Protein AF-A0A3C1BSU8-F1 (afdb_monomer)

Sequence (705 aa):
MEKQNITVSHDEKFDIGTEEPAPFKVGDWYWLPTEGNAKELSKYNAHVTKVIDGKIYSLFTVTNINSNAVDFEAPRTTSSRSSLRLMTAEVDMRCFIELDSAKIIQKFVGRKQEMIQTALGKLQLKSAGLGLMKLDSQQEQSDSASTELAIHSTDTVLEEYKEGLLEFRDKTYPATKELIHKEISILSAWMSANMIGLEASLEPVGESIKKIQGKLETISLYAGLTEELLHVRKGKPANIDEKINIFQQLLYMDEESLLSYSDGGMEFKDIHAFNKWLCKPENFERILPFPKTIVAFQVRRKTKERKYKLDLWVRIELEEQDKLTFLYVRNGENLWLLSTDFEFGEFLYEKRTIPWDVNSQLFVKAELWMRSVKKAEFKDETTLRNLWETWEGKKTVYRQKELFGSYEPEGPAMNRSWNEEAVIEFFYDYGGNLRTVSLYEEGHYSPDTYERFDADYLYFDEVSDYVFNELSKENTFFVILQGLLDRSAVLQPIPRISLKRLKAFEHINLITSHGAIYNGAEPPSIKEYLRGLNSTVKAGDVFYGQYEMWVEKEYEKYLNRTGSAWDFNNRKTDRWVVSMLKNRGNPGPSVLSACEKVRNGKNGRTIVFSWLRKLNCRGWWDTSEPDKRATIEIPLNESEPYRIYNLSNYKKGDFLKFFRDPRTREKYLEWAPILLSGEDLVSGRSEYWCPETNSFRTLDCRVKA

Mean predicted aligned error: 18.47 Å

Nearest PDB structures (foldseek):
  6aye-assembly1_A  TM=1.450E-01  e=5.403E+00  Homo sapiens

Secondary structure (DSSP, 8-state):
----------------------S--TT-EEEEE--S-HHHHHHH--S-EEEETTEEEEEEEEEEE-SSEEEEEPPPPSS---EEEEEHHHHHHH-EE-TTHHHHHHHHHHHHHHHHHHHHHHHHHHHHHTTS-----S---S-SSHHHHHTTS-HHHHHHHHHHHHHIIIIIHHHHHHHHHHHHHHHHHHHHHHHHHHHHHHHHHHHHHHHHHHHHHHHHHHHTTTEEEEEEE--PPPPTTPPEEEE-BPEEHHHHH-TTGGGTS--GGGHHHHHHHHTSHHHHHHHS-SSEEEEEEES-SS----SS---HHHHHHHHHHTT-EEEEEEETTEEEEEEESSPP-SBSS---SS---TTSPEEEEEEEETTEEEEEEEEEHHHHHHHHHHHHHHHHHHHHHHHHS-----S--------TT----EEE-TT--EEE-----S----GGG-EE-STTSTTHHHHHHHHHHHHHHHHHHHHHHHHHHHH-GGG-S-----TTSGGGGGSEEEE--GGGTS-SPPPP-HHHHHHHHTSS--TT-EEESHHHHHHHHHHHHHHHHH--GGGTT-TTSHHHHHHHHHHTT---S-SEEE-SEEEEETTEEEEEEEEEE----SSTT---PPPEEEEEEEEE-SSS----EEGGG--TTTTHHHHT-HHHHTTHHHHHHHHHHHHHHHTT-SEEEETTTTEEEE--TTS--

Solvent-accessible surface area (backbone atoms only — not comparable to full-atom values): 41553 Å² total; per-residue (Å²): 136,82,88,81,85,83,81,86,74,85,83,79,76,76,76,75,69,82,71,75,73,72,96,71,54,73,42,43,38,32,34,37,73,49,95,70,56,74,76,59,58,60,72,62,67,70,66,63,71,48,77,57,96,92,42,45,24,34,59,27,30,27,40,46,81,56,97,48,24,37,33,32,40,34,60,55,36,96,88,47,79,52,69,51,74,44,42,54,83,50,41,76,76,60,40,48,79,46,94,60,48,70,61,54,50,51,53,50,48,50,53,52,51,52,51,47,52,51,53,50,48,52,50,49,52,56,36,36,76,67,70,75,46,85,78,94,61,100,68,96,73,90,69,91,57,56,68,71,58,58,54,74,76,46,76,70,59,47,51,55,51,51,51,50,53,47,46,37,64,73,47,53,46,55,52,50,51,53,52,46,53,53,51,50,40,39,44,53,17,59,68,48,40,72,49,50,25,53,54,33,65,45,46,63,55,54,51,50,51,51,55,51,49,55,50,48,50,52,50,36,46,31,73,38,79,64,49,48,80,44,83,77,36,87,58,57,61,35,65,52,86,61,50,38,34,34,44,26,52,52,40,36,51,28,63,76,62,56,44,59,49,96,74,67,34,57,55,63,89,41,51,70,58,49,54,59,54,43,68,37,67,73,47,32,48,67,76,45,70,49,48,31,23,38,42,39,34,25,38,40,89,67,88,76,84,69,95,64,94,65,58,70,66,63,46,52,53,53,56,53,49,27,57,46,34,34,41,38,40,35,17,38,54,22,33,36,41,36,41,46,89,64,76,70,54,70,34,57,59,68,82,66,81,58,81,80,48,95,84,58,61,43,28,36,33,72,44,70,54,98,87,41,63,78,44,75,48,60,39,45,58,66,60,48,50,54,50,43,55,53,48,54,55,49,50,52,53,51,54,51,51,60,66,63,68,76,67,85,76,92,73,85,87,75,89,79,80,84,73,92,87,72,84,82,64,81,51,71,48,102,81,71,48,82,47,86,54,75,85,72,87,65,77,92,82,56,72,85,63,49,43,66,62,46,83,85,30,85,58,41,64,52,52,48,50,50,51,51,51,52,52,48,59,54,45,46,51,56,40,39,51,49,22,44,69,75,75,40,72,72,61,48,53,62,74,96,71,49,84,91,38,78,73,34,54,79,48,42,47,79,41,82,54,78,62,80,77,46,84,83,64,78,76,86,58,60,70,58,53,52,50,57,29,53,71,72,81,59,64,63,39,34,31,37,37,61,27,61,56,50,51,53,56,51,46,53,54,47,40,73,71,68,71,59,76,87,59,78,87,52,87,75,54,62,65,54,55,49,52,54,35,39,76,52,36,38,69,62,52,50,64,33,28,24,29,61,41,70,44,85,54,98,85,41,43,31,41,29,38,54,33,70,23,48,72,77,68,93,55,102,84,69,95,75,79,71,67,41,81,44,76,50,79,45,74,60,52,91,77,74,76,78,65,61,37,36,41,70,66,57,56,86,66,58,54,51,70,45,69,70,38,70,85,49,32,85,48,34,85,78,47,46,67,60,42,51,51,29,42,31,30,66,69,44,75,36,64,28,35,33,60,92,72,77,41,76,42,59,50,70,71,81,79,78,120

Foldseek 3Di:
DDDDDDDDDPDPPPPPPPDPPLPDDQFFKKWAFDPDDPVVVVVQLLFDWDDDPNTITTIWTFQDDDLFKTKTWAQDFPVDTDIDMDTSVCCVVGMDTDPPVVVSLVVSLVVLVVVLVVLVVVLVVLCVVLVNDDDPDDDDDDDNPVVVVVCPPDPVVVVVSVVSVCCSVPPSVVVSVVVNVSSVRSSVSSVCSSVSSVVSVCVVVVVVVVVVVLVVVLVCLLLVVQKDKDWLWDDDFADALAFAEEEFFEAELQLQQVPPVVQQTDFLVCVNVSSVSCLPPVNVCLVAVGQWYKHKYANDDDQTPHPDDDDPVVSVVRSVRSQFMWMWTHGRSIIMIMGGPDGADSTLADPDQEPPPVPFFKWWQFDDDPRAGPDIHIDTPVVLVVVVVVVVVVVVVVVVVVVVVPDDDDDDDDDDDDDPPDDFDWDADPVRDTDRDDPPPDDPDDSVSIDTQDSNDSSNPNVVVVVVVVVSSSCSSVSNVLSCQPPNPRHPPYPNADPVDPVSCVRYHYHHDPVVVVPPDDADDPQVVQVVQVPDDDAQFKKAQQQVVVLVVQVVVVCVVVVDPPCPPPPPVSVVSQVVCVVQFNNGFDRIAGFHDWDQDPQAIKTKTKAWGDDRDPDPPDPDDGTDIDMDIGGPHPPDGRSMGGLSSQDACPVVSQSSDPVSSVVCVVPVVRNVQSNCQQVQNDWYQYPVVNDTDHDDNPPPD

pLDDT: mean 70.39, std 17.35, range [23.31, 91.0]

Structure (mmCIF, N/CA/C/O backbone):
data_AF-A0A3C1BSU8-F1
#
_entry.id   AF-A0A3C1BSU8-F1
#
loop_
_atom_site.group_PDB
_atom_site.id
_atom_site.type_symbol
_atom_site.label_atom_id
_atom_site.label_alt_id
_atom_site.label_comp_id
_atom_site.label_asym_id
_atom_site.label_entity_id
_atom_site.label_seq_id
_atom_site.pdbx_PDB_ins_code
_atom_site.Cartn_x
_atom_site.Cartn_y
_atom_site.Cartn_z
_atom_site.occupancy
_atom_site.B_iso_or_equiv
_atom_site.auth_seq_id
_atom_site.auth_comp_id
_atom_site.auth_asym_id
_atom_site.auth_atom_id
_atom_site.pdbx_PDB_model_num
ATOM 1 N N . MET A 1 1 ? -8.167 -69.730 9.637 1.00 37.56 1 MET A N 1
ATOM 2 C CA . MET A 1 1 ? -7.743 -68.875 10.762 1.00 37.56 1 MET A CA 1
ATOM 3 C C . MET A 1 1 ? -8.216 -67.471 10.455 1.00 37.56 1 MET A C 1
ATOM 5 O O . MET A 1 1 ? -8.001 -66.998 9.347 1.00 37.56 1 MET A O 1
ATOM 9 N N . GLU A 1 2 ? -9.037 -66.950 11.354 1.00 28.41 2 GLU A N 1
ATOM 10 C CA . GLU A 1 2 ? -10.098 -65.976 11.105 1.00 28.41 2 GLU A CA 1
ATOM 11 C C . GLU A 1 2 ? -9.626 -64.539 10.874 1.00 28.41 2 GLU A C 1
ATOM 13 O O . GLU A 1 2 ? -8.637 -64.075 11.434 1.00 28.41 2 GLU A O 1
ATOM 18 N N . LYS A 1 3 ? -10.425 -63.838 10.063 1.00 32.91 3 LYS A N 1
ATOM 19 C CA . LYS A 1 3 ? -10.510 -62.381 9.993 1.00 32.91 3 LYS A CA 1
ATOM 20 C C . LYS A 1 3 ? -11.062 -61.853 11.319 1.00 32.91 3 LYS A C 1
ATOM 22 O O . LYS A 1 3 ? -12.099 -62.339 11.761 1.00 32.91 3 LYS A O 1
ATOM 27 N N . GLN A 1 4 ? -10.474 -60.792 11.863 1.00 27.91 4 GLN A N 1
ATOM 28 C CA . GLN A 1 4 ? -11.192 -59.903 12.774 1.00 27.91 4 GLN A CA 1
ATOM 29 C C . GLN A 1 4 ? -11.205 -58.483 12.213 1.00 27.91 4 GLN A C 1
ATOM 31 O O . GLN A 1 4 ? -10.176 -57.834 12.042 1.00 27.91 4 GLN A O 1
ATOM 36 N N . ASN A 1 5 ? -12.426 -58.064 11.885 1.00 25.92 5 ASN A N 1
ATOM 37 C CA . ASN A 1 5 ? -12.841 -56.688 11.684 1.00 25.92 5 ASN A CA 1
ATOM 38 C C . ASN A 1 5 ? -12.654 -55.921 12.996 1.00 25.92 5 ASN A C 1
ATOM 40 O O . ASN A 1 5 ? -13.145 -56.375 14.028 1.00 25.92 5 ASN A O 1
ATOM 44 N N . ILE A 1 6 ? -12.038 -54.741 12.944 1.00 26.19 6 ILE A N 1
ATOM 45 C CA . ILE A 1 6 ? -12.208 -53.735 13.994 1.00 26.19 6 ILE A CA 1
ATOM 46 C C . ILE A 1 6 ? -13.061 -52.621 13.399 1.00 26.19 6 ILE A C 1
ATOM 48 O O . ILE A 1 6 ? -12.627 -51.818 12.576 1.00 26.19 6 ILE A O 1
ATOM 52 N N . THR A 1 7 ? -14.328 -52.684 13.775 1.00 24.39 7 THR A N 1
ATOM 53 C CA . THR A 1 7 ? -15.382 -51.695 13.592 1.00 24.39 7 THR A CA 1
ATOM 54 C C . THR A 1 7 ? -14.978 -50.401 14.299 1.00 24.39 7 THR A C 1
ATOM 56 O O . THR A 1 7 ? -14.712 -50.415 15.497 1.00 24.39 7 THR A O 1
ATOM 59 N N . VAL A 1 8 ? -14.951 -49.281 13.574 1.00 25.78 8 VAL A N 1
ATOM 60 C CA . VAL A 1 8 ? -14.843 -47.941 14.166 1.00 25.78 8 VAL A CA 1
ATOM 61 C C . VAL A 1 8 ? -16.234 -47.557 14.661 1.00 25.78 8 VAL A C 1
ATOM 63 O O . VAL A 1 8 ? -17.105 -47.208 13.863 1.00 25.78 8 VAL A O 1
ATOM 66 N N . SER A 1 9 ? -16.470 -47.678 15.966 1.00 25.03 9 SER A N 1
ATOM 67 C CA . SER A 1 9 ? -17.640 -47.097 16.619 1.00 25.03 9 SER A CA 1
ATOM 68 C C . SER A 1 9 ? -17.458 -45.583 16.719 1.00 25.03 9 SER A C 1
ATOM 70 O O . SER A 1 9 ? -16.507 -45.105 17.333 1.00 25.03 9 SER A O 1
ATOM 72 N N . HIS A 1 10 ? -18.377 -44.846 16.090 1.00 32.12 10 HIS A N 1
ATOM 73 C CA . HIS A 1 10 ? -18.749 -43.493 16.501 1.00 32.12 10 HIS A CA 1
ATOM 74 C C . HIS A 1 10 ? -19.189 -43.503 17.9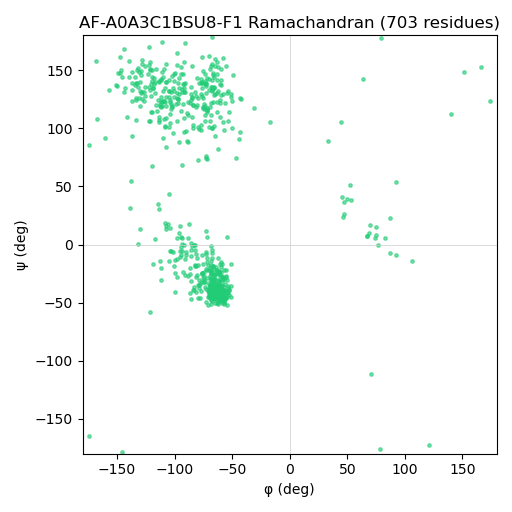76 1.00 32.12 10 HIS A C 1
ATOM 76 O O . HIS A 1 10 ? -19.691 -44.521 18.446 1.00 32.12 10 HIS A O 1
ATOM 82 N N . ASP A 1 11 ? -19.036 -42.357 18.640 1.00 27.72 11 ASP A N 1
ATOM 83 C CA . ASP A 1 11 ? -19.343 -42.068 20.051 1.00 27.72 11 ASP A CA 1
ATOM 84 C C . ASP A 1 11 ? -18.193 -42.259 21.055 1.00 27.72 11 ASP A C 1
ATOM 86 O O . ASP A 1 11 ? -18.358 -42.860 22.113 1.00 27.72 11 ASP A O 1
ATOM 90 N N . GLU A 1 12 ? -17.052 -41.615 20.800 1.00 25.05 12 GLU A N 1
ATOM 91 C CA . GLU A 1 12 ? -16.320 -40.982 21.904 1.00 25.05 12 GLU A CA 1
ATOM 92 C C . GLU A 1 12 ? -16.800 -39.536 22.007 1.00 25.05 12 GLU A C 1
ATOM 94 O O . GLU A 1 12 ? -16.386 -38.644 21.264 1.00 25.05 12 GLU A O 1
ATOM 99 N N . LYS A 1 13 ? -17.753 -39.329 22.921 1.00 24.75 13 LYS A N 1
ATOM 100 C CA . LYS A 1 13 ? -18.062 -38.014 23.469 1.00 24.75 13 LYS A CA 1
ATOM 101 C C . LYS A 1 13 ? -16.750 -37.439 23.992 1.00 24.75 13 LYS A C 1
ATOM 103 O O . LYS A 1 13 ? -16.261 -37.882 25.028 1.00 24.75 13 LYS A O 1
ATOM 108 N N . PHE A 1 14 ? -16.193 -36.466 23.275 1.00 23.31 14 PHE A N 1
ATOM 109 C CA . PHE A 1 14 ? -15.309 -35.497 23.901 1.00 23.31 14 PHE A CA 1
ATOM 110 C C . PHE A 1 14 ? -16.139 -34.842 24.995 1.00 23.31 14 PHE A C 1
ATOM 112 O O . PHE A 1 14 ? -17.085 -34.105 24.717 1.00 23.31 14 PHE A O 1
ATOM 119 N N . ASP A 1 15 ? -15.837 -35.234 26.227 1.00 23.92 15 ASP A N 1
ATOM 120 C CA . ASP A 1 15 ? -16.283 -34.569 27.432 1.00 23.92 15 ASP A CA 1
ATOM 121 C C . ASP A 1 15 ? -15.782 -33.129 27.295 1.00 23.92 15 ASP A C 1
ATOM 123 O O . ASP A 1 15 ? -14.591 -32.844 27.442 1.00 23.92 15 ASP A O 1
ATOM 127 N N . ILE A 1 16 ? -16.678 -32.244 26.851 1.00 28.28 16 ILE A N 1
ATOM 128 C CA . ILE A 1 16 ? -16.473 -30.805 26.896 1.00 28.28 16 ILE A CA 1
ATOM 129 C C . ILE A 1 16 ? -16.422 -30.535 28.388 1.00 28.28 16 ILE A C 1
ATOM 131 O O . ILE A 1 16 ? -17.463 -30.456 29.044 1.00 28.28 16 ILE A O 1
ATOM 135 N N . GLY A 1 17 ? -15.197 -30.526 28.922 1.00 26.67 17 GLY A N 1
ATOM 136 C CA . GLY A 1 17 ? -14.923 -30.091 30.274 1.00 26.67 17 GLY A CA 1
ATOM 137 C C . GLY A 1 17 ? -15.749 -28.842 30.501 1.00 26.67 17 GLY A C 1
ATOM 138 O O . GLY A 1 17 ? -15.738 -27.941 29.667 1.00 26.67 17 GLY A O 1
ATOM 139 N N . THR A 1 18 ? -16.547 -28.876 31.559 1.00 29.20 18 THR A N 1
ATOM 140 C CA . THR A 1 18 ? -17.362 -27.770 32.037 1.00 29.20 18 THR A CA 1
ATOM 141 C C . THR A 1 18 ? -16.537 -26.490 31.982 1.00 29.20 18 THR A C 1
ATOM 143 O O . THR A 1 18 ? -15.726 -26.247 32.874 1.00 29.20 18 THR A O 1
ATOM 146 N N . GLU A 1 19 ? -16.702 -25.718 30.907 1.00 32.34 19 GLU A N 1
ATOM 147 C CA . GLU A 1 19 ? -16.173 -24.370 30.800 1.00 32.34 19 GLU A CA 1
ATOM 148 C C . GLU A 1 19 ? -16.837 -23.601 31.936 1.00 32.34 19 GLU A C 1
ATOM 150 O O . GLU A 1 19 ? -18.057 -23.402 31.944 1.00 32.34 19 GLU A O 1
ATOM 155 N N . GLU A 1 20 ? -16.055 -23.248 32.955 1.00 28.80 20 GLU A N 1
ATOM 156 C CA . GLU A 1 20 ? -16.470 -22.217 33.892 1.00 28.80 20 GLU A CA 1
ATOM 157 C C . GLU A 1 20 ? -16.905 -21.014 33.040 1.00 28.80 20 GLU A C 1
ATOM 159 O O . GLU A 1 20 ? -16.147 -20.590 32.162 1.00 28.80 20 GLU A O 1
ATOM 164 N N . PRO A 1 21 ? -18.145 -20.515 33.192 1.00 36.31 21 PRO A N 1
ATOM 165 C CA . PRO A 1 21 ? -18.638 -19.446 32.341 1.00 36.31 21 PRO A CA 1
ATOM 166 C C . PRO A 1 21 ? -17.691 -18.257 32.479 1.00 36.31 21 PRO A C 1
ATOM 168 O O . PRO A 1 21 ? -17.390 -17.852 33.602 1.00 36.31 21 PRO A O 1
ATOM 171 N N . ALA A 1 22 ? -17.232 -17.713 31.347 1.00 45.69 22 ALA A N 1
ATOM 172 C CA . ALA A 1 22 ? -16.418 -16.505 31.328 1.00 45.69 22 ALA A CA 1
ATOM 173 C C . ALA A 1 22 ? -17.016 -15.473 32.311 1.00 45.69 22 ALA A C 1
ATOM 175 O O . ALA A 1 22 ? -18.216 -15.186 32.218 1.00 45.69 22 ALA A O 1
ATOM 176 N N . PRO A 1 23 ? -16.239 -14.934 33.270 1.00 62.78 23 PRO A N 1
ATOM 177 C CA . PRO A 1 23 ? -16.786 -14.113 34.355 1.00 62.78 23 PRO A CA 1
ATOM 178 C C . PRO A 1 23 ? -17.334 -12.749 33.899 1.00 62.78 23 PRO A C 1
ATOM 180 O O . PRO A 1 23 ? -17.865 -11.997 34.715 1.00 62.78 23 PRO A O 1
ATOM 183 N N . PHE A 1 24 ? -17.246 -12.436 32.603 1.00 69.12 24 PHE A N 1
ATOM 184 C CA . PHE A 1 24 ? -17.613 -11.157 32.004 1.00 69.12 24 PHE A CA 1
ATOM 185 C C . PHE A 1 24 ? -18.676 -11.359 30.918 1.00 69.12 24 PHE A C 1
ATOM 187 O O . PHE A 1 24 ? -18.539 -12.241 30.068 1.00 69.12 24 PHE A O 1
ATOM 194 N N . LYS A 1 25 ? -19.717 -10.518 30.901 1.00 77.69 25 LYS A N 1
ATOM 195 C CA . LYS A 1 25 ? -20.668 -10.438 29.781 1.00 77.69 25 LYS A CA 1
ATOM 196 C C . LYS A 1 25 ? -20.670 -9.041 29.180 1.00 77.69 25 LYS A C 1
ATOM 198 O O . LYS A 1 25 ? -20.616 -8.039 29.890 1.00 77.69 25 LYS A O 1
ATOM 203 N N . VAL A 1 26 ? -20.759 -8.982 27.853 1.00 78.56 26 VAL A N 1
ATOM 204 C CA . VAL A 1 26 ? -20.910 -7.719 27.121 1.00 78.56 26 VAL A CA 1
ATOM 205 C C . VAL A 1 26 ? -22.189 -7.021 27.589 1.00 78.56 26 VAL A C 1
ATOM 207 O O . VAL A 1 26 ? -23.256 -7.633 27.634 1.00 78.56 26 VAL A O 1
ATOM 210 N N . GLY A 1 27 ? -22.066 -5.746 27.957 1.00 75.19 27 GLY A N 1
ATOM 211 C CA . GLY A 1 27 ? -23.146 -4.944 28.530 1.00 75.19 27 GLY A CA 1
ATOM 212 C C . GLY A 1 27 ? -23.228 -4.948 30.061 1.00 75.19 27 GLY A C 1
ATOM 213 O O . GLY A 1 27 ? -23.955 -4.116 30.612 1.00 75.19 27 GLY A O 1
ATOM 214 N N . ASP A 1 28 ? -22.467 -5.796 30.763 1.00 84.25 28 ASP A N 1
ATOM 215 C CA . ASP A 1 28 ? -22.365 -5.717 32.224 1.00 84.25 28 ASP A CA 1
ATOM 216 C C . ASP A 1 28 ? -21.621 -4.444 32.650 1.00 84.25 28 ASP A C 1
ATOM 218 O O . ASP A 1 28 ? -20.809 -3.877 31.912 1.00 84.25 28 ASP A O 1
ATOM 222 N N . TRP A 1 29 ? -21.923 -3.966 33.856 1.00 83.50 29 TRP A N 1
ATOM 223 C CA . TRP A 1 29 ? -21.372 -2.727 34.394 1.00 83.50 29 TRP A CA 1
ATOM 224 C C . TRP A 1 29 ? -20.405 -3.012 35.539 1.00 83.50 29 TRP A C 1
ATOM 226 O O . TRP A 1 29 ? -20.726 -3.744 36.475 1.00 83.50 29 TRP A O 1
ATOM 236 N N . TYR A 1 30 ? -19.237 -2.380 35.479 1.00 84.38 30 TYR A N 1
ATOM 237 C CA . TYR A 1 30 ? -18.167 -2.518 36.458 1.00 84.38 30 TYR A CA 1
ATOM 238 C C . TYR A 1 30 ? -17.752 -1.156 36.995 1.00 84.38 30 TYR A C 1
ATOM 240 O O . TYR A 1 30 ? -17.859 -0.119 36.334 1.00 84.38 30 TYR A O 1
ATOM 248 N N . TRP A 1 31 ? -17.237 -1.174 38.214 1.00 81.88 31 TRP A N 1
ATOM 249 C CA . TRP A 1 31 ? -16.612 -0.025 38.838 1.00 81.88 31 TRP A CA 1
ATOM 250 C C . TRP A 1 31 ? -15.101 -0.096 38.682 1.00 81.88 31 TRP A C 1
ATOM 252 O O . TRP A 1 31 ? -14.476 -1.045 39.155 1.00 81.88 31 TRP A O 1
ATOM 262 N N . LEU A 1 32 ? -14.519 0.927 38.056 1.00 80.38 32 LEU A N 1
ATOM 263 C CA . LEU A 1 32 ? -13.089 0.981 37.770 1.00 80.38 32 LEU A CA 1
ATOM 264 C C . LEU A 1 32 ? -12.419 2.153 38.487 1.00 80.38 32 LEU A C 1
ATOM 266 O O . LEU A 1 32 ? -12.999 3.247 38.543 1.00 80.38 32 LEU A O 1
ATOM 270 N N . PRO A 1 33 ? -11.204 1.954 39.031 1.00 76.44 33 PRO A N 1
ATOM 271 C CA . PRO A 1 33 ? -10.476 3.000 39.725 1.00 76.44 33 PRO A CA 1
ATOM 272 C C . PRO A 1 33 ? -10.158 4.121 38.738 1.00 76.44 33 PRO A C 1
ATOM 274 O O . PRO A 1 33 ? -9.676 3.886 37.634 1.00 76.44 33 PRO A O 1
ATOM 277 N N . THR A 1 34 ? -10.467 5.353 39.124 1.00 67.31 34 THR A N 1
ATOM 278 C CA . THR A 1 34 ? -10.233 6.535 38.291 1.00 67.31 34 THR A CA 1
ATOM 279 C C . THR A 1 34 ? -9.126 7.362 38.927 1.00 67.31 34 THR A C 1
ATOM 281 O O . THR A 1 34 ? -9.261 7.801 40.070 1.00 67.31 34 THR A O 1
ATOM 284 N N . GLU A 1 35 ? -8.023 7.565 38.208 1.00 57.50 35 GLU A N 1
ATOM 285 C CA . GLU A 1 35 ? -6.934 8.420 38.678 1.00 57.50 35 GLU A CA 1
ATOM 286 C C . GLU A 1 35 ? -7.371 9.889 38.626 1.00 57.50 35 GLU A C 1
ATOM 288 O O . GLU A 1 35 ? -7.695 10.430 37.570 1.00 57.50 35 GLU A O 1
ATOM 293 N N . GLY A 1 36 ? -7.444 10.532 39.790 1.00 54.22 36 GLY A N 1
ATOM 294 C CA . GLY A 1 36 ? -7.819 11.936 39.904 1.00 54.22 36 GLY A CA 1
ATOM 295 C C . GLY A 1 36 ? -8.157 12.332 41.335 1.00 54.22 36 GLY A C 1
ATOM 296 O O . GLY A 1 36 ? -8.588 11.518 42.153 1.00 54.22 36 GLY A O 1
ATOM 297 N N . ASN A 1 37 ? -7.964 13.608 41.661 1.00 48.34 37 ASN A N 1
ATOM 298 C CA . ASN A 1 37 ? -8.303 14.124 42.981 1.00 48.34 37 ASN A CA 1
ATOM 299 C C . ASN A 1 37 ? -9.838 14.238 43.109 1.00 48.34 37 ASN A C 1
ATOM 301 O O . ASN A 1 37 ? -10.502 14.716 42.186 1.00 48.34 37 ASN A O 1
ATOM 305 N N . ALA A 1 38 ? -10.431 13.867 44.252 1.00 46.53 38 ALA A N 1
ATOM 306 C CA . ALA A 1 38 ? -11.896 13.884 44.450 1.00 46.53 38 ALA A CA 1
ATOM 307 C C . ALA A 1 38 ? -12.541 15.257 44.179 1.00 46.53 38 ALA A C 1
ATOM 309 O O . ALA A 1 38 ? -13.700 15.360 43.769 1.00 46.53 38 ALA A O 1
ATOM 310 N N . LYS A 1 39 ? -11.762 16.330 44.351 1.00 44.25 39 LYS A N 1
ATOM 311 C CA . LYS A 1 39 ? -12.163 17.709 44.050 1.00 44.25 39 LYS A CA 1
ATOM 312 C C . LYS A 1 39 ? -12.167 18.047 42.551 1.00 44.25 39 LYS A C 1
ATOM 314 O O . LYS A 1 39 ? -12.918 18.927 42.150 1.00 44.25 39 LYS A O 1
ATOM 319 N N . GLU A 1 40 ? -11.377 17.367 41.722 1.00 44.00 40 GLU A N 1
ATOM 320 C CA . GLU A 1 40 ? -11.334 17.595 40.269 1.00 44.00 40 GLU A CA 1
ATOM 321 C C . GLU A 1 40 ? -12.394 16.771 39.532 1.00 44.00 40 GLU A C 1
ATOM 323 O O . GLU A 1 40 ? -13.112 17.315 38.695 1.00 44.00 40 GLU A O 1
ATOM 328 N N . LEU A 1 41 ? -12.591 15.504 39.913 1.00 47.97 41 LEU A N 1
ATOM 329 C CA . LEU A 1 41 ? -13.652 14.647 39.359 1.00 47.97 41 LEU A CA 1
ATOM 330 C C . LEU A 1 41 ? -15.063 15.161 39.714 1.00 47.97 41 LEU A C 1
ATOM 332 O O . LEU A 1 41 ? -15.969 15.131 38.877 1.00 47.97 41 LEU A O 1
ATOM 336 N N . SER A 1 42 ? -15.245 15.729 40.914 1.00 44.62 42 SER A N 1
ATOM 337 C CA . SER A 1 42 ? -16.508 16.379 41.310 1.00 44.62 42 SER A CA 1
ATOM 338 C C . SER A 1 42 ? -16.784 17.696 40.569 1.00 44.62 42 SER A C 1
ATOM 340 O O . SER A 1 42 ? -17.943 18.079 40.420 1.00 44.62 42 SER A O 1
ATOM 342 N N . LYS A 1 43 ? -15.752 18.356 40.020 1.00 42.41 43 LYS A N 1
ATOM 343 C CA . LYS A 1 43 ? -15.883 19.578 39.203 1.00 42.41 43 LYS A CA 1
ATOM 344 C C . LYS A 1 43 ? -16.552 19.308 37.847 1.00 42.41 43 LYS A C 1
ATOM 346 O O . LYS A 1 43 ? -17.174 20.202 37.261 1.00 42.41 43 LYS A O 1
ATOM 351 N N . TYR A 1 44 ? -16.455 18.072 37.353 1.00 49.22 44 TYR A N 1
ATOM 352 C CA . TYR A 1 44 ? -17.063 17.663 36.088 1.00 49.22 44 TYR A CA 1
ATOM 353 C C . TYR A 1 44 ? -18.399 16.945 36.257 1.00 49.22 44 TYR A C 1
ATOM 355 O O . TYR A 1 44 ? -19.232 17.091 35.368 1.00 49.22 44 TYR A O 1
ATOM 363 N N . ASN A 1 45 ? -18.646 16.262 37.385 1.00 57.72 45 ASN A N 1
ATOM 364 C CA . ASN A 1 45 ? -19.944 15.665 37.756 1.00 57.72 45 ASN A CA 1
ATOM 365 C C . ASN A 1 45 ? -20.616 14.859 36.613 1.00 57.72 45 ASN A C 1
ATOM 367 O O . ASN A 1 45 ? -21.844 14.760 36.542 1.00 57.72 45 ASN A O 1
ATOM 371 N N . ALA A 1 46 ? -19.786 14.351 35.694 1.00 62.19 46 ALA A N 1
ATOM 372 C CA . ALA A 1 46 ? -20.157 13.768 34.407 1.00 62.19 46 ALA A CA 1
ATOM 373 C C . ALA A 1 46 ? -20.184 12.238 34.451 1.00 62.19 46 ALA A C 1
ATOM 375 O O . ALA A 1 46 ? -20.731 11.609 33.550 1.00 62.19 46 ALA A O 1
ATOM 376 N N . HIS A 1 47 ? -19.629 11.648 35.511 1.00 69.56 47 HIS A N 1
ATOM 377 C CA . HIS A 1 47 ? -19.589 10.210 35.732 1.00 69.56 47 HIS A CA 1
ATOM 378 C C . HIS A 1 47 ? -20.270 9.840 37.050 1.00 69.56 47 HIS A C 1
ATOM 380 O O . HIS A 1 47 ? -20.257 10.613 38.012 1.00 69.56 47 HIS A O 1
ATOM 386 N N . VAL A 1 48 ? -20.849 8.642 37.097 1.00 70.12 48 VAL A N 1
ATOM 387 C CA . VAL A 1 48 ? -21.317 8.025 38.338 1.00 70.12 48 VAL A CA 1
ATOM 388 C C . VAL A 1 48 ? -20.089 7.538 39.104 1.00 70.12 48 VAL A C 1
ATOM 390 O O . VAL A 1 48 ? -19.373 6.672 38.606 1.00 70.12 48 VAL A O 1
ATOM 393 N N . THR A 1 49 ? -19.846 8.095 40.294 1.00 76.00 49 THR A N 1
ATOM 394 C CA . THR A 1 49 ? -18.671 7.779 41.118 1.00 76.00 49 THR A CA 1
ATOM 395 C C . THR A 1 49 ? -19.035 7.194 42.483 1.00 76.00 49 THR A C 1
ATOM 397 O O . THR A 1 49 ? -20.082 7.502 43.060 1.00 76.00 49 THR A O 1
ATOM 400 N N . LYS A 1 50 ? -18.147 6.351 43.016 1.00 75.94 50 LYS A N 1
ATOM 401 C CA . LYS A 1 50 ? -18.226 5.743 44.351 1.00 75.94 50 LYS A CA 1
ATOM 402 C C . LYS A 1 50 ? -16.849 5.796 45.011 1.00 75.94 50 LYS A C 1
ATOM 404 O O . LYS A 1 50 ? -15.845 5.568 44.346 1.00 75.94 50 LYS A O 1
ATOM 409 N N . VAL A 1 51 ? -16.789 6.109 46.305 1.00 74.50 51 VAL A N 1
ATOM 410 C CA . VAL A 1 51 ? -15.529 6.131 47.067 1.00 74.50 51 VAL A CA 1
ATOM 411 C C . VAL A 1 51 ? -15.454 4.884 47.938 1.00 74.50 51 VAL A C 1
ATOM 413 O O . VAL A 1 51 ? -16.371 4.635 48.720 1.00 74.50 51 VAL A O 1
ATOM 416 N N . ILE A 1 52 ? -14.377 4.114 47.795 1.00 73.88 52 ILE A N 1
ATOM 417 C CA . ILE A 1 52 ? -14.080 2.923 48.602 1.00 73.88 52 ILE A CA 1
ATOM 418 C C . ILE A 1 52 ? -12.614 3.023 49.029 1.00 73.88 52 ILE A C 1
ATOM 420 O O . ILE A 1 52 ? -11.748 3.251 48.186 1.00 73.88 52 ILE A O 1
ATOM 424 N N . ASP A 1 53 ? -12.345 2.928 50.332 1.00 68.31 53 ASP A N 1
ATOM 425 C CA . ASP A 1 53 ? -10.997 2.996 50.923 1.00 68.31 53 ASP A CA 1
ATOM 426 C C . ASP A 1 53 ? -10.151 4.198 50.458 1.00 68.31 53 ASP A C 1
ATOM 428 O O . ASP A 1 53 ? -8.955 4.098 50.193 1.00 68.31 53 ASP A O 1
ATOM 432 N N . GLY A 1 54 ? -10.791 5.364 50.313 1.00 68.00 54 GLY A N 1
ATOM 433 C CA . GLY A 1 54 ? -10.136 6.603 49.877 1.00 68.00 54 GLY A CA 1
ATOM 434 C C . GLY A 1 54 ? -9.830 6.686 48.375 1.00 68.00 54 GLY A C 1
ATOM 435 O O . GLY A 1 54 ? -9.341 7.721 47.925 1.00 68.00 54 GLY A O 1
ATOM 436 N N . LYS A 1 55 ? -10.157 5.652 47.589 1.00 72.00 55 LYS A N 1
ATOM 437 C CA . LYS A 1 55 ? -10.041 5.635 46.122 1.00 72.00 55 LYS A CA 1
ATOM 438 C C . LYS A 1 55 ? -11.397 5.879 45.461 1.00 72.00 55 LYS A C 1
ATOM 440 O O . LYS A 1 55 ? -12.438 5.477 45.981 1.00 72.00 55 LYS A O 1
ATOM 445 N N . ILE A 1 56 ? -11.381 6.549 44.311 1.00 75.06 56 ILE A N 1
ATOM 446 C CA . ILE A 1 56 ? -12.582 6.872 43.535 1.00 75.06 56 ILE A CA 1
ATOM 447 C C . ILE A 1 56 ? -12.734 5.843 42.427 1.00 75.06 56 ILE A C 1
ATOM 449 O O . ILE A 1 56 ? -11.800 5.604 41.665 1.00 75.06 56 ILE A O 1
ATOM 453 N N . TYR A 1 57 ? -13.931 5.287 42.319 1.00 79.06 57 TYR A N 1
ATOM 454 C CA . TYR A 1 57 ? -14.325 4.393 41.247 1.00 79.06 57 TYR A CA 1
ATOM 455 C C . TYR A 1 57 ? -15.401 5.053 40.400 1.00 79.06 57 TYR A C 1
ATOM 457 O O . TYR A 1 57 ? -16.297 5.696 40.949 1.00 79.06 57 TYR A O 1
ATOM 465 N N . SER A 1 58 ? -15.331 4.872 39.085 1.00 80.69 58 SER A N 1
ATOM 466 C CA . SER A 1 58 ? -16.354 5.318 38.137 1.00 80.69 58 SER A CA 1
ATOM 467 C C . SER A 1 58 ? -16.989 4.118 37.446 1.00 80.69 58 SER A C 1
ATOM 469 O O . SER A 1 58 ? -16.357 3.073 37.303 1.00 80.69 58 SER A O 1
ATOM 471 N N . LEU A 1 59 ? -18.247 4.270 37.044 1.00 81.75 59 LEU A N 1
ATOM 472 C CA . LEU A 1 59 ? -19.028 3.204 36.424 1.00 81.75 59 LEU A CA 1
ATOM 473 C C . LEU A 1 59 ? -18.780 3.147 34.901 1.00 81.75 59 LEU A C 1
ATOM 475 O O . LEU A 1 59 ? -18.994 4.147 34.211 1.00 81.75 59 LEU A O 1
ATOM 479 N N . PHE A 1 60 ? -18.365 1.986 34.387 1.00 82.31 60 PHE A N 1
ATOM 480 C CA . PHE A 1 60 ? -18.177 1.707 32.955 1.00 82.31 60 PHE A CA 1
ATOM 481 C C . PHE A 1 60 ? -18.912 0.430 32.551 1.00 82.31 60 PHE A C 1
ATOM 483 O O . PHE A 1 60 ? -19.130 -0.451 33.382 1.00 82.31 60 PHE A O 1
ATOM 490 N N . THR A 1 61 ? -19.265 0.319 31.274 1.00 83.75 61 THR A N 1
ATOM 491 C CA . THR A 1 61 ? -19.845 -0.898 30.701 1.00 83.75 61 THR A CA 1
ATOM 492 C C . THR A 1 61 ? -18.798 -1.677 29.915 1.00 83.75 61 THR A C 1
ATOM 494 O O . THR A 1 61 ? -17.911 -1.074 29.305 1.00 83.75 61 THR A O 1
ATOM 497 N N . VAL A 1 62 ? -18.888 -3.007 29.949 1.00 83.75 62 VAL A N 1
ATOM 498 C CA . VAL A 1 62 ? -18.069 -3.907 29.132 1.00 83.75 62 VAL A CA 1
ATOM 499 C C . VAL A 1 62 ? -18.539 -3.821 27.685 1.00 83.75 62 VAL A C 1
ATOM 501 O O . VAL A 1 62 ? -19.680 -4.177 27.383 1.00 83.75 62 VAL A O 1
ATOM 504 N N . THR A 1 63 ? -17.661 -3.368 26.793 1.00 81.31 63 THR A N 1
ATOM 505 C CA . THR A 1 63 ? -17.958 -3.257 25.358 1.00 81.31 63 THR A CA 1
ATOM 506 C C . THR A 1 63 ? -17.395 -4.418 24.558 1.00 81.31 63 THR A C 1
ATOM 508 O O . THR A 1 63 ? -18.075 -4.929 23.682 1.00 81.31 63 THR A O 1
ATOM 511 N N . ASN A 1 64 ? -16.178 -4.865 24.857 1.00 79.69 64 ASN A N 1
ATOM 512 C CA . ASN A 1 64 ? -15.566 -5.968 24.123 1.00 79.69 64 ASN A CA 1
ATOM 513 C C . ASN A 1 64 ? -14.822 -6.904 25.076 1.00 79.69 64 ASN A C 1
ATOM 515 O O . ASN A 1 64 ? -14.253 -6.457 26.075 1.00 79.69 64 ASN A O 1
ATOM 519 N N . ILE A 1 65 ? -14.863 -8.198 24.773 1.00 81.19 65 ILE A N 1
ATOM 520 C CA . ILE A 1 65 ? -14.178 -9.252 25.517 1.00 81.19 65 ILE A CA 1
ATOM 521 C C . ILE A 1 65 ? -13.244 -9.941 24.527 1.00 81.19 65 ILE A C 1
ATOM 523 O O . ILE A 1 65 ? -13.685 -10.682 23.651 1.00 81.19 65 ILE A O 1
ATOM 527 N N . ASN A 1 66 ? -11.958 -9.665 24.693 1.00 77.69 66 ASN A N 1
ATOM 528 C CA . ASN A 1 66 ? -10.865 -10.241 23.930 1.00 77.69 66 ASN A CA 1
ATOM 529 C C . ASN A 1 66 ? -10.350 -11.514 24.635 1.00 77.69 66 ASN A C 1
ATOM 531 O O . ASN A 1 66 ? -10.752 -11.830 25.758 1.00 77.69 66 ASN A O 1
ATOM 535 N N . SER A 1 67 ? -9.437 -12.248 23.999 1.00 78.25 67 SER A N 1
ATOM 536 C CA . SER A 1 67 ? -8.833 -13.472 24.541 1.00 78.25 67 SER A CA 1
ATOM 537 C C . SER A 1 67 ? -8.089 -13.216 25.857 1.00 78.25 67 SER A C 1
ATOM 539 O O . SER A 1 67 ? -8.107 -14.058 26.753 1.00 78.25 67 SER A O 1
ATOM 541 N N . ASN A 1 68 ? -7.445 -12.052 25.993 1.00 79.62 68 ASN A N 1
ATOM 542 C CA . ASN A 1 68 ? -6.619 -11.697 27.153 1.00 79.62 68 ASN A CA 1
ATOM 543 C C . ASN A 1 68 ? -6.909 -10.307 27.749 1.00 79.62 68 ASN A C 1
ATOM 545 O O . ASN A 1 68 ? -6.275 -9.911 28.733 1.00 79.62 68 ASN A O 1
ATOM 549 N N . ALA A 1 69 ? -7.865 -9.568 27.184 1.00 80.94 69 ALA A N 1
ATOM 550 C CA . ALA A 1 69 ? -8.211 -8.221 27.615 1.00 80.94 69 ALA A CA 1
ATOM 551 C C . ALA A 1 69 ? -9.726 -7.982 27.614 1.00 80.94 69 ALA A C 1
ATOM 553 O O . ALA A 1 69 ? -10.490 -8.644 26.918 1.00 80.94 69 ALA A O 1
ATOM 554 N N . VAL A 1 70 ? -10.165 -6.993 28.385 1.00 81.25 70 VAL A N 1
ATOM 555 C CA . VAL A 1 70 ? -11.555 -6.537 28.426 1.00 81.25 70 VAL A CA 1
ATOM 556 C C . VAL A 1 70 ? -11.584 -5.029 28.217 1.00 81.25 70 VAL A C 1
ATOM 558 O O . VAL A 1 70 ? -10.844 -4.275 28.861 1.00 81.25 70 VAL A O 1
ATOM 561 N N . ASP A 1 71 ? -12.447 -4.591 27.304 1.00 82.56 71 ASP A N 1
ATOM 562 C CA . ASP A 1 71 ? -12.694 -3.185 27.025 1.00 82.56 71 ASP A CA 1
ATOM 563 C C . ASP A 1 71 ? -13.872 -2.647 27.823 1.00 82.56 71 ASP A C 1
ATOM 565 O O . ASP A 1 71 ? -14.966 -3.211 27.838 1.00 82.56 71 ASP A O 1
ATOM 569 N N . PHE A 1 72 ? -13.647 -1.476 28.406 1.00 82.25 72 PHE A N 1
ATOM 570 C CA . PHE A 1 72 ? -14.623 -0.716 29.160 1.00 82.25 72 PHE A CA 1
ATOM 571 C C . PHE A 1 72 ? -14.853 0.645 28.502 1.00 82.25 72 PHE A C 1
ATOM 573 O O . PHE A 1 72 ? -13.902 1.363 28.165 1.00 82.25 72 PHE A O 1
ATOM 580 N N . GLU A 1 73 ? -16.114 1.048 28.369 1.00 81.50 73 GLU A N 1
ATOM 581 C CA . GLU A 1 73 ? -16.497 2.380 27.898 1.00 81.50 73 GLU A CA 1
ATOM 582 C C . GLU A 1 73 ? -17.440 3.050 28.905 1.00 81.50 73 GLU A C 1
ATOM 584 O O . GLU A 1 73 ? -18.358 2.435 29.450 1.00 81.50 73 GLU A O 1
ATOM 589 N N . ALA A 1 74 ? -17.187 4.325 29.199 1.00 80.12 74 ALA A N 1
ATOM 590 C CA . ALA A 1 74 ? -18.119 5.160 29.942 1.00 80.12 74 ALA A CA 1
ATOM 591 C C . ALA A 1 74 ? -19.044 5.898 28.961 1.00 80.12 74 ALA A C 1
ATOM 593 O O . ALA A 1 74 ? -18.653 6.154 27.818 1.00 80.12 74 ALA A O 1
ATOM 594 N N . PRO A 1 75 ? -20.237 6.329 29.404 1.00 78.19 75 PRO A N 1
ATOM 595 C CA . PRO A 1 75 ? -21.139 7.112 28.569 1.00 78.19 75 PRO A CA 1
ATOM 596 C C . PRO A 1 75 ? -20.465 8.330 27.926 1.00 78.19 75 PRO A C 1
ATOM 598 O O . PRO A 1 75 ? -19.799 9.122 28.600 1.00 78.19 75 PRO A O 1
ATOM 601 N N . ARG A 1 76 ? -20.635 8.471 26.606 1.00 74.06 76 ARG A N 1
ATOM 602 C CA . ARG A 1 76 ? -19.968 9.499 25.792 1.00 74.06 76 ARG A CA 1
ATOM 603 C C . ARG A 1 76 ? -20.610 10.864 26.023 1.00 74.06 76 ARG A C 1
ATOM 605 O O . ARG A 1 76 ? -21.776 11.051 25.688 1.00 74.06 76 ARG A O 1
ATOM 612 N N . THR A 1 77 ? -19.850 11.831 26.534 1.00 64.06 77 THR A N 1
ATOM 613 C CA . THR A 1 77 ? -20.301 13.232 26.633 1.00 64.06 77 THR A CA 1
ATOM 614 C C . THR A 1 77 ? -19.755 14.054 25.462 1.00 64.06 77 THR A C 1
ATOM 616 O O . THR A 1 77 ? -18.806 13.637 24.800 1.00 64.06 77 THR A O 1
ATOM 619 N N . THR A 1 78 ? -20.300 15.251 25.205 1.00 56.09 78 THR A N 1
ATOM 620 C CA . THR A 1 78 ? -19.781 16.140 24.139 1.00 56.09 78 THR A CA 1
ATOM 621 C C . THR A 1 78 ? -18.320 16.559 24.328 1.00 56.09 78 THR A C 1
ATOM 623 O O . THR A 1 78 ? -17.694 16.994 23.367 1.00 56.09 78 THR A O 1
ATOM 626 N N . SER A 1 79 ? -17.776 16.456 25.544 1.00 54.31 79 SER A N 1
ATOM 627 C CA . SER A 1 79 ? -16.426 16.920 25.890 1.00 54.31 79 SER A CA 1
ATOM 628 C C . SER A 1 79 ? -15.435 15.806 26.232 1.00 54.31 79 SER A C 1
ATOM 630 O O . SER A 1 79 ? -14.240 16.079 26.303 1.00 54.31 79 SER A O 1
ATOM 632 N N . SER A 1 80 ? -15.889 14.573 26.476 1.00 60.03 80 SER A N 1
ATOM 633 C CA . SER A 1 80 ? -14.997 13.470 26.845 1.00 60.03 80 SER A CA 1
ATOM 634 C C . SER A 1 80 ? -15.527 12.105 26.414 1.00 60.03 80 SER A C 1
ATOM 636 O O . SER A 1 80 ? -16.704 11.773 26.588 1.00 60.03 80 SER A O 1
ATOM 638 N N . ARG A 1 81 ? -14.604 11.291 25.892 1.00 66.75 81 ARG A N 1
ATOM 639 C CA . ARG A 1 81 ? -14.768 9.854 25.681 1.00 66.75 81 ARG A CA 1
ATOM 640 C C . ARG A 1 81 ? -13.800 9.150 26.625 1.00 66.75 81 ARG A C 1
ATOM 642 O O . ARG A 1 81 ? -12.592 9.220 26.421 1.00 66.75 81 ARG A O 1
ATOM 649 N N . SER A 1 82 ? -14.331 8.538 27.678 1.00 70.44 82 SER A N 1
ATOM 650 C CA . SER A 1 82 ? -13.531 7.813 28.666 1.00 70.44 82 SER A CA 1
ATOM 651 C C . SER A 1 82 ? -13.681 6.326 28.399 1.00 70.44 82 SER A C 1
ATOM 653 O O . SER A 1 82 ? -14.779 5.780 28.487 1.00 70.44 82 SER A O 1
ATOM 655 N N . SER A 1 83 ? -12.582 5.678 28.047 1.00 76.38 83 SER A N 1
ATOM 656 C CA . SER A 1 83 ? -12.576 4.270 27.685 1.00 76.38 83 SER A CA 1
ATOM 657 C C . SER A 1 83 ? -11.281 3.644 28.188 1.00 76.38 83 SER A C 1
ATOM 659 O O . SER A 1 83 ? -10.212 4.205 27.942 1.00 76.38 83 SER A O 1
ATOM 661 N N . LEU A 1 84 ? -11.363 2.508 28.872 1.00 78.00 84 LEU A N 1
ATOM 662 C CA . LEU A 1 84 ? -10.222 1.819 29.474 1.00 78.00 84 LEU A CA 1
ATOM 663 C C . LEU A 1 84 ? -10.141 0.392 28.930 1.00 78.00 84 LEU A C 1
ATOM 665 O O . LEU A 1 84 ? -11.173 -0.198 28.637 1.00 78.00 84 LEU A O 1
ATOM 669 N N . ARG A 1 85 ? -8.931 -0.143 28.786 1.00 78.56 85 ARG A N 1
ATOM 670 C CA . ARG A 1 85 ? -8.695 -1.556 28.486 1.00 78.56 85 ARG A CA 1
ATOM 671 C C . ARG A 1 85 ? -7.836 -2.137 29.595 1.00 78.56 85 ARG A C 1
ATOM 673 O O . ARG A 1 85 ? -6.850 -1.510 29.976 1.00 78.56 85 ARG A O 1
ATOM 680 N N . LEU A 1 86 ? -8.219 -3.297 30.108 1.00 78.94 86 LEU A N 1
ATOM 681 C CA . LEU A 1 86 ? -7.480 -4.009 31.148 1.00 78.94 86 LEU A CA 1
ATOM 682 C C . LEU A 1 86 ? -7.261 -5.455 30.720 1.00 78.94 86 LEU A C 1
ATOM 684 O O . LEU A 1 86 ? -8.101 -6.019 30.025 1.00 78.94 86 LEU A O 1
ATOM 688 N N . MET A 1 87 ? -6.157 -6.060 31.153 1.00 76.69 87 MET A N 1
ATOM 689 C CA . MET A 1 87 ? -5.972 -7.504 30.997 1.00 76.69 87 MET A CA 1
ATOM 690 C C . MET A 1 87 ? -6.995 -8.250 31.846 1.00 76.69 87 MET A C 1
ATOM 692 O O . MET A 1 87 ? -7.276 -7.825 32.966 1.00 76.69 87 MET A O 1
ATOM 696 N N . THR A 1 88 ? -7.495 -9.387 31.363 1.00 75.75 88 THR A N 1
ATOM 697 C CA . THR A 1 88 ? -8.507 -10.200 32.061 1.00 75.75 88 THR A CA 1
ATOM 698 C C . THR A 1 88 ? -8.081 -10.533 33.497 1.00 75.75 88 THR A C 1
ATOM 700 O O . THR A 1 88 ? -8.879 -10.412 34.422 1.00 75.75 88 THR A O 1
ATOM 703 N N . ALA A 1 89 ? -6.793 -10.832 33.710 1.00 73.94 89 ALA A N 1
ATOM 704 C CA . ALA A 1 89 ? -6.224 -11.099 35.034 1.00 73.94 89 ALA A CA 1
ATOM 705 C C . ALA A 1 89 ? -6.255 -9.883 35.986 1.00 73.94 89 ALA A C 1
ATOM 707 O O . ALA A 1 89 ? -6.344 -10.049 37.201 1.00 73.94 89 ALA A O 1
ATOM 708 N N . GLU A 1 90 ? -6.189 -8.654 35.465 1.00 73.38 90 GLU A N 1
ATOM 709 C CA . GLU A 1 90 ? -6.245 -7.433 36.279 1.00 73.38 90 GLU A CA 1
ATOM 710 C C . GLU A 1 90 ? -7.675 -7.015 36.642 1.00 73.38 90 GLU A C 1
ATOM 712 O O . GLU A 1 90 ? -7.852 -6.232 37.582 1.00 73.38 90 GLU A O 1
ATOM 717 N N . VAL A 1 91 ? -8.691 -7.515 35.927 1.00 69.75 91 VAL A N 1
ATOM 718 C CA . VAL A 1 91 ? -10.083 -7.092 36.130 1.00 69.75 91 VAL A CA 1
ATOM 719 C C . VAL A 1 91 ? -10.573 -7.495 37.517 1.00 69.75 91 VAL A C 1
ATOM 721 O O . VAL A 1 91 ? -11.016 -6.623 38.260 1.00 69.75 91 VAL A O 1
ATOM 724 N N . ASP A 1 92 ? -10.399 -8.754 37.922 1.00 66.62 92 ASP A N 1
ATOM 725 C CA . ASP A 1 92 ? -10.837 -9.231 39.245 1.00 66.62 92 ASP A CA 1
ATOM 726 C C . ASP A 1 92 ? -10.034 -8.609 40.399 1.00 66.62 92 ASP A C 1
ATOM 728 O O . ASP A 1 92 ? -10.516 -8.505 41.527 1.00 66.62 92 ASP A O 1
ATOM 732 N N . MET A 1 93 ? -8.809 -8.146 40.123 1.00 67.62 93 MET A N 1
ATOM 733 C CA . MET A 1 93 ? -7.959 -7.484 41.117 1.00 67.62 93 MET A CA 1
ATOM 734 C C . MET A 1 93 ? -8.304 -6.004 41.322 1.00 67.62 93 MET A C 1
ATOM 736 O O . MET A 1 93 ? -8.028 -5.452 42.390 1.00 67.62 93 MET A O 1
ATOM 740 N N . ARG A 1 94 ? -8.844 -5.329 40.299 1.00 70.06 94 ARG A N 1
ATOM 741 C CA . ARG A 1 94 ? -9.031 -3.865 40.296 1.00 70.06 94 ARG A CA 1
ATOM 742 C C . ARG A 1 94 ? -10.483 -3.415 40.173 1.00 70.06 94 ARG A C 1
ATOM 744 O O . ARG A 1 94 ? -10.757 -2.254 40.475 1.00 70.06 94 ARG A O 1
ATOM 751 N N . CYS A 1 95 ? -11.392 -4.284 39.742 1.00 78.50 95 CYS A N 1
ATOM 752 C CA . CYS A 1 95 ? -12.764 -3.932 39.393 1.00 78.50 95 CYS A CA 1
ATOM 753 C C . CYS A 1 95 ? -13.772 -4.735 40.219 1.00 78.50 95 CYS A C 1
ATOM 755 O O . CYS A 1 95 ? -13.495 -5.841 40.671 1.00 78.50 95 CYS A O 1
ATOM 757 N N . PHE A 1 96 ? -14.973 -4.186 40.397 1.00 79.88 96 PHE A N 1
ATOM 758 C CA . PHE A 1 96 ? -16.091 -4.906 41.010 1.00 79.88 96 PHE A CA 1
ATOM 759 C C . PHE A 1 96 ? -17.357 -4.751 40.172 1.00 79.88 96 PHE A C 1
ATOM 761 O O . PHE A 1 96 ? -17.670 -3.654 39.701 1.00 79.88 96 PHE A O 1
ATOM 768 N N . ILE A 1 97 ? -18.069 -5.863 39.982 1.00 79.94 97 ILE A N 1
ATOM 769 C CA . ILE A 1 97 ? -19.313 -5.920 39.212 1.00 79.94 97 ILE A CA 1
ATOM 770 C C . ILE A 1 97 ? -20.448 -5.202 39.950 1.00 79.94 97 ILE A C 1
ATOM 772 O O . ILE A 1 97 ? -20.564 -5.282 41.176 1.00 79.94 97 ILE A O 1
ATOM 776 N N . GLU A 1 98 ? -21.302 -4.504 39.205 1.00 80.12 98 GLU A N 1
ATOM 777 C CA . GLU A 1 98 ? -22.509 -3.867 39.725 1.00 80.12 98 GLU A CA 1
ATOM 778 C C . GLU A 1 98 ? -23.764 -4.595 39.232 1.00 80.12 98 GLU A C 1
ATOM 780 O O . GLU A 1 98 ? -24.156 -4.479 38.071 1.00 80.12 98 GLU A O 1
ATOM 785 N N . LEU A 1 99 ? -24.420 -5.322 40.141 1.00 75.81 99 LEU A N 1
ATOM 786 C CA . LEU A 1 99 ? -25.599 -6.139 39.833 1.00 75.81 99 LEU A CA 1
ATOM 787 C C . LEU A 1 99 ? -26.873 -5.301 39.618 1.00 75.81 99 LEU A C 1
ATOM 789 O O . LEU A 1 99 ? -27.794 -5.750 38.943 1.00 75.81 99 LEU A O 1
ATOM 793 N N . ASP A 1 100 ? -26.935 -4.085 40.173 1.00 80.06 100 ASP A N 1
ATOM 794 C CA . ASP A 1 100 ? -28.116 -3.204 40.149 1.00 80.06 100 ASP A CA 1
ATOM 795 C C . ASP A 1 100 ? -27.864 -1.907 39.338 1.00 80.06 100 ASP A C 1
ATOM 797 O O . ASP A 1 100 ? -28.377 -0.822 39.647 1.00 80.06 100 ASP A O 1
ATOM 801 N N . SER A 1 101 ? -27.079 -2.008 38.262 1.00 76.19 101 SER A N 1
ATOM 802 C CA . SER A 1 101 ? -26.630 -0.874 37.436 1.00 76.19 101 SER A CA 1
ATOM 803 C C . SER A 1 101 ? -27.778 0.005 36.916 1.00 76.19 101 SER A C 1
ATOM 805 O O . SER A 1 101 ? -27.715 1.233 37.018 1.00 76.19 101 SER A O 1
ATOM 807 N N . ALA A 1 102 ? -28.884 -0.596 36.467 1.00 78.69 102 ALA A N 1
ATOM 808 C CA . ALA A 1 102 ? -30.055 0.122 35.958 1.00 78.69 102 ALA A CA 1
ATOM 809 C C . ALA A 1 102 ? -30.676 1.080 36.992 1.00 78.69 102 ALA A C 1
ATOM 811 O O . ALA A 1 102 ? -31.042 2.209 36.655 1.00 78.69 102 ALA A O 1
ATOM 812 N N . LYS A 1 103 ? -30.757 0.672 38.268 1.00 82.44 103 LYS A N 1
ATOM 813 C CA . LYS A 1 103 ? -31.298 1.522 39.345 1.00 82.44 103 LYS A CA 1
ATOM 814 C C . LYS A 1 103 ? -30.374 2.701 39.635 1.00 82.44 103 LYS A C 1
ATOM 816 O O . LYS A 1 103 ? -30.844 3.811 39.886 1.00 82.44 103 LYS A O 1
ATOM 821 N N . ILE A 1 104 ? -29.062 2.475 39.600 1.00 81.44 104 ILE A N 1
ATOM 822 C CA . ILE A 1 104 ? -28.054 3.514 39.843 1.00 81.44 104 ILE A CA 1
ATOM 823 C C . ILE A 1 104 ? -28.083 4.552 38.721 1.00 81.44 104 ILE A C 1
ATOM 825 O O . ILE A 1 104 ? -28.116 5.752 39.005 1.00 81.44 104 ILE A O 1
ATOM 829 N N . ILE A 1 105 ? -28.152 4.097 37.468 1.00 81.31 105 ILE A N 1
ATOM 830 C CA . ILE A 1 105 ? -28.268 4.965 36.293 1.00 81.31 105 ILE A CA 1
ATOM 831 C C . ILE A 1 105 ? -29.561 5.785 36.370 1.00 81.31 105 ILE A C 1
ATOM 833 O O . ILE A 1 105 ? -29.507 7.007 36.259 1.00 81.31 105 ILE A O 1
ATOM 837 N N . GLN A 1 106 ? -30.710 5.164 36.662 1.00 83.38 106 GLN A N 1
ATOM 838 C CA . GLN A 1 106 ? -31.981 5.887 36.822 1.00 83.38 106 GLN A CA 1
ATOM 839 C C . GLN A 1 106 ? -31.935 6.922 37.951 1.00 83.38 106 GLN A C 1
ATOM 841 O O . GLN A 1 106 ? -32.400 8.048 37.778 1.00 83.38 106 GLN A O 1
ATOM 846 N N . LYS A 1 107 ? -31.334 6.583 39.097 1.00 85.06 107 LYS A N 1
ATOM 847 C CA . LYS A 1 107 ? -31.160 7.521 40.214 1.00 85.06 107 LYS A CA 1
ATOM 848 C C . LYS A 1 107 ? -30.276 8.705 39.825 1.00 85.06 107 LYS A C 1
ATOM 850 O O . LYS A 1 107 ? -30.539 9.832 40.245 1.00 85.06 107 LYS A O 1
ATOM 855 N N . PHE A 1 108 ? -29.230 8.467 39.036 1.00 82.00 108 PHE A N 1
ATOM 856 C CA . PHE A 1 108 ? -28.360 9.524 38.533 1.00 82.00 108 PHE A CA 1
ATOM 857 C C . PHE A 1 108 ? -29.088 10.427 37.530 1.00 82.00 108 PHE A C 1
ATOM 859 O O . PHE A 1 108 ? -29.084 11.645 37.700 1.00 82.00 108 PHE A O 1
ATOM 866 N N . VAL A 1 109 ? -29.787 9.837 36.557 1.00 82.31 109 VAL A N 1
ATOM 867 C CA . VAL A 1 109 ? -30.641 10.547 35.590 1.00 82.31 109 VAL A CA 1
ATOM 868 C C . VAL A 1 109 ? -31.683 11.407 36.314 1.00 82.31 109 VAL A C 1
ATOM 870 O O . VAL A 1 109 ? -31.806 12.592 36.008 1.00 82.31 109 VAL A O 1
ATOM 873 N N . GLY A 1 110 ? -32.357 10.864 37.333 1.00 83.56 110 GLY A N 1
ATOM 874 C CA . GLY A 1 110 ? -33.338 11.597 38.140 1.00 83.56 110 GLY A CA 1
ATOM 875 C C . GLY A 1 110 ? -32.738 12.801 38.874 1.00 83.56 110 GLY A C 1
ATOM 876 O O . GLY A 1 110 ? -33.283 13.900 38.798 1.00 83.56 110 GLY A O 1
ATOM 877 N N . ARG A 1 111 ? -31.563 12.644 39.503 1.00 83.69 111 ARG A N 1
ATOM 878 C CA . ARG A 1 111 ? -30.842 13.766 40.141 1.00 83.69 111 ARG A CA 1
ATOM 879 C C . ARG A 1 111 ? -30.496 14.871 39.144 1.00 83.69 111 ARG A C 1
ATOM 881 O O . ARG A 1 111 ? -30.615 16.050 39.461 1.00 83.69 111 ARG A O 1
ATOM 888 N N . LYS A 1 112 ? -30.060 14.503 37.937 1.00 82.00 112 LYS A N 1
ATOM 889 C CA . LYS A 1 112 ? -29.712 15.467 36.885 1.00 82.00 112 LYS A CA 1
ATOM 890 C C . LYS A 1 112 ? -30.939 16.208 36.358 1.00 82.00 112 LYS A C 1
ATOM 892 O O . LYS A 1 112 ? -30.879 17.424 36.186 1.00 82.00 112 LYS A O 1
ATOM 897 N N . GLN A 1 113 ? -32.065 15.516 36.189 1.00 83.56 113 GLN A N 1
ATOM 898 C CA . GLN A 1 113 ? -33.347 16.146 35.860 1.00 83.56 113 GLN A CA 1
ATOM 899 C C . GLN A 1 113 ? -33.778 17.145 36.943 1.00 83.56 113 GLN A C 1
ATOM 901 O O . GLN A 1 113 ? -34.126 18.275 36.613 1.00 83.56 113 GLN A O 1
ATOM 906 N N . GLU A 1 114 ? -33.686 16.779 38.223 1.00 86.06 114 GLU A N 1
ATOM 907 C CA . GLU A 1 114 ? -34.021 17.664 39.348 1.00 86.06 114 GLU A CA 1
ATOM 908 C C . GLU A 1 114 ? -33.127 18.916 39.393 1.00 86.06 114 GLU A C 1
ATOM 910 O O . GLU A 1 114 ? -33.616 20.029 39.605 1.00 86.06 114 GLU A O 1
ATOM 915 N N . MET A 1 115 ? -31.826 18.771 39.116 1.00 82.00 115 MET A N 1
ATOM 916 C CA . MET A 1 115 ? -30.901 19.905 39.012 1.00 82.00 115 MET A CA 1
ATOM 917 C C . MET A 1 115 ? -31.277 20.855 37.868 1.00 82.00 115 MET A C 1
ATOM 919 O O . MET A 1 115 ? -31.280 22.071 38.069 1.00 82.00 115 MET A O 1
ATOM 923 N N . ILE A 1 116 ? -31.627 20.320 36.693 1.00 82.75 116 ILE A N 1
ATOM 924 C CA . ILE A 1 116 ? -32.072 21.122 35.543 1.00 82.75 116 ILE A CA 1
ATOM 925 C C . ILE A 1 116 ? -33.380 21.847 35.875 1.00 82.75 116 ILE A C 1
ATOM 927 O O . ILE A 1 116 ? -33.480 23.048 35.631 1.00 82.75 116 ILE A O 1
ATOM 931 N N . GLN A 1 117 ? -34.350 21.162 36.491 1.00 82.94 117 GLN A N 1
ATOM 932 C CA . GLN A 1 117 ? -35.615 21.771 36.917 1.00 82.94 117 GLN A CA 1
ATOM 933 C C . GLN A 1 117 ? -35.396 22.870 37.960 1.00 82.94 117 GLN A C 1
ATOM 935 O O . GLN A 1 117 ? -35.985 23.942 37.867 1.00 82.94 117 GLN A O 1
ATOM 940 N N . THR A 1 118 ? -34.483 22.661 38.910 1.00 86.25 118 THR A N 1
ATOM 941 C CA . THR A 1 118 ? -34.127 23.675 39.911 1.00 86.25 118 THR A CA 1
ATOM 942 C C . THR A 1 118 ? -33.451 24.890 39.270 1.00 86.25 118 THR A C 1
ATOM 944 O O . THR A 1 118 ? -33.745 26.028 39.636 1.00 86.25 118 THR A O 1
ATOM 947 N N . ALA A 1 119 ? -32.544 24.677 38.311 1.00 81.00 119 ALA A N 1
ATOM 948 C CA . ALA A 1 119 ? -31.873 25.758 37.589 1.00 81.00 119 ALA A CA 1
ATOM 949 C C . ALA A 1 119 ? -32.855 26.559 36.717 1.00 81.00 119 ALA A C 1
ATOM 951 O O . ALA A 1 119 ? -32.827 27.790 36.744 1.00 81.00 119 ALA A O 1
ATOM 952 N N . LEU A 1 120 ? -33.760 25.872 36.011 1.00 81.69 120 LEU A N 1
ATOM 953 C CA . LEU A 1 120 ? -34.845 26.492 35.249 1.00 81.69 120 LEU A CA 1
ATOM 954 C C . LEU A 1 120 ? -35.805 27.259 36.159 1.00 81.69 120 LEU A C 1
ATOM 956 O O . LEU A 1 120 ? -36.112 28.406 35.861 1.00 81.69 120 LEU A O 1
ATOM 960 N N . GLY A 1 121 ? -36.208 26.684 37.294 1.00 79.56 121 GLY A N 1
ATOM 961 C CA . GLY A 1 121 ? -37.073 27.344 38.273 1.00 79.56 121 GLY A CA 1
ATOM 962 C C . GLY A 1 121 ? -36.439 28.608 38.859 1.00 79.56 121 GLY A C 1
ATOM 963 O O . GLY A 1 121 ? -37.094 29.643 38.950 1.00 79.56 121 GLY A O 1
ATOM 964 N N . LYS A 1 122 ? -35.136 28.583 39.177 1.00 81.81 122 LYS A N 1
ATOM 965 C CA . LYS A 1 122 ? -34.389 29.784 39.598 1.00 81.81 122 LYS A CA 1
ATOM 966 C C . LYS A 1 122 ? -34.350 30.851 38.504 1.00 81.81 122 LYS A C 1
ATOM 968 O O . LYS A 1 122 ? -34.503 32.033 38.806 1.00 81.81 122 LYS A O 1
ATOM 973 N N . LEU A 1 123 ? -34.153 30.445 37.250 1.00 80.62 123 LEU A N 1
ATOM 974 C CA . LEU A 1 123 ? -34.152 31.354 36.105 1.00 80.62 123 LEU A CA 1
ATOM 975 C C . LEU A 1 123 ? -35.542 31.958 35.873 1.00 80.62 123 LEU A C 1
ATOM 977 O O . LEU A 1 123 ? -35.643 33.165 35.678 1.00 80.62 123 LEU A O 1
ATOM 981 N N . GLN A 1 124 ? -36.600 31.151 35.978 1.00 76.88 124 GLN A N 1
ATOM 982 C CA . GLN A 1 124 ? -37.993 31.583 35.874 1.00 76.88 124 GLN A CA 1
ATOM 983 C C . GLN A 1 124 ? -38.359 32.569 36.984 1.00 76.88 124 GLN A C 1
ATOM 985 O O . GLN A 1 124 ? -38.831 33.659 36.678 1.00 76.88 124 GLN A O 1
ATOM 990 N N . LEU A 1 125 ? -38.060 32.257 38.250 1.00 77.56 125 LEU A N 1
ATOM 991 C CA . LEU A 1 125 ? -38.288 33.164 39.381 1.00 77.56 125 LEU A CA 1
ATOM 992 C C . LEU A 1 125 ? -37.543 34.491 39.211 1.00 77.56 125 LEU A C 1
ATOM 994 O O . LEU A 1 125 ? -38.124 35.553 39.423 1.00 77.56 125 LEU A O 1
ATOM 998 N N . LYS A 1 126 ? -36.275 34.448 38.782 1.00 74.69 126 LYS A N 1
ATOM 999 C CA . LYS A 1 126 ? -35.484 35.664 38.551 1.00 74.69 126 LYS A CA 1
ATOM 1000 C C . LYS A 1 126 ? -36.007 36.470 37.357 1.00 74.69 126 LYS A C 1
ATOM 1002 O O . LYS A 1 126 ? -36.037 37.691 37.424 1.00 74.69 126 LYS A O 1
ATOM 1007 N N . SER A 1 127 ? -36.476 35.805 36.300 1.00 69.19 127 SER A N 1
ATOM 1008 C CA . SER A 1 127 ? -37.106 36.466 35.149 1.00 69.19 127 SER A CA 1
ATOM 1009 C C . SER A 1 127 ? -38.476 37.071 35.482 1.00 69.19 127 SER A C 1
ATOM 1011 O O . SER A 1 127 ? -38.785 38.162 35.012 1.00 69.19 127 SER A O 1
ATOM 1013 N N . ALA A 1 128 ? -39.267 36.417 36.338 1.00 69.06 128 ALA A N 1
ATOM 1014 C CA . ALA A 1 128 ? -40.565 36.905 36.792 1.00 69.06 128 ALA A CA 1
ATOM 1015 C C . ALA A 1 128 ? -40.424 38.075 37.775 1.00 69.06 128 ALA A C 1
ATOM 1017 O O . ALA A 1 128 ? -41.159 39.051 37.667 1.00 69.06 128 ALA A O 1
ATOM 1018 N N . GLY A 1 129 ? -39.430 38.032 38.671 1.00 68.00 129 GLY A N 1
ATOM 1019 C CA . GLY A 1 129 ? -39.082 39.162 39.542 1.00 68.00 129 GLY A CA 1
ATOM 1020 C C . GLY A 1 129 ? -38.597 40.401 38.777 1.00 68.00 129 GLY A C 1
ATOM 1021 O O . GLY A 1 129 ? -38.699 41.510 39.287 1.00 68.00 129 GLY A O 1
ATOM 1022 N N . LEU A 1 130 ? -38.121 40.218 37.540 1.00 68.50 130 LEU A N 1
ATOM 1023 C CA . LEU A 1 130 ? -37.757 41.283 36.601 1.00 68.50 130 LEU A CA 1
ATOM 1024 C C . LEU A 1 130 ? -38.885 41.613 35.602 1.00 68.50 130 LEU A C 1
ATOM 1026 O O . LEU A 1 130 ? -38.635 42.293 34.615 1.00 68.50 130 LEU A O 1
ATOM 1030 N N . GLY A 1 131 ? -40.104 41.094 35.795 1.00 61.25 131 GLY A N 1
ATOM 1031 C CA . GLY A 1 131 ? -41.265 41.389 34.941 1.00 61.25 131 GLY A CA 1
ATOM 1032 C C . GLY A 1 131 ? -41.202 40.831 33.510 1.00 61.25 131 GLY A C 1
ATOM 1033 O O . GLY A 1 131 ? -42.048 41.166 32.687 1.00 61.25 131 GLY A O 1
ATOM 1034 N N . LEU A 1 132 ? -40.227 39.972 33.189 1.00 61.91 132 LEU A N 1
ATOM 1035 C CA . LEU A 1 132 ? -40.003 39.449 31.832 1.00 61.91 132 LEU A CA 1
ATOM 1036 C C . LEU A 1 132 ? -40.917 38.261 31.475 1.00 61.91 132 LEU A C 1
ATOM 1038 O O . LEU A 1 132 ? -41.056 37.930 30.299 1.00 61.91 132 LEU A O 1
ATOM 1042 N N . MET A 1 133 ? -41.527 37.603 32.469 1.00 53.12 133 MET A N 1
ATOM 1043 C CA . MET A 1 133 ? -42.422 36.452 32.287 1.00 53.12 133 MET A CA 1
ATOM 1044 C C . MET A 1 133 ? -43.555 36.444 33.321 1.00 53.12 133 MET A C 1
ATOM 1046 O O . MET A 1 133 ? -43.335 36.757 34.489 1.00 53.12 133 MET A O 1
ATOM 1050 N N . LYS A 1 134 ? -44.755 36.012 32.908 1.00 52.75 134 LYS A N 1
ATOM 1051 C CA . LYS A 1 134 ? -45.836 35.621 33.826 1.00 52.75 134 LYS A CA 1
ATOM 1052 C C . LYS A 1 134 ? -45.631 34.157 34.220 1.00 52.75 134 LYS A C 1
ATOM 1054 O O . LYS A 1 134 ? -45.468 33.309 33.347 1.00 52.75 134 LYS A O 1
ATOM 1059 N N . LEU A 1 135 ? -45.609 33.866 35.519 1.00 46.25 135 LEU A N 1
ATOM 1060 C CA . LEU A 1 135 ? -45.635 32.491 36.017 1.00 46.25 135 LEU A CA 1
ATOM 1061 C C . LEU A 1 135 ? -47.062 31.955 35.869 1.00 46.25 135 LEU A C 1
ATOM 1063 O O . LEU A 1 135 ? -47.982 32.484 36.491 1.00 46.25 135 LEU A O 1
ATOM 1067 N N . ASP A 1 136 ? -47.237 30.906 35.064 1.00 42.09 136 ASP A N 1
ATOM 1068 C CA . ASP A 1 136 ? -48.480 30.131 34.995 1.00 42.09 136 ASP A CA 1
ATOM 1069 C C . ASP A 1 136 ? -48.630 29.294 36.274 1.00 42.09 136 ASP A C 1
ATOM 1071 O O . ASP A 1 136 ? -48.432 28.081 36.303 1.00 42.09 136 ASP A O 1
ATOM 1075 N N . SER A 1 137 ? -48.962 29.959 37.372 1.00 40.78 137 SER A N 1
ATOM 1076 C CA . SER A 1 137 ? -49.526 29.316 38.551 1.00 40.78 137 SER A CA 1
ATOM 1077 C C . SER A 1 137 ? -50.934 29.855 38.730 1.00 40.78 137 SER A C 1
ATOM 1079 O O . SER A 1 137 ? -51.123 31.048 38.959 1.00 40.78 137 SER A O 1
ATOM 1081 N N . GLN A 1 138 ? -51.912 28.962 38.576 1.00 41.34 138 GLN A N 1
ATOM 1082 C CA . GLN A 1 138 ? -53.335 29.218 38.756 1.00 41.34 138 GLN A CA 1
ATOM 1083 C C . GLN A 1 138 ? -53.609 29.917 40.095 1.00 41.34 138 GLN A C 1
ATOM 1085 O O . GLN A 1 138 ? -53.677 29.266 41.132 1.00 41.34 138 GLN A O 1
ATOM 1090 N N . GLN A 1 139 ? -53.798 31.232 40.050 1.00 34.59 139 GLN A N 1
ATOM 1091 C CA . GLN A 1 139 ? -54.764 31.979 40.849 1.00 34.59 139 GLN A CA 1
ATOM 1092 C C . GLN A 1 139 ? -54.865 33.392 40.269 1.00 34.59 139 GLN A C 1
ATOM 1094 O O . GLN A 1 139 ? -53.954 34.209 40.368 1.00 34.59 139 GLN A O 1
ATOM 1099 N N . GLU A 1 140 ? -55.993 33.655 39.615 1.00 42.75 140 GLU A N 1
ATOM 1100 C CA . GLU A 1 140 ? -56.439 35.004 39.300 1.00 42.75 140 GLU A CA 1
ATOM 1101 C C . GLU A 1 140 ? -56.697 35.759 40.611 1.00 42.75 140 GLU A C 1
ATOM 1103 O O . GLU A 1 140 ? -57.603 35.387 41.352 1.00 42.75 140 GLU A O 1
ATOM 1108 N N . GLN A 1 141 ? -55.908 36.800 40.890 1.00 35.28 141 GLN A N 1
ATOM 1109 C CA . GLN A 1 141 ? -56.354 38.134 41.330 1.00 35.28 141 GLN A CA 1
ATOM 1110 C C . GLN A 1 141 ? -55.139 39.011 41.686 1.00 35.28 141 GLN A C 1
ATOM 1112 O O . GLN A 1 141 ? -54.333 38.620 42.519 1.00 35.28 141 GLN A O 1
ATOM 1117 N N . SER A 1 142 ? -55.054 40.179 41.021 1.00 38.66 142 SER A N 1
ATOM 1118 C CA . SER A 1 142 ? -54.209 41.369 41.293 1.00 38.66 142 SER A CA 1
ATOM 1119 C C . SER A 1 142 ? -52.734 41.094 41.646 1.00 38.66 142 SER A C 1
ATOM 1121 O O . SER A 1 142 ? -52.416 40.655 42.738 1.00 38.66 142 SER A O 1
ATOM 1123 N N . ASP A 1 143 ? -51.744 41.322 40.786 1.00 37.91 143 ASP A N 1
ATOM 1124 C CA . ASP A 1 143 ? -51.279 42.664 40.436 1.00 37.91 143 ASP A CA 1
ATOM 1125 C C . ASP A 1 143 ? -50.215 42.574 39.320 1.00 37.91 143 ASP A C 1
ATOM 1127 O O . ASP A 1 143 ? -49.015 42.575 39.582 1.00 37.91 143 ASP A O 1
ATOM 1131 N N . SER A 1 144 ? -50.613 42.527 38.045 1.00 40.22 144 SER A N 1
ATOM 1132 C CA . SER A 1 144 ? -49.651 42.755 36.948 1.00 40.22 144 SER A CA 1
ATOM 1133 C C . SER A 1 144 ? -49.431 44.242 36.653 1.00 40.22 144 SER A C 1
ATOM 1135 O O . SER A 1 144 ? -48.680 44.575 35.748 1.00 40.22 144 SER A O 1
ATOM 1137 N N . ALA A 1 145 ? -50.110 45.130 37.384 1.00 39.31 145 ALA A N 1
ATOM 1138 C CA . ALA A 1 145 ? -49.989 46.576 37.234 1.00 39.31 145 ALA A CA 1
ATOM 1139 C C . ALA A 1 145 ? -49.091 47.215 38.309 1.00 39.31 145 ALA A C 1
ATOM 1141 O O . ALA A 1 145 ? -48.614 48.326 38.110 1.00 39.31 145 ALA A O 1
ATOM 1142 N N . SER A 1 146 ? -48.828 46.547 39.441 1.00 43.50 146 SER A N 1
ATOM 1143 C CA . SER A 1 146 ? -48.135 47.182 40.574 1.00 43.50 146 SER A CA 1
ATOM 1144 C C . SER A 1 146 ? -46.632 47.359 40.350 1.00 43.50 146 SER A C 1
ATOM 1146 O O . SER A 1 146 ? -46.062 48.324 40.849 1.00 43.50 146 SER A O 1
ATOM 1148 N N . THR A 1 147 ? -45.986 46.504 39.554 1.00 47.47 147 THR A N 1
ATOM 1149 C CA . THR A 1 147 ? -44.555 46.649 39.240 1.00 47.47 147 THR A CA 1
ATOM 1150 C C . THR A 1 147 ? -44.302 47.696 38.158 1.00 47.47 147 THR A C 1
ATOM 1152 O O . THR A 1 147 ? -43.347 48.450 38.282 1.00 47.47 147 THR A O 1
ATOM 1155 N N . GLU A 1 148 ? -45.185 47.837 37.163 1.00 45.22 148 GLU A N 1
ATOM 1156 C CA . GLU A 1 148 ? -45.101 48.941 36.190 1.00 45.22 148 GLU A CA 1
ATOM 1157 C C . GLU A 1 148 ? -45.429 50.303 36.833 1.00 45.22 148 GLU A C 1
ATOM 1159 O O . GLU A 1 148 ? -44.792 51.304 36.513 1.00 45.22 148 GLU A O 1
ATOM 1164 N N . LEU A 1 149 ? -46.358 50.354 37.799 1.00 42.28 149 LEU A N 1
ATOM 1165 C CA . LEU A 1 149 ? -46.710 51.592 38.514 1.00 42.28 149 LEU A CA 1
ATOM 1166 C C . LEU A 1 149 ? -45.736 51.973 39.645 1.00 42.28 149 LEU A C 1
ATOM 1168 O O . LEU A 1 149 ? -45.608 53.161 39.938 1.00 42.28 149 LEU A O 1
ATOM 1172 N N . ALA A 1 150 ? -45.015 51.025 40.256 1.00 46.25 150 ALA A N 1
ATOM 1173 C CA . ALA A 1 150 ? -43.994 51.325 41.272 1.00 46.25 150 ALA A CA 1
ATOM 1174 C C . ALA A 1 150 ? -42.713 51.951 40.686 1.00 46.25 150 ALA A C 1
ATOM 1176 O O . ALA A 1 150 ? -41.981 52.636 41.395 1.00 46.25 150 ALA A O 1
ATOM 1177 N N . ILE A 1 151 ? -42.465 51.774 39.385 1.00 48.59 151 ILE A N 1
ATOM 1178 C CA . ILE A 1 151 ? -41.302 52.339 38.679 1.00 48.59 151 ILE A CA 1
ATOM 1179 C C . ILE A 1 151 ? -41.437 53.864 38.487 1.00 48.59 151 ILE A C 1
ATOM 1181 O O . ILE A 1 151 ? -40.450 54.552 38.244 1.00 48.59 151 ILE A O 1
ATOM 1185 N N . HIS A 1 152 ? -42.630 54.435 38.668 1.00 46.81 152 HIS A N 1
ATOM 1186 C CA . HIS A 1 152 ? -42.871 55.865 38.460 1.00 46.81 152 HIS A CA 1
ATOM 1187 C C . HIS A 1 152 ? -42.712 56.760 39.704 1.00 46.81 152 HIS A C 1
ATOM 1189 O O . HIS A 1 152 ? -42.909 57.968 39.577 1.00 46.81 152 HIS A O 1
ATOM 1195 N N . SER A 1 153 ? -42.373 56.234 40.891 1.00 48.72 153 SER A N 1
ATOM 1196 C CA . SER A 1 153 ? -42.403 57.038 42.130 1.00 48.72 153 SER A CA 1
ATOM 1197 C C . SER A 1 153 ? -41.045 57.486 42.693 1.00 48.72 153 SER A C 1
ATOM 1199 O O . SER A 1 153 ? -41.040 58.421 43.492 1.00 48.72 153 SER A O 1
ATOM 1201 N N . THR A 1 154 ? -39.903 56.934 42.255 1.00 51.94 154 THR A N 1
ATOM 1202 C CA . THR A 1 154 ? -38.553 57.398 42.664 1.00 51.94 154 THR A CA 1
ATOM 1203 C C . THR A 1 154 ? -37.464 57.007 41.649 1.00 51.94 154 THR A C 1
ATOM 1205 O O . THR A 1 154 ? -37.382 55.836 41.283 1.00 51.94 154 THR A O 1
ATOM 1208 N N . ASP A 1 155 ? -36.578 57.940 41.264 1.00 55.28 155 ASP A N 1
ATOM 1209 C CA . ASP A 1 155 ? -35.455 57.710 40.324 1.00 55.28 155 ASP A CA 1
ATOM 1210 C C . ASP A 1 155 ? -34.480 56.596 40.768 1.00 55.28 155 ASP A C 1
ATOM 1212 O O . ASP A 1 155 ? -33.913 55.893 39.934 1.00 55.28 155 ASP A O 1
ATOM 1216 N N . THR A 1 156 ? -34.328 56.371 42.077 1.00 54.84 156 THR A N 1
ATOM 1217 C CA . THR A 1 156 ? -33.437 55.340 42.644 1.00 54.84 156 THR A CA 1
ATOM 1218 C C . THR A 1 156 ? -33.885 53.906 42.332 1.00 54.84 156 THR A C 1
ATOM 1220 O O . THR A 1 156 ? -33.048 53.039 42.111 1.00 54.84 156 THR A O 1
ATOM 1223 N N . VAL A 1 157 ? -35.193 53.651 42.231 1.00 60.38 157 VAL A N 1
ATOM 1224 C CA . VAL A 1 157 ? -35.754 52.316 41.922 1.00 60.38 157 VAL A CA 1
ATOM 1225 C C . VAL A 1 157 ? -35.571 51.954 40.440 1.00 60.38 157 VAL A C 1
ATOM 1227 O O . VAL A 1 157 ? -35.473 50.780 40.080 1.00 60.38 157 VAL A O 1
ATOM 1230 N N . LEU A 1 158 ? -35.486 52.962 39.568 1.00 59.66 158 LEU A N 1
ATOM 1231 C CA . LEU A 1 158 ? -35.364 52.789 38.121 1.00 59.66 158 LEU A CA 1
ATOM 1232 C C . LEU A 1 158 ? -33.926 52.430 37.708 1.00 59.66 158 LEU A C 1
ATOM 1234 O O . LEU A 1 158 ? -33.731 51.620 36.797 1.00 59.66 158 LEU A O 1
ATOM 1238 N N . GLU A 1 159 ? -32.921 52.973 38.407 1.00 64.62 159 GLU A N 1
ATOM 1239 C CA . GLU A 1 159 ? -31.517 52.580 38.225 1.00 64.62 159 GLU A CA 1
ATOM 1240 C C . GLU A 1 159 ? -31.238 51.165 38.751 1.00 64.62 159 GLU A C 1
ATOM 1242 O O . GLU A 1 159 ? -30.675 50.362 38.008 1.00 64.62 159 GLU A O 1
ATOM 1247 N N . GLU A 1 160 ? -31.718 50.805 39.948 1.00 68.19 160 GLU A N 1
ATOM 1248 C CA . GLU A 1 160 ? -31.565 49.449 40.511 1.00 68.19 160 GLU A CA 1
ATOM 1249 C C . GLU A 1 160 ? -32.211 48.369 39.623 1.00 68.19 160 GLU A C 1
ATOM 1251 O O . GLU A 1 160 ? -31.636 47.303 39.387 1.00 68.19 160 GLU A O 1
ATOM 1256 N N . TYR A 1 161 ? -33.389 48.652 39.059 1.00 67.56 161 TYR A N 1
ATOM 1257 C CA . TYR A 1 161 ? -34.064 47.748 38.125 1.00 67.56 161 TYR A CA 1
ATOM 1258 C C . TYR A 1 161 ? -33.288 47.581 36.808 1.00 67.56 161 TYR A C 1
ATOM 1260 O O . TYR A 1 161 ? -33.138 46.467 36.294 1.00 67.56 161 TYR A O 1
ATOM 1268 N N . LYS A 1 162 ? -32.739 48.676 36.267 1.00 69.44 162 LYS A N 1
ATOM 1269 C CA . LYS A 1 162 ? -31.902 48.654 35.059 1.00 69.44 162 LYS A CA 1
ATOM 1270 C C . LYS A 1 162 ? -30.593 47.896 35.290 1.00 69.44 162 LYS A C 1
ATOM 1272 O O . LYS A 1 162 ? -30.189 47.119 34.422 1.00 69.44 162 LYS A O 1
ATOM 1277 N N . GLU A 1 163 ? -29.951 48.081 36.442 1.00 74.06 163 GLU A N 1
ATOM 1278 C CA . GLU A 1 163 ? -28.772 47.309 36.843 1.00 74.06 163 GLU A CA 1
ATOM 1279 C C . GLU A 1 163 ? -29.101 45.818 36.992 1.00 74.06 163 GLU A C 1
ATOM 1281 O O . GLU A 1 163 ? -28.371 44.981 36.457 1.00 74.06 163 GLU A O 1
ATOM 1286 N N . GLY A 1 164 ? -30.241 45.473 37.600 1.00 71.19 164 GLY A N 1
ATOM 1287 C CA . GLY A 1 164 ? -30.720 44.092 37.710 1.00 71.19 164 GLY A CA 1
ATOM 1288 C C . GLY A 1 164 ? -30.986 43.421 36.355 1.00 71.19 164 GLY A C 1
ATOM 1289 O O . GLY A 1 164 ? -30.637 42.252 36.161 1.00 71.19 164 GLY A O 1
ATOM 1290 N N . LEU A 1 165 ? -31.534 44.157 35.379 1.00 71.25 165 LEU A N 1
ATOM 1291 C CA . LEU A 1 165 ? -31.722 43.676 34.003 1.00 71.25 165 LEU A CA 1
ATOM 1292 C C . LEU A 1 165 ? -30.390 43.480 33.262 1.00 71.25 165 LEU A C 1
ATOM 1294 O O . LEU A 1 165 ? -30.226 42.486 32.546 1.00 71.25 165 LEU A O 1
ATOM 1298 N N . LEU A 1 166 ? -29.431 44.394 33.438 1.00 75.50 166 LEU A N 1
ATOM 1299 C CA . LEU A 1 166 ? -28.092 44.283 32.849 1.00 75.50 166 LEU A CA 1
ATOM 1300 C C . LEU A 1 166 ? -27.314 43.106 33.448 1.00 75.50 166 LEU A C 1
ATOM 1302 O O . LEU A 1 166 ? -26.761 42.296 32.706 1.00 75.50 166 LEU A O 1
ATOM 1306 N N . GLU A 1 167 ? -27.336 42.936 34.771 1.00 77.94 167 GLU A N 1
ATOM 1307 C CA . GLU A 1 167 ? -26.720 41.789 35.443 1.00 77.94 167 GLU A CA 1
ATOM 1308 C C . GLU A 1 167 ? -27.376 40.465 35.017 1.00 77.94 167 GLU A C 1
ATOM 1310 O O . GLU A 1 167 ? -26.694 39.449 34.811 1.00 77.94 167 GLU A O 1
ATOM 1315 N N . PHE A 1 168 ? -28.701 40.468 34.833 1.00 77.38 168 PHE A N 1
ATOM 1316 C CA . PHE A 1 168 ? -29.415 39.297 34.349 1.00 77.38 168 PHE A CA 1
ATOM 1317 C C . PHE A 1 168 ? -28.966 38.898 32.945 1.00 77.38 168 PHE A C 1
ATOM 1319 O O . PHE A 1 168 ? -28.586 37.741 32.743 1.00 77.38 168 PHE A O 1
ATOM 1326 N N . ARG A 1 169 ? -28.947 39.856 32.010 1.00 75.00 169 ARG A N 1
ATOM 1327 C CA . ARG A 1 169 ? -28.545 39.655 30.611 1.00 75.00 169 ARG A CA 1
ATOM 1328 C C . ARG A 1 169 ? -27.077 39.252 30.469 1.00 75.00 169 ARG A C 1
ATOM 1330 O O . ARG A 1 169 ? -26.783 38.329 29.713 1.00 75.00 169 ARG A O 1
ATOM 1337 N N . ASP A 1 170 ? -26.177 39.930 31.178 1.00 76.00 170 ASP A N 1
ATOM 1338 C CA . ASP A 1 170 ? -24.736 39.835 30.920 1.00 76.00 170 ASP A CA 1
ATOM 1339 C C . ASP A 1 170 ? -24.048 38.741 31.745 1.00 76.00 170 ASP A C 1
ATOM 1341 O O . ASP A 1 170 ? -23.032 38.201 31.312 1.00 76.00 170 ASP A O 1
ATOM 1345 N N . LYS A 1 171 ? -24.588 38.379 32.919 1.00 80.25 171 LYS A N 1
ATOM 1346 C CA . LYS A 1 171 ? -23.950 37.404 33.822 1.00 80.25 171 LYS A CA 1
ATOM 1347 C C . LYS A 1 171 ? -24.832 36.201 34.112 1.00 80.25 171 LYS A C 1
ATOM 1349 O O . LYS A 1 171 ? -24.432 35.069 33.844 1.00 80.25 171 LYS A O 1
ATOM 1354 N N . THR A 1 172 ? -26.030 36.407 34.663 1.00 76.12 172 THR A N 1
ATOM 1355 C CA . THR A 1 172 ? -26.776 35.265 35.223 1.00 76.12 172 THR A CA 1
ATOM 1356 C C . THR A 1 172 ? -27.476 34.402 34.178 1.00 76.12 172 THR A C 1
ATOM 1358 O O . THR A 1 172 ? -27.499 33.183 34.341 1.00 76.12 172 THR A O 1
ATOM 1361 N N . TYR A 1 173 ? -27.975 34.979 33.081 1.00 77.25 173 TYR A N 1
ATOM 1362 C CA . TYR A 1 173 ? -28.569 34.207 31.989 1.00 77.25 173 TYR A CA 1
ATOM 1363 C C . TYR A 1 173 ? -27.522 33.373 31.226 1.00 77.25 173 TYR A C 1
ATOM 1365 O O . TYR A 1 173 ? -27.722 32.159 31.135 1.00 77.25 173 TYR A O 1
ATOM 1373 N N . PRO A 1 174 ? -26.381 33.930 30.758 1.00 81.56 174 PRO A N 1
ATOM 1374 C CA . PRO A 1 174 ? -25.341 33.141 30.096 1.00 81.56 174 PRO A CA 1
ATOM 1375 C C . PRO A 1 174 ? -24.785 32.026 30.986 1.00 81.56 174 PRO A C 1
ATOM 1377 O O . PRO A 1 174 ? -24.728 30.881 30.546 1.00 81.56 174 PRO A O 1
ATOM 1380 N N . ALA A 1 175 ? -24.471 32.324 32.254 1.00 80.94 175 ALA A N 1
ATOM 1381 C CA . ALA A 1 175 ? -23.941 31.330 33.188 1.00 80.94 175 ALA A CA 1
ATOM 1382 C C . ALA A 1 175 ? -24.944 30.195 33.465 1.00 80.94 175 ALA A C 1
ATOM 1384 O O . ALA A 1 175 ? -24.575 29.022 33.471 1.00 80.94 175 ALA A O 1
ATOM 1385 N N . THR A 1 176 ? -26.230 30.515 33.651 1.00 77.44 176 THR A N 1
ATOM 1386 C CA . THR A 1 176 ? -27.263 29.489 33.885 1.00 77.44 176 THR A CA 1
ATOM 1387 C C . THR A 1 176 ? -27.535 28.672 32.622 1.00 77.44 176 THR A C 1
ATOM 1389 O O . THR A 1 176 ? -27.698 27.456 32.703 1.00 77.44 176 THR A O 1
ATOM 1392 N N . LYS A 1 177 ? -27.531 29.308 31.444 1.00 79.19 177 LYS A N 1
ATOM 1393 C CA . LYS A 1 177 ? -27.657 28.631 30.149 1.00 79.19 177 LYS A CA 1
ATOM 1394 C C . LYS A 1 177 ? -26.504 27.651 29.915 1.00 79.19 177 LYS A C 1
ATOM 1396 O O . LYS A 1 177 ? -26.746 26.526 29.487 1.00 79.19 177 LYS A O 1
ATOM 1401 N N . GLU A 1 178 ? -25.271 28.052 30.215 1.00 83.38 178 GLU A N 1
ATOM 1402 C CA . GLU A 1 178 ? -24.091 27.190 30.102 1.00 83.38 178 GLU A CA 1
ATOM 1403 C C . GLU A 1 178 ? -24.175 25.985 31.049 1.00 83.38 178 GLU A C 1
ATOM 1405 O O . GLU A 1 178 ? -23.960 24.847 30.623 1.00 83.38 178 GLU A O 1
ATOM 1410 N N . LEU A 1 179 ? -24.588 26.208 32.303 1.00 80.94 179 LEU A N 1
ATOM 1411 C CA . LEU A 1 179 ? -24.837 25.128 33.262 1.00 80.94 179 LEU A CA 1
ATOM 1412 C C . LEU A 1 179 ? -25.907 24.151 32.757 1.00 80.94 179 LEU A C 1
ATOM 1414 O O . LEU A 1 179 ? -25.683 22.943 32.779 1.00 80.94 179 LEU A O 1
ATOM 1418 N N . ILE A 1 180 ? -27.040 24.651 32.252 1.00 81.06 180 ILE A N 1
ATOM 1419 C CA . ILE A 1 180 ? -28.116 23.810 31.706 1.00 81.06 180 ILE A CA 1
ATOM 1420 C C . ILE A 1 180 ? -27.617 22.994 30.508 1.00 81.06 180 ILE A C 1
ATOM 1422 O O . ILE A 1 180 ? -27.855 21.790 30.459 1.00 81.06 180 ILE A O 1
ATOM 1426 N N . HIS A 1 181 ? -26.893 23.601 29.563 1.00 80.19 181 HIS A N 1
ATOM 1427 C CA . HIS A 1 181 ? -26.346 22.871 28.415 1.00 80.19 181 HIS A CA 1
ATOM 1428 C C . HIS A 1 181 ? -25.371 21.765 28.833 1.00 80.19 181 HIS A C 1
ATOM 1430 O O . HIS A 1 181 ? -25.437 20.659 28.291 1.00 80.19 181 HIS A O 1
ATOM 1436 N N . LYS A 1 182 ? -24.501 22.034 29.816 1.00 78.62 182 LYS A N 1
ATOM 1437 C CA . LYS A 1 182 ? -23.581 21.030 30.364 1.00 78.62 182 LYS A CA 1
ATOM 1438 C C . LYS A 1 182 ? -24.343 19.858 30.986 1.00 78.62 182 LYS A C 1
ATOM 1440 O O . LYS A 1 182 ? -24.034 18.707 30.689 1.00 78.62 182 LYS A O 1
ATOM 1445 N N . GLU A 1 183 ? -25.358 20.136 31.803 1.00 79.50 183 GLU A N 1
ATOM 1446 C CA . GLU A 1 183 ? -26.150 19.089 32.459 1.00 79.50 183 GLU A CA 1
ATOM 1447 C C . GLU A 1 183 ? -27.025 18.301 31.470 1.00 79.50 183 GLU A C 1
ATOM 1449 O O . GLU A 1 183 ? -27.148 17.088 31.615 1.00 79.50 183 GLU A O 1
ATOM 1454 N N . ILE A 1 184 ? -27.567 18.936 30.422 1.00 79.69 184 ILE A N 1
ATOM 1455 C CA . ILE A 1 184 ? -28.297 18.247 29.341 1.00 79.69 184 ILE A CA 1
ATOM 1456 C C . ILE A 1 184 ? -27.377 17.293 28.568 1.00 79.69 184 ILE A C 1
ATOM 1458 O O . ILE A 1 184 ? -27.797 16.184 28.252 1.00 79.69 184 ILE A O 1
ATOM 1462 N N . SER A 1 185 ? -26.132 17.691 28.285 1.00 77.56 185 SER A N 1
ATOM 1463 C CA . SER A 1 185 ? -25.154 16.819 27.613 1.00 77.56 185 SER A CA 1
ATOM 1464 C C . SER A 1 185 ? -24.814 15.581 28.451 1.00 77.56 185 SER A C 1
ATOM 1466 O O . SER A 1 185 ? -24.750 14.465 27.938 1.00 77.56 185 SER A O 1
ATOM 1468 N N . ILE A 1 186 ? -24.657 15.751 29.767 1.00 78.25 186 ILE A N 1
ATOM 1469 C CA . ILE A 1 186 ? -24.446 14.624 30.686 1.00 78.25 186 ILE A CA 1
ATOM 1470 C C . ILE A 1 186 ? -25.708 13.751 30.744 1.00 78.25 186 ILE A C 1
ATOM 1472 O O . ILE A 1 186 ? -25.616 12.527 30.700 1.00 78.25 186 ILE A O 1
ATOM 1476 N N . LEU A 1 187 ? -26.894 14.361 30.815 1.00 82.62 187 LEU A N 1
ATOM 1477 C CA . LEU A 1 187 ? -28.164 13.642 30.851 1.00 82.62 187 LEU A CA 1
ATOM 1478 C C . LEU A 1 187 ? -28.364 12.773 29.603 1.00 82.62 187 LEU A C 1
ATOM 1480 O O . LEU A 1 187 ? -28.703 11.600 29.741 1.00 82.62 187 LEU A O 1
ATOM 1484 N N . SER A 1 188 ? -28.139 13.322 28.406 1.00 78.44 188 SER A N 1
ATOM 1485 C CA . SER A 1 188 ? -28.308 12.582 27.152 1.00 78.44 188 SER A CA 1
ATOM 1486 C C . SER A 1 188 ? -27.328 11.414 27.042 1.00 78.44 188 SER A C 1
ATOM 1488 O O . SER A 1 188 ? -27.746 10.322 26.664 1.00 78.44 188 SER A O 1
ATOM 1490 N N . ALA A 1 189 ? -26.072 11.608 27.457 1.00 78.81 189 ALA A N 1
ATOM 1491 C CA . ALA A 1 189 ? -25.064 10.551 27.519 1.00 78.81 189 ALA A CA 1
ATOM 1492 C C . ALA A 1 189 ? -25.495 9.392 28.433 1.00 78.81 189 ALA A C 1
ATOM 1494 O O . ALA A 1 189 ? -25.410 8.224 28.064 1.00 78.81 189 ALA A O 1
ATOM 1495 N N . TRP A 1 190 ? -25.995 9.699 29.632 1.00 80.00 190 TRP A N 1
ATOM 1496 C CA . TRP A 1 190 ? -26.426 8.670 30.584 1.00 80.00 190 TRP A CA 1
ATOM 1497 C C . TRP A 1 190 ? -27.777 8.037 30.230 1.00 80.00 190 TRP A C 1
ATOM 1499 O O . TRP A 1 190 ? -28.019 6.890 30.595 1.00 80.00 190 TRP A O 1
ATOM 1509 N N . MET A 1 191 ? -28.639 8.729 29.481 1.00 79.06 191 MET A N 1
ATOM 1510 C CA . MET A 1 191 ? -29.841 8.126 28.892 1.00 79.06 191 MET A CA 1
ATOM 1511 C C . MET A 1 191 ? -29.495 7.124 27.782 1.00 79.06 191 MET A C 1
ATOM 1513 O O . MET A 1 191 ? -30.156 6.091 27.680 1.00 79.06 191 MET A O 1
ATOM 1517 N N . SER A 1 192 ? -28.458 7.387 26.978 1.00 78.94 192 SER A N 1
ATOM 1518 C CA . SER A 1 192 ? -27.989 6.465 25.933 1.00 78.94 192 SER A CA 1
ATOM 1519 C C . SER A 1 192 ? -27.062 5.360 26.449 1.00 78.94 192 SER A C 1
ATOM 1521 O O . SER A 1 192 ? -26.739 4.445 25.699 1.00 78.94 192 SER A O 1
ATOM 1523 N N . ALA A 1 193 ? -26.682 5.378 27.729 1.00 78.06 193 ALA A N 1
ATOM 1524 C CA . ALA A 1 193 ? -25.783 4.399 28.342 1.00 78.06 193 ALA A CA 1
ATOM 1525 C C . ALA A 1 193 ? -26.212 2.935 28.123 1.00 78.06 193 ALA A C 1
ATOM 1527 O O . ALA A 1 193 ? -25.377 2.084 27.834 1.00 78.06 193 ALA A O 1
ATOM 1528 N N . ASN A 1 194 ? -27.515 2.644 28.192 1.00 71.69 194 ASN A N 1
ATOM 1529 C CA . ASN A 1 194 ? -28.039 1.291 27.960 1.00 71.69 194 ASN A CA 1
ATOM 1530 C C . ASN A 1 194 ? -27.922 0.840 26.493 1.00 71.69 194 ASN A C 1
ATOM 1532 O O . ASN A 1 194 ? -27.963 -0.357 26.223 1.00 71.69 194 ASN A O 1
ATOM 1536 N N . MET A 1 195 ? -27.774 1.776 25.549 1.00 74.38 195 MET A N 1
ATOM 1537 C CA . MET A 1 195 ? -27.554 1.453 24.137 1.00 74.38 195 MET A CA 1
ATOM 1538 C C . MET A 1 195 ? -26.120 0.998 23.876 1.00 74.38 195 MET A C 1
ATOM 1540 O O . MET A 1 195 ? -25.911 0.231 22.949 1.00 74.38 195 MET A O 1
ATOM 1544 N N . ILE A 1 196 ? -25.155 1.387 24.717 1.00 77.12 196 ILE A N 1
ATOM 1545 C CA . ILE A 1 196 ? -23.739 1.026 24.541 1.00 77.12 196 ILE A CA 1
ATOM 1546 C C . ILE A 1 196 ? -23.557 -0.497 24.595 1.00 77.12 196 ILE A C 1
ATOM 1548 O O . ILE A 1 196 ? -22.915 -1.065 23.721 1.00 77.12 196 ILE A O 1
ATOM 1552 N N . GLY A 1 197 ? -24.179 -1.173 25.568 1.00 74.19 197 GLY A N 1
ATOM 1553 C CA . GLY A 1 197 ? -24.133 -2.638 25.661 1.00 74.19 197 GLY A CA 1
ATOM 1554 C C . GLY A 1 197 ? -24.826 -3.345 24.486 1.00 74.19 197 GLY A C 1
ATOM 1555 O O . GLY A 1 197 ? -24.374 -4.399 24.045 1.00 74.19 197 GLY A O 1
ATOM 1556 N N . LEU A 1 198 ? -25.894 -2.751 23.938 1.00 76.31 198 LEU A N 1
ATOM 1557 C CA . LEU A 1 198 ? -26.577 -3.276 22.750 1.00 76.31 198 LEU A CA 1
ATOM 1558 C C . LEU A 1 198 ? -25.731 -3.092 21.484 1.00 76.31 198 LEU A C 1
ATOM 1560 O O . LEU A 1 198 ? -25.597 -4.034 20.709 1.00 76.31 198 LEU A O 1
ATOM 1564 N N . GLU A 1 199 ? -25.135 -1.915 21.289 1.00 76.69 199 GLU A N 1
ATOM 1565 C CA . GLU A 1 199 ? -24.205 -1.639 20.187 1.00 76.69 199 GLU A CA 1
ATOM 1566 C C . GLU A 1 199 ? -23.015 -2.600 20.228 1.00 76.69 199 GLU A C 1
ATOM 1568 O O . GLU A 1 199 ? -22.729 -3.258 19.231 1.00 76.69 199 GLU A O 1
ATOM 1573 N N . ALA A 1 200 ? -22.412 -2.769 21.404 1.00 76.06 200 ALA A N 1
ATOM 1574 C CA . ALA A 1 200 ? -21.348 -3.732 21.651 1.00 76.06 200 ALA A CA 1
ATOM 1575 C C . ALA A 1 200 ? -21.762 -5.176 21.309 1.00 76.06 200 ALA A C 1
ATOM 1577 O O . ALA A 1 200 ? -21.018 -5.906 20.664 1.00 76.06 200 ALA A O 1
ATOM 1578 N N . SER A 1 201 ? -22.989 -5.588 21.651 1.00 74.19 201 SER A N 1
ATOM 1579 C CA . SER A 1 201 ? -23.488 -6.927 21.298 1.00 74.19 201 SER A CA 1
ATOM 1580 C C . SER A 1 201 ? -23.685 -7.146 19.787 1.00 74.19 201 SER A C 1
ATOM 1582 O O . SER A 1 201 ? -23.715 -8.290 19.330 1.00 74.19 201 SER A O 1
ATOM 1584 N N . LEU A 1 202 ? -23.805 -6.068 19.000 1.00 77.19 202 LEU A N 1
ATOM 1585 C CA . LEU A 1 202 ? -23.915 -6.124 17.539 1.00 77.19 202 LEU A CA 1
ATOM 1586 C C . LEU A 1 202 ? -22.550 -6.158 16.835 1.00 77.19 202 LEU A C 1
ATOM 1588 O O . LEU A 1 202 ? -22.486 -6.598 15.683 1.00 77.19 202 LEU A O 1
ATOM 1592 N N . GLU A 1 203 ? -21.463 -5.741 17.492 1.00 75.31 203 GLU A N 1
ATOM 1593 C CA . GLU A 1 203 ? -20.115 -5.735 16.902 1.00 75.31 203 GLU A CA 1
ATOM 1594 C C . GLU A 1 203 ? -19.673 -7.129 16.409 1.00 75.31 203 GLU A C 1
ATOM 1596 O O . GLU A 1 203 ? -19.314 -7.233 15.229 1.00 75.31 203 GLU A O 1
ATOM 1601 N N . PRO A 1 204 ? -19.818 -8.229 17.186 1.00 76.12 204 PRO A N 1
ATOM 1602 C CA . PRO A 1 204 ? -19.454 -9.573 16.725 1.00 76.12 204 PRO A CA 1
ATOM 1603 C C . PRO A 1 204 ? -20.245 -10.036 15.494 1.00 76.12 204 PRO A C 1
ATOM 1605 O O . PRO A 1 204 ? -19.741 -10.797 14.660 1.00 76.12 204 PRO A O 1
ATOM 1608 N N . VAL A 1 205 ? -21.495 -9.577 15.345 1.00 74.88 205 VAL A N 1
ATOM 1609 C CA . VAL A 1 205 ? -22.318 -9.864 14.159 1.00 74.88 205 VAL A CA 1
ATOM 1610 C C . VAL A 1 205 ? -21.750 -9.132 12.946 1.00 74.88 205 VAL A C 1
ATOM 1612 O O . VAL A 1 205 ? -21.593 -9.735 11.883 1.00 74.88 205 VAL A O 1
ATOM 1615 N N . GLY A 1 206 ? -21.379 -7.860 13.109 1.00 73.75 206 GLY A N 1
ATOM 1616 C CA . GLY A 1 206 ? -20.702 -7.081 12.074 1.00 73.75 206 GLY A CA 1
ATOM 1617 C C . GLY A 1 206 ? -19.373 -7.709 11.640 1.00 73.75 206 GLY A C 1
ATOM 1618 O O . GLY A 1 206 ? -19.104 -7.823 10.444 1.00 73.75 206 GLY A O 1
ATOM 1619 N N . GLU A 1 207 ? -18.564 -8.183 12.586 1.00 76.31 207 GLU A N 1
ATOM 1620 C CA . GLU A 1 207 ? -17.318 -8.905 12.299 1.00 76.31 207 GLU A CA 1
ATOM 1621 C C . GLU A 1 207 ? -17.555 -10.237 11.587 1.00 76.31 207 GLU A C 1
ATOM 1623 O O . GLU A 1 207 ? -16.843 -10.578 10.640 1.00 76.31 207 GLU A O 1
ATOM 1628 N N . SER A 1 208 ? -18.588 -10.979 11.988 1.00 72.06 208 SER A N 1
ATOM 1629 C CA . SER A 1 208 ? -18.975 -12.229 11.330 1.00 72.06 208 SER A CA 1
ATOM 1630 C C . SER A 1 208 ? -19.394 -11.993 9.879 1.00 72.06 208 SER A C 1
ATOM 1632 O O . SER A 1 208 ? -18.980 -12.743 8.994 1.00 72.06 208 SER A O 1
ATOM 1634 N N . ILE A 1 209 ? -20.149 -10.922 9.608 1.00 74.69 209 ILE A N 1
ATOM 1635 C CA . ILE A 1 209 ? -20.518 -10.515 8.244 1.00 74.69 209 ILE A CA 1
ATOM 1636 C C . ILE A 1 209 ? -19.264 -10.193 7.425 1.00 74.69 209 ILE A C 1
ATOM 1638 O O . ILE A 1 209 ? -19.131 -10.700 6.312 1.00 74.69 209 ILE A O 1
ATOM 1642 N N . LYS A 1 210 ? -18.307 -9.436 7.981 1.00 75.81 210 LYS A N 1
ATOM 1643 C CA . LYS A 1 210 ? -17.023 -9.152 7.313 1.00 75.81 210 LYS A CA 1
ATOM 1644 C C . LYS A 1 210 ? -16.246 -10.434 6.998 1.00 75.81 210 LYS A C 1
ATOM 1646 O O . LYS A 1 210 ? -15.762 -10.596 5.880 1.00 75.81 210 LYS A O 1
ATOM 1651 N N . LYS A 1 211 ? -16.175 -11.382 7.941 1.00 77.00 211 LYS A N 1
ATOM 1652 C CA . LYS A 1 211 ? -15.523 -12.691 7.736 1.00 77.00 211 LYS A CA 1
ATOM 1653 C C . LYS A 1 211 ? -16.216 -13.510 6.639 1.00 77.00 211 LYS A C 1
ATOM 1655 O O . LYS A 1 211 ? -15.539 -14.168 5.850 1.00 77.00 211 LYS A O 1
ATOM 1660 N N . ILE A 1 212 ? -17.549 -13.484 6.568 1.00 74.12 212 ILE A N 1
ATOM 1661 C CA . ILE A 1 212 ? -18.316 -14.150 5.502 1.00 74.12 212 ILE A CA 1
ATOM 1662 C C . ILE A 1 212 ? -18.040 -13.492 4.149 1.00 74.12 212 ILE A C 1
ATOM 1664 O O . ILE A 1 212 ? -17.781 -14.202 3.179 1.00 74.12 212 ILE A O 1
ATOM 1668 N N . GLN A 1 213 ? -18.051 -12.161 4.090 1.00 77.38 213 GLN A N 1
ATOM 1669 C CA . GLN A 1 213 ? -17.763 -11.416 2.869 1.00 77.38 213 GLN A CA 1
ATOM 1670 C C . GLN A 1 213 ? -16.352 -11.724 2.348 1.00 77.38 213 GLN A C 1
ATOM 1672 O O . GLN A 1 213 ? -16.218 -12.109 1.190 1.00 77.38 213 GLN A O 1
ATOM 1677 N N . GLY A 1 214 ? -15.327 -11.694 3.207 1.00 77.44 214 GLY A N 1
ATOM 1678 C CA . GLY A 1 214 ? -13.956 -12.043 2.811 1.00 77.44 214 GLY A CA 1
ATOM 1679 C C . GLY A 1 214 ? -13.816 -13.490 2.312 1.00 77.44 214 GLY A C 1
ATOM 1680 O O . GLY A 1 214 ? -13.096 -13.767 1.349 1.00 77.44 214 GLY A O 1
ATOM 1681 N N . LYS A 1 215 ? -14.561 -14.442 2.898 1.00 78.31 215 LYS A N 1
ATOM 1682 C CA . LYS A 1 215 ? -14.628 -15.822 2.379 1.00 78.31 215 LYS A CA 1
ATOM 1683 C C . LYS A 1 215 ? -15.301 -15.886 1.008 1.00 78.31 215 LYS A C 1
ATOM 1685 O O . LYS A 1 215 ? -14.840 -16.638 0.152 1.00 78.31 215 LYS A O 1
ATOM 1690 N N . LEU A 1 216 ? -16.374 -15.125 0.797 1.00 78.19 216 LEU A N 1
ATOM 1691 C CA . LEU A 1 216 ? -17.078 -15.058 -0.484 1.00 78.19 216 LEU A CA 1
ATOM 1692 C C . LEU A 1 216 ? -16.177 -14.461 -1.570 1.00 78.19 216 LEU A C 1
ATOM 1694 O O . LEU A 1 216 ? -16.095 -15.028 -2.656 1.00 78.19 216 LEU A O 1
ATOM 1698 N N . GLU A 1 217 ? -15.438 -13.398 -1.256 1.00 80.44 217 GLU A N 1
ATOM 1699 C CA . GLU A 1 217 ? -14.418 -12.806 -2.131 1.00 80.44 217 GLU A CA 1
ATOM 1700 C C . GLU A 1 217 ? -13.333 -13.833 -2.490 1.00 80.44 217 GLU A C 1
ATOM 1702 O O . GLU A 1 217 ? -13.043 -14.045 -3.665 1.00 80.44 217 GLU A O 1
ATOM 1707 N N . THR A 1 218 ? -12.816 -14.577 -1.506 1.00 80.75 218 THR A N 1
ATOM 1708 C CA . THR A 1 218 ? -11.822 -15.644 -1.736 1.00 80.75 218 THR A CA 1
ATOM 1709 C C . THR A 1 218 ? -12.361 -16.756 -2.646 1.00 80.75 218 THR A C 1
ATOM 1711 O O . THR A 1 218 ? -11.656 -17.236 -3.535 1.00 80.75 218 THR A O 1
ATOM 1714 N N . ILE A 1 219 ? -13.618 -17.177 -2.453 1.00 80.62 219 ILE A N 1
ATOM 1715 C CA . ILE A 1 219 ? -14.275 -18.178 -3.310 1.00 80.62 219 ILE A CA 1
ATOM 1716 C C . ILE A 1 219 ? -14.483 -17.625 -4.724 1.00 80.62 219 ILE A C 1
ATOM 1718 O O . ILE A 1 219 ? -14.259 -18.349 -5.693 1.00 80.62 219 ILE A O 1
ATOM 1722 N N . SER A 1 220 ? -14.879 -16.356 -4.844 1.00 80.31 220 SER A N 1
ATOM 1723 C CA . SER A 1 220 ? -15.057 -15.666 -6.124 1.00 80.31 220 SER A CA 1
ATOM 1724 C C . SER A 1 220 ? -13.754 -15.622 -6.921 1.00 80.31 220 SER A C 1
ATOM 1726 O O . SER A 1 220 ? -13.754 -15.976 -8.099 1.00 80.31 220 SER A O 1
ATOM 1728 N N . LEU A 1 221 ? -12.636 -15.297 -6.260 1.00 83.00 221 LEU A N 1
ATOM 1729 C CA . LEU A 1 221 ? -11.292 -15.327 -6.845 1.00 83.00 221 LEU A CA 1
ATOM 1730 C C . LEU A 1 221 ? -10.870 -16.752 -7.226 1.00 83.00 221 LEU A C 1
ATOM 1732 O O . LEU A 1 221 ? -10.411 -16.991 -8.338 1.00 83.00 221 LEU A O 1
ATOM 1736 N N . TYR A 1 222 ? -11.089 -17.739 -6.350 1.00 83.75 222 TYR A N 1
ATOM 1737 C CA . TYR A 1 222 ? -10.767 -19.137 -6.654 1.00 83.75 222 TYR A CA 1
ATOM 1738 C C . TYR A 1 222 ? -11.532 -19.662 -7.874 1.00 83.75 222 TYR A C 1
ATOM 1740 O O . TYR A 1 222 ? -10.938 -20.311 -8.733 1.00 83.75 222 TYR A O 1
ATOM 1748 N N . ALA A 1 223 ? -12.836 -19.380 -7.961 1.00 79.31 223 ALA A N 1
ATOM 1749 C CA . ALA A 1 223 ? -13.688 -19.737 -9.095 1.00 79.31 223 ALA A CA 1
ATOM 1750 C C . ALA A 1 223 ? -13.453 -18.838 -10.326 1.00 79.31 223 ALA A C 1
ATOM 1752 O O . ALA A 1 223 ? -13.828 -19.213 -11.439 1.00 79.31 223 ALA A O 1
ATOM 1753 N N . GLY A 1 224 ? -12.803 -17.689 -10.115 1.00 79.06 224 GLY A N 1
ATOM 1754 C CA . GLY A 1 224 ? -12.542 -16.600 -11.055 1.00 79.06 224 GLY A CA 1
ATOM 1755 C C . GLY A 1 224 ? -13.784 -16.097 -11.751 1.00 79.06 224 GLY A C 1
ATOM 1756 O O . GLY A 1 224 ? -13.828 -15.998 -12.973 1.00 79.06 224 GLY A O 1
ATOM 1757 N N . LEU A 1 225 ? -14.795 -15.785 -10.945 1.00 78.56 225 LEU A N 1
ATOM 1758 C CA . LEU A 1 225 ? -15.996 -15.091 -11.405 1.00 78.56 225 LEU A CA 1
ATOM 1759 C C . LEU A 1 225 ? -15.693 -13.641 -11.812 1.00 78.56 225 LEU A C 1
ATOM 1761 O O . LEU A 1 225 ? -16.427 -13.071 -12.610 1.00 78.56 225 LEU A O 1
ATOM 1765 N N . THR A 1 226 ? -14.615 -13.072 -11.273 1.00 77.12 226 THR A N 1
ATOM 1766 C CA . THR A 1 226 ? -14.123 -11.711 -11.533 1.00 77.12 226 THR A CA 1
ATOM 1767 C C . THR A 1 226 ? -12.904 -11.690 -12.460 1.00 77.12 226 THR A C 1
ATOM 1769 O O . THR A 1 226 ? -12.196 -10.691 -12.545 1.00 77.12 226 THR A O 1
ATOM 1772 N N . GLU A 1 227 ? -12.612 -12.804 -13.136 1.00 82.81 227 GLU A N 1
ATOM 1773 C CA . GLU A 1 227 ? -11.450 -12.918 -14.013 1.00 82.81 227 GLU A CA 1
ATOM 1774 C C . GLU A 1 227 ? -11.843 -12.814 -15.484 1.00 82.81 227 GLU A C 1
ATOM 1776 O O . GLU A 1 227 ? -12.706 -13.550 -15.969 1.00 82.81 227 GLU A O 1
ATOM 1781 N N . GLU A 1 228 ? -11.130 -11.974 -16.230 1.00 84.38 228 GLU A N 1
ATOM 1782 C CA . GLU A 1 228 ? -11.240 -11.922 -17.685 1.00 84.38 228 GLU A CA 1
ATOM 1783 C C . GLU A 1 228 ? -9.982 -12.502 -18.333 1.00 84.38 228 GLU A C 1
ATOM 1785 O O . GLU A 1 228 ? -8.863 -12.043 -18.096 1.00 84.38 228 GLU A O 1
ATOM 1790 N N . LEU A 1 229 ? -10.167 -13.523 -19.175 1.00 85.44 229 LEU A N 1
ATOM 1791 C CA . LEU A 1 229 ? -9.093 -14.213 -19.890 1.00 85.44 229 LEU A CA 1
ATOM 1792 C C . LEU A 1 229 ? -9.100 -13.855 -21.377 1.00 85.44 229 LEU A C 1
ATOM 1794 O O . LEU A 1 229 ? -10.031 -14.193 -22.111 1.00 85.44 229 LEU A O 1
ATOM 1798 N N . LEU A 1 230 ? -8.005 -13.263 -21.852 1.00 88.25 230 LEU A N 1
ATOM 1799 C CA . LEU A 1 230 ? -7.794 -12.931 -23.258 1.00 88.25 230 LEU A CA 1
ATOM 1800 C C . LEU A 1 230 ? -6.642 -13.754 -23.849 1.00 88.25 230 LEU A C 1
ATOM 1802 O O . LEU A 1 230 ? -5.512 -13.737 -23.364 1.00 88.25 230 LEU A O 1
ATOM 1806 N N . HIS A 1 231 ? -6.919 -14.470 -24.941 1.00 89.00 231 HIS A N 1
ATOM 1807 C CA . HIS A 1 231 ? -5.911 -15.249 -25.663 1.00 89.00 231 HIS A CA 1
ATOM 1808 C C . HIS A 1 231 ? -5.155 -14.344 -26.646 1.00 89.00 231 HIS A C 1
ATOM 1810 O O . HIS A 1 231 ? -5.648 -14.049 -27.735 1.00 89.00 231 HIS A O 1
ATOM 1816 N N . VAL A 1 232 ? -3.956 -13.903 -26.263 1.00 88.19 232 VAL A N 1
ATOM 1817 C CA . VAL A 1 232 ? -3.162 -12.924 -27.023 1.00 88.19 232 VAL A CA 1
ATOM 1818 C C . VAL A 1 232 ? -2.441 -13.582 -28.202 1.00 88.19 232 VAL A C 1
ATOM 1820 O O . VAL A 1 232 ? -2.471 -13.067 -29.320 1.00 88.19 232 VAL A O 1
ATOM 1823 N N . ARG A 1 233 ? -1.802 -14.735 -27.970 1.00 86.50 233 ARG A N 1
ATOM 1824 C CA . ARG A 1 233 ? -1.037 -15.473 -28.987 1.00 86.50 233 ARG A CA 1
ATOM 1825 C C . ARG A 1 233 ? -1.391 -16.949 -28.939 1.00 86.50 233 ARG A C 1
ATOM 1827 O O . ARG A 1 233 ? -1.220 -17.563 -27.895 1.00 86.50 233 ARG A O 1
ATOM 1834 N N . LYS A 1 234 ? -1.818 -17.500 -30.078 1.00 87.88 234 LYS A N 1
ATOM 1835 C CA . LYS A 1 234 ? -2.107 -18.930 -30.258 1.00 87.88 234 LYS A CA 1
ATOM 1836 C C . LYS A 1 234 ? -0.874 -19.663 -30.781 1.00 87.88 234 LYS A C 1
ATOM 1838 O O . LYS A 1 234 ? -0.218 -19.177 -31.700 1.00 87.88 234 LYS A O 1
ATOM 1843 N N . GLY A 1 235 ? -0.610 -20.847 -30.249 1.00 87.75 235 GLY A N 1
ATOM 1844 C CA . GLY A 1 235 ? 0.486 -21.715 -30.661 1.00 87.75 235 GLY A CA 1
ATOM 1845 C C . GLY A 1 235 ? 0.452 -23.072 -29.957 1.00 87.75 235 GLY A C 1
ATOM 1846 O O . GLY A 1 235 ? -0.567 -23.478 -29.389 1.00 87.75 235 GLY A O 1
ATOM 1847 N N . LYS A 1 236 ? 1.562 -23.809 -30.016 1.00 88.06 236 LYS A N 1
ATOM 1848 C CA . LYS A 1 236 ? 1.659 -25.123 -29.365 1.00 88.06 236 LYS A CA 1
ATOM 1849 C C . LYS A 1 236 ? 1.839 -24.986 -27.844 1.00 88.06 236 LYS A C 1
ATOM 1851 O O . LYS A 1 236 ? 2.653 -24.166 -27.408 1.00 88.06 236 LYS A O 1
ATOM 1856 N N . PRO A 1 237 ? 1.105 -25.770 -27.031 1.00 89.31 237 PRO A N 1
ATOM 1857 C CA . PRO A 1 237 ? 1.303 -25.796 -25.584 1.00 89.31 237 PRO A CA 1
ATOM 1858 C C . PRO A 1 237 ? 2.661 -26.413 -25.226 1.00 89.31 237 PRO A C 1
ATOM 1860 O O . PRO A 1 237 ? 3.220 -27.194 -26.000 1.00 89.31 237 PRO A O 1
ATOM 1863 N N . ALA A 1 238 ? 3.192 -26.063 -24.052 1.00 87.56 238 ALA A N 1
ATOM 1864 C CA . ALA A 1 238 ? 4.411 -26.679 -23.531 1.00 87.56 238 ALA A CA 1
ATOM 1865 C C . ALA A 1 238 ? 4.165 -28.138 -23.112 1.00 87.56 238 ALA A C 1
ATOM 1867 O O . ALA A 1 238 ? 3.025 -28.550 -22.883 1.00 87.56 238 ALA A O 1
ATOM 1868 N N . ASN A 1 239 ? 5.248 -28.907 -22.976 1.00 87.25 239 ASN A N 1
ATOM 1869 C CA . ASN A 1 239 ? 5.181 -30.281 -22.485 1.00 87.25 239 ASN A CA 1
ATOM 1870 C C . ASN A 1 239 ? 4.668 -30.337 -21.028 1.00 87.25 239 ASN A C 1
ATOM 1872 O O . ASN A 1 239 ? 4.757 -29.359 -20.283 1.00 87.25 239 ASN A O 1
ATOM 1876 N N . ILE A 1 240 ? 4.125 -31.488 -20.629 1.00 85.25 240 ILE A N 1
ATOM 1877 C CA . ILE A 1 240 ? 3.519 -31.716 -19.311 1.00 85.25 240 ILE A CA 1
ATOM 1878 C C . ILE A 1 240 ? 4.538 -31.678 -18.164 1.00 85.25 240 ILE A C 1
ATOM 1880 O O . ILE A 1 240 ? 4.204 -31.209 -17.079 1.00 85.25 240 ILE A O 1
ATOM 1884 N N . ASP A 1 241 ? 5.772 -32.124 -18.419 1.00 83.25 241 ASP A N 1
ATOM 1885 C CA . ASP A 1 241 ? 6.840 -32.227 -17.413 1.00 83.25 241 ASP A CA 1
ATOM 1886 C C . ASP A 1 241 ? 7.558 -30.893 -17.144 1.00 83.25 241 ASP A C 1
ATOM 1888 O O . ASP A 1 241 ? 8.377 -30.792 -16.229 1.00 83.25 241 ASP A O 1
ATOM 1892 N N . GLU A 1 242 ? 7.266 -29.857 -17.936 1.00 85.88 242 GLU A N 1
ATOM 1893 C CA . GLU A 1 242 ? 7.870 -28.536 -17.772 1.00 85.88 242 GLU A CA 1
ATOM 1894 C C . GLU A 1 242 ? 7.408 -27.879 -16.470 1.00 85.88 242 GLU A C 1
ATOM 1896 O O . GLU A 1 242 ? 6.212 -27.813 -16.167 1.00 85.88 242 GLU A O 1
ATOM 1901 N N . LYS A 1 243 ? 8.365 -27.333 -15.715 1.00 87.31 243 LYS A N 1
ATOM 1902 C CA . LYS A 1 243 ? 8.081 -26.616 -14.468 1.00 87.31 243 LYS A CA 1
ATOM 1903 C C . LYS A 1 243 ? 7.465 -25.249 -14.743 1.00 87.31 243 LYS A C 1
ATOM 1905 O O . LYS A 1 243 ? 7.823 -24.578 -15.711 1.00 87.31 243 LYS A O 1
ATOM 1910 N N . ILE A 1 244 ? 6.581 -24.811 -13.852 1.00 88.69 244 ILE A N 1
ATOM 1911 C CA . ILE A 1 244 ? 5.970 -23.481 -13.906 1.00 88.69 244 ILE A CA 1
ATOM 1912 C C . ILE A 1 244 ? 6.921 -22.491 -13.237 1.00 88.69 244 ILE A C 1
ATOM 1914 O O . ILE A 1 244 ? 7.230 -22.628 -12.057 1.00 88.69 244 ILE A O 1
ATOM 1918 N N . ASN A 1 245 ? 7.378 -21.489 -13.982 1.00 88.31 245 ASN A N 1
ATOM 1919 C CA . ASN A 1 245 ? 8.275 -20.456 -13.473 1.00 88.31 245 ASN A CA 1
ATOM 1920 C C . ASN A 1 245 ? 7.468 -19.187 -13.197 1.00 88.31 245 ASN A C 1
ATOM 1922 O O . ASN A 1 245 ? 6.852 -18.632 -14.105 1.00 88.31 245 ASN A O 1
ATOM 1926 N N . ILE A 1 246 ? 7.452 -18.735 -11.947 1.00 87.81 246 ILE A N 1
ATOM 1927 C CA . ILE A 1 246 ? 6.701 -17.553 -11.520 1.00 87.81 246 ILE A CA 1
ATOM 1928 C C . ILE A 1 246 ? 7.703 -16.475 -11.135 1.00 87.81 246 ILE A C 1
ATOM 1930 O O . ILE A 1 246 ? 8.500 -16.664 -10.214 1.00 87.81 246 ILE A O 1
ATOM 1934 N N . PHE A 1 247 ? 7.659 -15.346 -11.834 1.00 85.19 247 PHE A N 1
ATOM 1935 C CA . PHE A 1 247 ? 8.445 -14.175 -11.470 1.00 85.19 247 PHE A CA 1
ATOM 1936 C C . PHE A 1 247 ? 7.729 -13.429 -10.356 1.00 85.19 247 PHE A C 1
ATOM 1938 O O . PHE A 1 247 ? 6.589 -13.015 -10.530 1.00 85.19 247 PHE A O 1
ATOM 1945 N N . GLN A 1 248 ? 8.390 -13.281 -9.208 1.00 81.62 248 GLN A N 1
ATOM 1946 C CA . GLN A 1 248 ? 7.769 -12.652 -8.047 1.00 81.62 248 GLN A CA 1
ATOM 1947 C C . GLN A 1 248 ? 7.707 -11.134 -8.163 1.00 81.62 248 GLN A C 1
ATOM 1949 O O . GLN A 1 248 ? 6.776 -10.541 -7.643 1.00 81.62 248 GLN A O 1
ATOM 1954 N N . GLN A 1 249 ? 8.679 -10.508 -8.820 1.00 80.81 249 GLN A N 1
ATOM 1955 C CA . GLN A 1 249 ? 8.724 -9.057 -8.958 1.00 80.81 249 GLN A CA 1
ATOM 1956 C C . GLN A 1 249 ? 7.721 -8.581 -10.016 1.00 80.81 249 GLN A C 1
ATOM 1958 O O . GLN A 1 249 ? 7.730 -9.078 -11.145 1.00 80.81 249 GLN A O 1
ATOM 1963 N N . LEU A 1 250 ? 6.903 -7.594 -9.653 1.00 84.69 250 LEU A N 1
ATOM 1964 C CA . LEU A 1 250 ? 6.001 -6.903 -10.564 1.00 84.69 250 LEU A CA 1
ATOM 1965 C C . LEU A 1 250 ? 6.811 -6.125 -11.608 1.00 84.69 250 LEU A C 1
ATOM 1967 O O . LEU A 1 250 ? 7.729 -5.373 -11.270 1.00 84.69 250 LEU A O 1
ATOM 1971 N N . LEU A 1 251 ? 6.481 -6.318 -12.884 1.00 85.31 251 LEU A N 1
ATOM 1972 C CA . LEU A 1 251 ? 7.072 -5.563 -13.985 1.00 85.31 251 LEU A CA 1
ATOM 1973 C C . LEU A 1 251 ? 6.160 -4.414 -14.405 1.00 85.31 251 LEU A C 1
ATOM 1975 O O . LEU A 1 251 ? 4.945 -4.483 -14.256 1.00 85.31 251 LEU A O 1
ATOM 1979 N N . TYR A 1 252 ? 6.737 -3.368 -14.986 1.00 87.12 252 TYR A N 1
ATOM 1980 C CA . TYR A 1 252 ? 5.979 -2.207 -15.446 1.00 87.12 252 TYR A CA 1
ATOM 1981 C C . TYR A 1 252 ? 5.998 -2.137 -16.972 1.00 87.12 252 TYR A C 1
ATOM 1983 O O . TYR A 1 252 ? 7.052 -2.229 -17.607 1.00 87.12 252 TYR A O 1
ATOM 1991 N N . MET A 1 253 ? 4.818 -2.040 -17.585 1.00 87.19 253 MET A N 1
ATOM 1992 C CA . MET A 1 253 ? 4.678 -2.142 -19.041 1.00 87.19 253 MET A CA 1
ATOM 1993 C C . MET A 1 253 ? 5.358 -0.980 -19.781 1.00 87.19 253 MET A C 1
ATOM 1995 O O . MET A 1 253 ? 5.937 -1.183 -20.853 1.00 87.19 253 MET A O 1
ATOM 1999 N N . ASP A 1 254 ? 5.306 0.230 -19.222 1.00 81.00 254 ASP A N 1
ATOM 2000 C CA . ASP A 1 254 ? 5.976 1.420 -19.753 1.00 81.00 254 ASP A CA 1
ATOM 2001 C C . ASP A 1 254 ? 7.510 1.294 -19.707 1.00 81.00 254 ASP A C 1
ATOM 2003 O O . ASP A 1 254 ? 8.177 1.577 -20.706 1.00 81.00 254 ASP A O 1
ATOM 2007 N N . GLU A 1 255 ? 8.052 0.799 -18.590 1.00 81.56 255 GLU A N 1
ATOM 2008 C CA . GLU A 1 255 ? 9.483 0.537 -18.380 1.00 81.56 255 GLU A CA 1
ATOM 2009 C C . GLU A 1 255 ? 10.022 -0.522 -19.350 1.00 81.56 255 GLU A C 1
ATOM 2011 O O . GLU A 1 255 ? 11.097 -0.361 -19.934 1.00 81.56 255 GLU A O 1
ATOM 2016 N N . GLU A 1 256 ? 9.267 -1.605 -19.552 1.00 80.94 256 GLU A N 1
ATOM 2017 C CA . GLU A 1 256 ? 9.712 -2.736 -20.366 1.00 80.94 256 GLU A CA 1
ATOM 2018 C C . GLU A 1 256 ? 9.585 -2.505 -21.866 1.00 80.94 256 GLU A C 1
ATOM 2020 O O . GLU A 1 256 ? 10.360 -3.077 -22.636 1.00 80.94 256 GLU A O 1
ATOM 2025 N N . SER A 1 257 ? 8.607 -1.710 -22.297 1.00 76.38 257 SER A N 1
ATOM 2026 C CA . SER A 1 257 ? 8.315 -1.537 -23.720 1.00 76.38 257 SER A CA 1
ATOM 2027 C C . SER A 1 257 ? 8.890 -0.261 -24.322 1.00 76.38 257 SER A C 1
ATOM 2029 O O . SER A 1 257 ? 9.104 -0.222 -25.538 1.00 76.38 257 SER A O 1
ATOM 2031 N N . LEU A 1 258 ? 9.132 0.771 -23.498 1.00 72.94 258 LEU A N 1
ATOM 2032 C CA . LEU A 1 258 ? 9.478 2.133 -23.929 1.00 72.94 258 LEU A CA 1
ATOM 2033 C C . LEU A 1 258 ? 8.569 2.661 -25.063 1.00 72.94 258 LEU A C 1
ATOM 2035 O O . LEU A 1 258 ? 8.963 3.539 -25.836 1.00 72.94 258 LEU A O 1
ATOM 2039 N N . LEU A 1 259 ? 7.347 2.124 -25.188 1.00 63.47 259 LEU A N 1
ATOM 2040 C CA . LEU A 1 259 ? 6.384 2.516 -26.215 1.00 63.47 259 LEU A CA 1
ATOM 2041 C C . LEU A 1 259 ? 5.946 3.967 -25.986 1.00 63.47 259 LEU A C 1
ATOM 2043 O O . LEU A 1 259 ? 5.638 4.365 -24.863 1.00 63.47 259 LEU A O 1
ATOM 2047 N N . SER A 1 260 ? 5.913 4.758 -27.064 1.00 59.44 260 SER A N 1
ATOM 2048 C CA . SER A 1 260 ? 5.461 6.160 -27.052 1.00 59.44 260 SER A CA 1
ATOM 2049 C C . SER A 1 260 ? 6.166 7.034 -26.003 1.00 59.44 260 SER A C 1
ATOM 2051 O O . SER A 1 260 ? 5.557 7.902 -25.374 1.00 59.44 260 SER A O 1
ATOM 2053 N N . TYR A 1 261 ? 7.474 6.823 -25.808 1.00 63.97 261 TYR A N 1
ATOM 2054 C CA . TYR A 1 261 ? 8.269 7.557 -24.820 1.00 63.97 261 TYR A CA 1
ATOM 2055 C C . TYR A 1 261 ? 8.168 9.090 -24.975 1.00 63.97 261 TYR A C 1
ATOM 2057 O O . TYR A 1 261 ? 7.978 9.802 -23.989 1.00 63.97 261 TYR A O 1
ATOM 2065 N N . SER A 1 262 ? 8.193 9.599 -26.213 1.00 56.78 262 SER A N 1
ATOM 2066 C CA . SER A 1 262 ? 8.039 11.028 -26.553 1.00 56.78 262 SER A CA 1
ATOM 2067 C C . SER A 1 262 ? 6.730 11.664 -26.051 1.00 56.78 262 SER A C 1
ATOM 2069 O O . SER A 1 262 ? 6.641 12.885 -25.873 1.00 56.78 262 SER A O 1
ATOM 2071 N N . ASP A 1 263 ? 5.714 10.842 -25.782 1.00 58.34 263 ASP A N 1
ATOM 2072 C CA . ASP A 1 263 ? 4.404 11.246 -25.267 1.00 58.34 263 ASP A CA 1
ATOM 2073 C C . ASP A 1 263 ? 4.196 10.900 -23.786 1.00 58.34 263 ASP A C 1
ATOM 2075 O O . ASP A 1 263 ? 3.077 10.952 -23.267 1.00 58.34 263 ASP A O 1
ATOM 2079 N N . GLY A 1 264 ? 5.294 10.635 -23.071 1.00 59.50 264 GLY A N 1
ATOM 2080 C CA . GLY A 1 264 ? 5.308 10.370 -21.632 1.00 59.50 264 GLY A CA 1
ATOM 2081 C C . GLY A 1 264 ? 5.076 8.902 -21.274 1.00 59.50 264 GLY A C 1
ATOM 2082 O O . GLY A 1 264 ? 4.621 8.613 -20.161 1.00 59.50 264 GLY A O 1
ATOM 2083 N N . GLY A 1 265 ? 5.356 7.995 -22.213 1.00 70.75 265 GLY A N 1
ATOM 2084 C CA . GLY A 1 265 ? 5.187 6.556 -22.050 1.00 70.75 265 GLY A CA 1
ATOM 2085 C C . GLY A 1 265 ? 3.739 6.093 -22.203 1.00 70.75 265 GLY A C 1
ATOM 2086 O O . GLY A 1 265 ? 2.832 6.878 -22.504 1.00 70.75 265 GLY A O 1
ATOM 2087 N N . MET A 1 266 ? 3.552 4.800 -21.969 1.00 76.88 266 MET A N 1
ATOM 2088 C CA . MET A 1 266 ? 2.303 4.078 -22.178 1.00 76.88 266 MET A CA 1
ATOM 2089 C C . MET A 1 266 ? 1.200 4.477 -21.178 1.00 76.88 266 MET A C 1
ATOM 2091 O O . MET A 1 266 ? 1.491 4.882 -20.047 1.00 76.88 266 MET A O 1
ATOM 2095 N N . GLU A 1 267 ? -0.059 4.363 -21.604 1.00 76.50 267 GLU A N 1
ATOM 2096 C CA . GLU A 1 267 ? -1.264 4.465 -20.763 1.00 76.50 267 GLU A CA 1
ATOM 2097 C C . GLU A 1 267 ? -2.111 3.188 -20.873 1.00 76.50 267 GLU A C 1
ATOM 2099 O O . GLU A 1 267 ? -1.905 2.365 -21.767 1.00 76.50 267 GLU A O 1
ATOM 2104 N N . PHE A 1 268 ? -3.126 3.049 -20.015 1.00 78.56 268 PHE A N 1
ATOM 2105 C CA . PHE A 1 268 ? -4.081 1.933 -20.062 1.00 78.56 268 PHE A CA 1
ATOM 2106 C C . PHE A 1 268 ? -4.695 1.709 -21.461 1.00 78.56 268 PHE A C 1
ATOM 2108 O O . PHE A 1 268 ? -4.874 0.579 -21.913 1.00 78.56 268 PHE A O 1
ATOM 2115 N N . LYS A 1 269 ? -4.945 2.784 -22.218 1.00 79.50 269 LYS A N 1
ATOM 2116 C CA . LYS A 1 269 ? -5.498 2.711 -23.586 1.00 79.50 269 LYS A CA 1
ATOM 2117 C C . LYS A 1 269 ? -4.597 1.957 -24.571 1.00 79.50 269 LYS A C 1
ATOM 2119 O O . LYS A 1 269 ? -5.084 1.419 -25.565 1.00 79.50 269 LYS A O 1
ATOM 2124 N N . ASP A 1 270 ? -3.300 1.888 -24.288 1.00 80.25 270 ASP A N 1
ATOM 2125 C CA . ASP A 1 270 ? -2.292 1.304 -25.167 1.00 80.25 270 ASP A CA 1
ATOM 2126 C C . ASP A 1 270 ? -2.000 -0.176 -24.856 1.00 80.25 270 ASP A C 1
ATOM 2128 O O . ASP A 1 270 ? -1.126 -0.771 -25.491 1.00 80.25 270 ASP A O 1
ATOM 2132 N N . ILE A 1 271 ? -2.745 -0.825 -23.948 1.00 85.06 271 ILE A N 1
ATOM 2133 C CA . ILE A 1 271 ? -2.548 -2.250 -23.598 1.00 85.06 271 ILE A CA 1
ATOM 2134 C C . ILE A 1 271 ? -2.576 -3.152 -24.842 1.00 85.06 271 ILE A C 1
ATOM 2136 O O . ILE A 1 271 ? -1.784 -4.087 -24.974 1.00 85.06 271 ILE A O 1
ATOM 2140 N N . HIS A 1 272 ? -3.433 -2.863 -25.824 1.00 85.06 272 HIS A N 1
ATOM 2141 C CA . HIS A 1 272 ? -3.445 -3.614 -27.083 1.00 85.06 272 HIS A CA 1
ATOM 2142 C C . HIS A 1 272 ? -2.152 -3.449 -27.899 1.00 85.06 272 HIS A C 1
ATOM 2144 O O . HIS A 1 272 ? -1.730 -4.390 -28.579 1.00 85.06 272 HIS A O 1
ATOM 2150 N N . ALA A 1 273 ? -1.516 -2.277 -27.846 1.00 84.81 273 ALA A N 1
ATOM 2151 C CA . ALA A 1 273 ? -0.225 -2.044 -28.484 1.00 84.81 273 ALA A CA 1
ATOM 2152 C C . ALA A 1 273 ? 0.893 -2.796 -27.748 1.00 84.81 273 ALA A C 1
ATOM 2154 O O . ALA A 1 273 ? 1.729 -3.423 -28.405 1.00 84.81 273 ALA A O 1
ATOM 2155 N N . PHE A 1 274 ? 0.850 -2.826 -26.412 1.00 87.19 274 PHE A N 1
ATOM 2156 C CA . PHE A 1 274 ? 1.758 -3.630 -25.593 1.00 87.19 274 PHE A CA 1
ATOM 2157 C C . PHE A 1 274 ? 1.642 -5.124 -25.901 1.00 87.19 274 PHE A C 1
ATOM 2159 O O . PHE A 1 274 ? 2.647 -5.770 -26.186 1.00 87.19 274 PHE A O 1
ATOM 2166 N N . ASN A 1 275 ? 0.420 -5.657 -25.972 1.00 87.31 275 ASN A N 1
ATOM 2167 C CA . ASN A 1 275 ? 0.161 -7.049 -26.346 1.00 87.31 275 ASN A CA 1
ATOM 2168 C C . ASN A 1 275 ? 0.808 -7.416 -27.692 1.00 87.31 275 ASN A C 1
ATOM 2170 O O . ASN A 1 275 ? 1.476 -8.445 -27.818 1.00 87.31 275 ASN A O 1
ATOM 2174 N N . LYS A 1 276 ? 0.672 -6.546 -28.702 1.00 86.69 276 LYS A N 1
ATOM 2175 C CA . LYS A 1 276 ? 1.322 -6.730 -30.011 1.00 86.69 276 LYS A CA 1
ATOM 2176 C C . LYS A 1 276 ? 2.846 -6.640 -29.925 1.00 86.69 276 LYS A C 1
ATOM 2178 O O . LYS A 1 276 ? 3.539 -7.391 -30.609 1.00 86.69 276 LYS A O 1
ATOM 2183 N N . TRP A 1 277 ? 3.374 -5.726 -29.114 1.00 87.94 277 TRP A N 1
ATOM 2184 C CA . TRP A 1 277 ? 4.812 -5.568 -28.901 1.00 87.94 277 TRP A CA 1
ATOM 2185 C C . TRP A 1 277 ? 5.426 -6.786 -28.197 1.00 87.94 277 TRP A C 1
ATOM 2187 O O . TRP A 1 277 ? 6.483 -7.255 -28.625 1.00 87.94 277 TRP A O 1
ATOM 2197 N N . LEU A 1 278 ? 4.739 -7.341 -27.195 1.00 87.00 278 LEU A N 1
ATOM 2198 C CA . LEU A 1 278 ? 5.165 -8.520 -26.441 1.00 87.00 278 LEU A CA 1
ATOM 2199 C C . LEU A 1 278 ? 5.140 -9.792 -27.300 1.00 87.00 278 LEU A C 1
ATOM 2201 O O . LEU A 1 278 ? 5.954 -10.685 -27.098 1.00 87.00 278 LEU A O 1
ATOM 2205 N N . CYS A 1 279 ? 4.264 -9.863 -28.308 1.00 86.81 279 CYS A N 1
ATOM 2206 C CA . CYS A 1 279 ? 4.214 -10.988 -29.247 1.00 86.81 279 CYS A CA 1
ATOM 2207 C C . CYS A 1 279 ? 5.430 -11.091 -30.183 1.00 86.81 279 CYS A C 1
ATOM 2209 O O . CYS A 1 279 ? 5.599 -12.122 -30.838 1.00 86.81 279 CYS A O 1
ATOM 2211 N N . LYS A 1 280 ? 6.270 -10.052 -30.286 1.00 86.25 280 LYS A N 1
ATOM 2212 C CA . LYS A 1 280 ? 7.488 -10.107 -31.107 1.00 86.25 280 LYS A CA 1
ATOM 2213 C C . LYS A 1 280 ? 8.474 -11.120 -30.501 1.00 86.25 280 LYS A C 1
ATOM 2215 O O . LYS A 1 280 ? 8.696 -11.045 -29.296 1.00 86.25 280 LYS A O 1
ATOM 2220 N N . PRO A 1 281 ? 9.105 -12.010 -31.296 1.00 82.94 281 PRO A N 1
ATOM 2221 C CA . PRO A 1 281 ? 9.962 -13.082 -30.773 1.00 82.94 281 PRO A CA 1
ATOM 2222 C C . PRO A 1 281 ? 11.038 -12.610 -29.786 1.00 82.94 281 PRO A C 1
ATOM 2224 O O . PRO A 1 281 ? 11.155 -13.173 -28.705 1.00 82.94 281 PRO A O 1
ATOM 2227 N N . GLU A 1 282 ? 11.738 -11.517 -30.111 1.00 81.50 282 GLU A N 1
ATOM 2228 C CA . GLU A 1 282 ? 12.788 -10.940 -29.259 1.00 81.50 282 GLU A CA 1
ATOM 2229 C C . GLU A 1 282 ? 12.268 -10.523 -27.872 1.00 81.50 282 GLU A C 1
ATOM 2231 O O . GLU A 1 282 ? 12.898 -10.806 -26.858 1.00 81.50 282 GLU A O 1
ATOM 2236 N N . ASN A 1 283 ? 11.093 -9.889 -27.807 1.00 82.69 283 ASN A N 1
ATOM 2237 C CA . ASN A 1 283 ? 10.502 -9.442 -26.544 1.00 82.69 283 ASN A CA 1
ATOM 2238 C C . ASN A 1 283 ? 9.868 -10.600 -25.778 1.00 82.69 283 ASN A C 1
ATOM 2240 O O . ASN A 1 283 ? 9.993 -10.679 -24.559 1.00 82.69 283 ASN A O 1
ATOM 2244 N N . PHE A 1 284 ? 9.207 -11.502 -26.501 1.00 82.25 284 PHE A N 1
ATOM 2245 C CA . PHE A 1 284 ? 8.543 -12.668 -25.940 1.00 82.25 284 PHE A CA 1
ATOM 2246 C C . PHE A 1 284 ? 9.529 -13.568 -25.192 1.00 82.25 284 PHE A C 1
ATOM 2248 O O . PHE A 1 284 ? 9.276 -13.946 -24.053 1.00 82.25 284 PHE A O 1
ATOM 2255 N N . GLU A 1 285 ? 10.674 -13.873 -25.806 1.00 82.06 285 GLU A N 1
ATOM 2256 C CA . GLU A 1 285 ? 11.714 -14.706 -25.194 1.00 82.06 285 GLU A CA 1
ATOM 2257 C C . GLU A 1 285 ? 12.501 -13.961 -24.113 1.00 82.06 285 GLU A C 1
ATOM 2259 O O . GLU A 1 285 ? 12.932 -14.574 -23.142 1.00 82.06 285 GLU A O 1
ATOM 2264 N N . ARG A 1 286 ? 12.650 -12.637 -24.232 1.00 80.12 286 ARG A N 1
ATOM 2265 C CA . ARG A 1 286 ? 13.320 -11.819 -23.213 1.00 80.12 286 ARG A CA 1
ATOM 2266 C C . ARG A 1 286 ? 12.514 -11.714 -21.918 1.00 80.12 286 ARG A C 1
ATOM 2268 O O . ARG A 1 286 ? 13.091 -11.807 -20.841 1.00 80.12 286 ARG A O 1
ATOM 2275 N N . ILE A 1 287 ? 11.211 -11.456 -22.027 1.00 82.50 287 ILE A N 1
ATOM 2276 C CA . ILE A 1 287 ? 10.325 -11.205 -20.881 1.00 82.50 287 ILE A CA 1
ATOM 2277 C C . ILE A 1 287 ? 9.815 -12.511 -20.270 1.00 82.50 287 ILE A C 1
ATOM 2279 O O . ILE A 1 287 ? 9.704 -12.626 -19.053 1.00 82.50 287 ILE A O 1
ATOM 2283 N N . LEU A 1 288 ? 9.501 -13.499 -21.110 1.00 85.44 288 LEU A N 1
ATOM 2284 C CA . LEU A 1 288 ? 8.925 -14.776 -20.694 1.00 85.44 288 LEU A CA 1
ATOM 2285 C C . LEU A 1 288 ? 9.869 -15.911 -21.104 1.00 85.44 288 LEU A C 1
ATOM 2287 O O . LEU A 1 288 ? 9.505 -16.677 -21.985 1.00 85.44 288 LEU A O 1
ATOM 2291 N N . PRO A 1 289 ? 11.075 -16.047 -20.531 1.00 82.44 289 PRO A N 1
ATOM 2292 C CA . PRO A 1 289 ? 12.120 -16.914 -21.086 1.00 82.44 289 PRO A CA 1
ATOM 2293 C C . PRO A 1 289 ? 11.791 -18.411 -21.061 1.00 82.44 289 PRO A C 1
ATOM 2295 O O . PRO A 1 289 ? 12.220 -19.144 -21.951 1.00 82.44 289 PRO A O 1
ATOM 2298 N N . PHE A 1 290 ? 11.010 -18.882 -20.084 1.00 86.50 290 PHE A N 1
ATOM 2299 C CA . PHE A 1 290 ? 10.724 -20.309 -19.927 1.00 86.50 290 PHE A CA 1
ATOM 2300 C C . PHE A 1 290 ? 9.417 -20.733 -20.622 1.00 86.50 290 PHE A C 1
ATOM 2302 O O . PHE A 1 290 ? 8.484 -19.928 -20.728 1.00 86.50 290 PHE A O 1
ATOM 2309 N N . PRO A 1 291 ? 9.286 -22.007 -21.048 1.00 86.31 291 PRO A N 1
ATOM 2310 C CA . PRO A 1 291 ? 8.084 -22.509 -21.718 1.00 86.31 291 PRO A CA 1
ATOM 2311 C C . PRO A 1 291 ? 6.792 -22.337 -20.910 1.00 86.31 291 PRO A C 1
ATOM 2313 O O . PRO A 1 291 ? 5.768 -21.991 -21.492 1.00 86.31 291 PRO A O 1
ATOM 2316 N N . LYS A 1 292 ? 6.820 -22.538 -19.588 1.00 88.62 292 LYS A N 1
ATOM 2317 C CA . LYS A 1 292 ? 5.711 -22.202 -18.683 1.00 88.62 292 LYS A CA 1
ATOM 2318 C C . LYS A 1 292 ? 6.157 -21.077 -17.756 1.00 88.62 292 LYS A C 1
ATOM 2320 O O . LYS A 1 292 ? 6.953 -21.310 -16.844 1.00 88.62 292 LYS A O 1
ATOM 2325 N N . THR A 1 293 ? 5.669 -19.867 -18.019 1.00 89.06 293 THR A N 1
ATOM 2326 C CA . THR A 1 293 ? 6.068 -18.660 -17.281 1.00 89.06 293 THR A CA 1
ATOM 2327 C C . THR A 1 293 ? 4.852 -17.829 -16.895 1.00 89.06 293 THR A C 1
ATOM 2329 O O . THR A 1 293 ? 3.968 -17.622 -17.722 1.00 89.06 293 THR A O 1
ATOM 2332 N N . ILE A 1 294 ? 4.833 -17.326 -15.664 1.00 89.62 294 ILE A N 1
ATOM 2333 C CA . ILE A 1 294 ? 3.831 -16.386 -15.161 1.00 89.62 294 ILE A CA 1
ATOM 2334 C C . ILE A 1 294 ? 4.547 -15.111 -14.713 1.00 89.62 294 ILE A C 1
ATOM 2336 O O . ILE A 1 294 ? 5.500 -15.181 -13.933 1.00 89.62 294 ILE A O 1
ATOM 2340 N N . VAL A 1 295 ? 4.089 -13.962 -15.209 1.00 88.88 295 VAL A N 1
ATOM 2341 C CA . VAL A 1 295 ? 4.619 -12.639 -14.849 1.00 88.88 295 VAL A CA 1
ATOM 2342 C C . VAL A 1 295 ? 3.467 -11.672 -14.641 1.00 88.88 295 VAL A C 1
ATOM 2344 O O . VAL A 1 295 ? 2.566 -11.595 -15.478 1.00 88.88 295 VAL A O 1
ATOM 2347 N N . ALA A 1 296 ? 3.509 -10.922 -13.544 1.00 89.62 296 ALA A N 1
ATOM 2348 C CA . ALA A 1 296 ? 2.579 -9.831 -13.308 1.00 89.62 296 ALA A CA 1
ATOM 2349 C C . ALA A 1 296 ? 3.136 -8.514 -13.850 1.00 89.62 296 ALA A C 1
ATOM 2351 O O . ALA A 1 296 ? 4.324 -8.214 -13.712 1.00 89.62 296 ALA A O 1
ATOM 2352 N N . PHE A 1 297 ? 2.250 -7.737 -14.461 1.00 88.50 297 PHE A N 1
ATOM 2353 C CA . PHE A 1 297 ? 2.539 -6.441 -15.039 1.00 88.50 297 PHE A CA 1
ATOM 2354 C C . PHE A 1 297 ? 1.591 -5.384 -14.499 1.00 88.50 297 PHE A C 1
ATOM 2356 O O . PHE A 1 297 ? 0.380 -5.554 -14.573 1.00 88.50 297 PHE A O 1
ATOM 2363 N N . GLN A 1 298 ? 2.129 -4.256 -14.064 1.00 88.94 298 GLN A N 1
ATOM 2364 C CA . GLN A 1 298 ? 1.369 -3.032 -13.845 1.00 88.94 298 GLN A CA 1
ATOM 2365 C C . GLN A 1 298 ? 1.566 -2.095 -15.036 1.00 88.94 298 GLN A C 1
ATOM 2367 O O . GLN A 1 298 ? 2.630 -2.091 -15.662 1.00 88.94 298 GLN A O 1
ATOM 2372 N N . VAL A 1 299 ? 0.551 -1.297 -15.373 1.00 84.88 299 VAL A N 1
ATOM 2373 C CA . VAL A 1 299 ? 0.657 -0.366 -16.510 1.00 84.88 299 VAL A CA 1
ATOM 2374 C C . VAL A 1 299 ? 1.812 0.615 -16.287 1.00 84.88 299 VAL A C 1
ATOM 2376 O O . VAL A 1 299 ? 2.627 0.799 -17.194 1.00 84.88 299 VAL A O 1
ATOM 2379 N N . ARG A 1 300 ? 1.910 1.210 -15.087 1.00 82.19 300 ARG A N 1
ATOM 2380 C CA . ARG A 1 300 ? 2.969 2.166 -14.727 1.00 82.19 300 ARG A CA 1
ATOM 2381 C C . ARG A 1 300 ? 3.332 2.122 -13.248 1.00 82.19 300 ARG A C 1
ATOM 2383 O O . ARG A 1 300 ? 2.457 1.996 -12.399 1.00 82.19 300 ARG A O 1
ATOM 2390 N N . ARG A 1 301 ? 4.605 2.389 -12.938 1.00 80.19 301 ARG A N 1
ATOM 2391 C CA . ARG A 1 301 ? 5.070 2.605 -11.554 1.00 80.19 301 ARG A CA 1
ATOM 2392 C C . ARG A 1 301 ? 4.816 4.020 -11.045 1.00 80.19 301 ARG A C 1
ATOM 2394 O O . ARG A 1 301 ? 4.483 4.231 -9.883 1.00 80.19 301 ARG A O 1
ATOM 2401 N N . LYS A 1 302 ? 5.039 5.010 -11.914 1.00 77.81 302 LYS A N 1
ATOM 2402 C CA . LYS A 1 302 ? 5.012 6.440 -11.576 1.00 77.81 302 LYS A CA 1
ATOM 2403 C C . LYS A 1 302 ? 3.853 7.142 -12.269 1.00 77.81 302 LYS A C 1
ATOM 2405 O O . LYS A 1 302 ? 3.608 6.933 -13.464 1.00 77.81 302 LYS A O 1
ATOM 2410 N N . THR A 1 303 ? 3.206 8.044 -11.534 1.00 74.75 303 THR A N 1
ATOM 2411 C CA . THR A 1 303 ? 2.127 8.897 -12.041 1.00 74.75 303 THR A CA 1
ATOM 2412 C C . THR A 1 303 ? 2.576 9.668 -13.280 1.00 74.75 303 THR A C 1
ATOM 2414 O O . THR A 1 303 ? 3.635 10.301 -13.287 1.00 74.75 303 THR A O 1
ATOM 2417 N N . LYS A 1 304 ? 1.767 9.626 -14.346 1.00 71.94 304 LYS A N 1
ATOM 2418 C CA . LYS A 1 304 ? 2.049 10.359 -15.582 1.00 71.94 304 LYS A CA 1
ATOM 2419 C C . LYS A 1 304 ? 1.762 11.845 -15.418 1.00 71.94 304 LYS A C 1
ATOM 2421 O O . LYS A 1 304 ? 0.630 12.249 -15.151 1.00 71.94 304 LYS A O 1
ATOM 2426 N N . GLU A 1 305 ? 2.745 12.682 -15.731 1.00 65.31 305 GLU A N 1
ATOM 2427 C CA . GLU A 1 305 ? 2.487 14.101 -15.956 1.00 65.31 305 GLU A CA 1
ATOM 2428 C C . GLU A 1 305 ? 1.859 14.322 -17.339 1.00 65.31 305 GLU A C 1
ATOM 2430 O O . GLU A 1 305 ? 2.539 14.386 -18.367 1.00 65.31 305 GLU A O 1
ATOM 2435 N N . ARG A 1 306 ? 0.532 14.453 -17.379 1.00 66.56 306 ARG A N 1
ATOM 2436 C CA . ARG A 1 306 ? -0.219 14.650 -18.628 1.00 66.56 306 ARG A CA 1
ATOM 2437 C C . ARG A 1 306 ? -0.032 16.080 -19.169 1.00 66.56 306 ARG A C 1
ATOM 2439 O O . ARG A 1 306 ? 0.032 17.050 -18.413 1.00 66.56 306 ARG A O 1
ATOM 2446 N N . LYS A 1 307 ? 0.089 16.221 -20.500 1.00 54.81 307 LYS A N 1
ATOM 2447 C CA . LYS A 1 307 ? 0.348 17.512 -21.186 1.00 54.81 307 LYS A CA 1
ATOM 2448 C C . LYS A 1 307 ? -0.842 18.491 -21.096 1.00 54.81 307 LYS A C 1
ATOM 2450 O O . LYS A 1 307 ? -0.634 19.698 -21.200 1.00 54.81 307 LYS A O 1
ATOM 2455 N N . TYR A 1 308 ? -2.061 17.997 -20.863 1.00 59.75 308 TYR A N 1
ATOM 2456 C CA . TYR A 1 308 ? -3.301 18.785 -20.861 1.00 59.75 308 TYR A CA 1
ATOM 2457 C C . TYR A 1 308 ? -3.903 18.914 -19.455 1.00 59.75 308 TYR A C 1
ATOM 2459 O O . TYR A 1 308 ? -3.795 17.997 -18.640 1.00 59.75 308 TYR A O 1
ATOM 2467 N N . LYS A 1 309 ? -4.577 20.041 -19.177 1.00 58.50 309 LYS A N 1
ATOM 2468 C CA . LYS A 1 309 ? -5.426 20.183 -17.985 1.00 58.50 309 LYS A CA 1
ATOM 2469 C C . LYS A 1 309 ? -6.662 19.301 -18.162 1.00 58.50 309 LYS A C 1
ATOM 2471 O O . LYS A 1 309 ? -7.576 19.666 -18.891 1.00 58.50 309 LYS A O 1
ATOM 2476 N N . LEU A 1 310 ? -6.646 18.144 -17.516 1.00 67.94 310 LEU A N 1
ATOM 2477 C CA . LEU A 1 310 ? -7.811 17.278 -17.371 1.00 67.94 310 LEU A CA 1
ATOM 2478 C C . LEU A 1 310 ? -8.648 17.728 -16.174 1.00 67.94 310 LEU A C 1
ATOM 2480 O O . LEU A 1 310 ? -8.114 18.322 -15.231 1.00 67.94 310 LEU A O 1
ATOM 2484 N N . ASP A 1 311 ? -9.944 17.427 -16.226 1.00 76.31 311 ASP A N 1
ATOM 2485 C CA . ASP A 1 311 ? -10.814 17.536 -15.059 1.00 76.31 311 ASP A CA 1
ATOM 2486 C C . ASP A 1 311 ? -10.304 16.626 -13.926 1.00 76.31 311 ASP A C 1
ATOM 2488 O O . ASP A 1 311 ? -9.651 15.609 -14.178 1.00 76.31 311 ASP A O 1
ATOM 2492 N N . LEU A 1 312 ? -10.563 17.012 -12.675 1.00 74.75 312 LEU A N 1
ATOM 2493 C CA . LEU A 1 312 ? -10.030 16.338 -11.491 1.00 74.75 312 LEU A CA 1
ATOM 2494 C C . LEU A 1 312 ? -10.462 14.869 -11.443 1.00 74.75 312 LEU A C 1
ATOM 2496 O O . LEU A 1 312 ? -9.624 14.006 -11.198 1.00 74.75 312 LEU A O 1
ATOM 2500 N N . TRP A 1 313 ? -11.732 14.596 -11.741 1.00 75.25 313 TRP A N 1
ATOM 2501 C CA . TRP A 1 313 ? -12.302 13.249 -11.730 1.00 75.25 313 TRP A CA 1
ATOM 2502 C C . TRP A 1 313 ? -11.704 12.355 -12.816 1.00 75.25 313 TRP A C 1
ATOM 2504 O O . TRP A 1 313 ? -11.244 11.260 -12.517 1.00 75.25 313 TRP A O 1
ATOM 2514 N N . VAL A 1 314 ? -11.589 12.868 -14.046 1.00 78.81 314 VAL A N 1
ATOM 2515 C CA . VAL A 1 314 ? -10.948 12.149 -15.163 1.00 78.81 314 VAL A CA 1
ATOM 2516 C C . VAL A 1 314 ? -9.478 11.860 -14.859 1.00 78.81 314 VAL A C 1
ATOM 2518 O O . VAL A 1 314 ? -8.944 10.828 -15.252 1.00 78.81 314 VAL A O 1
ATOM 2521 N N . ARG A 1 315 ? -8.791 12.771 -14.159 1.00 76.50 315 ARG A N 1
ATOM 2522 C CA . ARG A 1 315 ? -7.405 12.540 -13.750 1.00 76.50 315 ARG A CA 1
ATOM 2523 C C . ARG A 1 315 ? -7.299 11.416 -12.721 1.00 76.50 315 ARG A C 1
ATOM 2525 O O . ARG A 1 315 ? -6.424 10.579 -12.893 1.00 76.50 315 ARG A O 1
ATOM 2532 N N . ILE A 1 316 ? -8.155 11.413 -11.699 1.00 79.06 316 ILE A N 1
ATOM 2533 C CA . ILE A 1 316 ? -8.178 10.365 -10.666 1.00 79.06 316 ILE A CA 1
ATOM 2534 C C . ILE A 1 316 ? -8.448 9.004 -11.312 1.00 79.06 316 ILE A C 1
ATOM 2536 O O . ILE A 1 316 ? -7.665 8.083 -11.120 1.00 79.06 316 ILE A O 1
ATOM 2540 N N . GLU A 1 317 ? -9.465 8.912 -12.169 1.00 81.31 317 GLU A N 1
ATOM 2541 C CA . GLU A 1 317 ? -9.821 7.667 -12.857 1.00 81.31 317 GLU A CA 1
ATOM 2542 C C . GLU A 1 317 ? -8.673 7.134 -13.732 1.00 81.31 317 GLU A C 1
ATOM 2544 O O . GLU A 1 317 ? -8.342 5.952 -13.696 1.00 81.31 317 GLU A O 1
ATOM 2549 N N . LEU A 1 318 ? -8.001 8.006 -14.492 1.00 79.81 318 LEU A N 1
ATOM 2550 C CA . LEU A 1 318 ? -6.846 7.594 -15.294 1.00 79.81 318 LEU A CA 1
ATOM 2551 C C . LEU A 1 318 ? -5.637 7.198 -14.430 1.00 79.81 318 LEU A C 1
ATOM 2553 O O . LEU A 1 318 ? -4.841 6.360 -14.844 1.00 79.81 318 LEU A O 1
ATOM 2557 N N . GLU A 1 319 ? -5.461 7.815 -13.260 1.00 80.81 319 GLU A N 1
ATOM 2558 C CA . GLU A 1 319 ? -4.413 7.442 -12.302 1.00 80.81 319 GLU A CA 1
ATOM 2559 C C . GLU A 1 319 ? -4.696 6.093 -11.628 1.00 80.81 319 GLU A C 1
ATOM 2561 O O . GLU A 1 319 ? -3.752 5.359 -11.346 1.00 80.81 319 GLU A O 1
ATOM 2566 N N . GLU A 1 320 ? -5.963 5.748 -11.405 1.00 82.81 320 GLU A N 1
ATOM 2567 C CA . GLU A 1 320 ? -6.382 4.420 -10.941 1.00 82.81 320 GLU A CA 1
ATOM 2568 C C . GLU A 1 320 ? -6.168 3.365 -12.034 1.00 82.81 320 GLU A C 1
ATOM 2570 O O . GLU A 1 320 ? -5.556 2.330 -11.783 1.00 82.81 320 GLU A O 1
ATOM 2575 N N . GLN A 1 321 ? -6.542 3.662 -13.282 1.00 82.75 321 GLN A N 1
ATOM 2576 C CA . GLN A 1 321 ? -6.313 2.756 -14.415 1.00 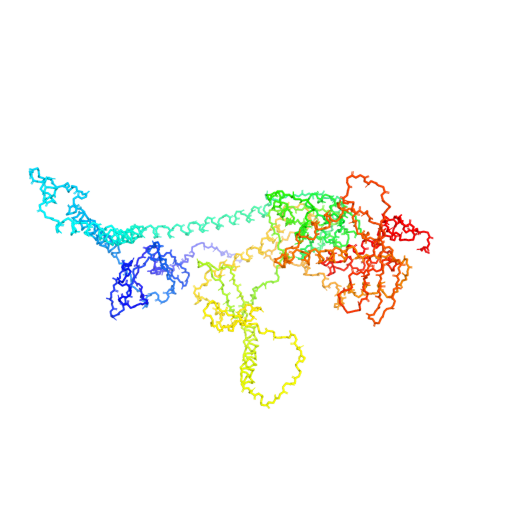82.75 321 GLN A CA 1
ATOM 2577 C C . GLN A 1 321 ? -4.825 2.472 -14.677 1.00 82.75 321 GLN A C 1
ATOM 2579 O O . GLN A 1 321 ? -4.469 1.369 -15.090 1.00 82.75 321 GLN A O 1
ATOM 2584 N N . ASP A 1 322 ? -3.941 3.439 -14.415 1.00 82.06 322 ASP A N 1
ATOM 2585 C CA . ASP A 1 322 ? -2.486 3.258 -14.523 1.00 82.06 322 ASP A CA 1
ATOM 2586 C C . ASP A 1 322 ? -1.917 2.301 -13.450 1.00 82.06 322 ASP A C 1
ATOM 2588 O O . ASP A 1 322 ? -0.796 1.798 -13.600 1.00 82.06 322 ASP A O 1
ATOM 2592 N N . LYS A 1 323 ? -2.668 2.046 -12.370 1.00 82.62 323 LYS A N 1
ATOM 2593 C CA . LYS A 1 323 ? -2.288 1.126 -11.288 1.00 82.62 323 LYS A CA 1
ATOM 2594 C C . LYS A 1 323 ? -2.827 -0.287 -11.458 1.00 82.62 323 LYS A C 1
ATOM 2596 O O . LYS A 1 323 ? -2.385 -1.177 -10.740 1.00 82.62 323 LYS A O 1
ATOM 2601 N N . LEU A 1 324 ? -3.708 -0.507 -12.432 1.00 84.69 324 LEU A N 1
ATOM 2602 C CA . LEU A 1 324 ? -4.250 -1.830 -12.698 1.00 84.69 324 LEU A CA 1
ATOM 2603 C C . LEU A 1 324 ? -3.138 -2.824 -13.037 1.00 84.69 324 LEU A C 1
ATOM 2605 O O . LEU A 1 324 ? -2.201 -2.532 -13.795 1.00 84.69 324 LEU A O 1
ATOM 2609 N N . THR A 1 325 ? -3.273 -4.016 -12.467 1.00 86.12 325 THR A N 1
ATOM 2610 C CA . THR A 1 325 ? -2.310 -5.101 -12.603 1.00 86.12 325 THR A CA 1
ATOM 2611 C C . THR A 1 325 ? -2.885 -6.250 -13.418 1.00 86.12 325 THR A C 1
ATOM 2613 O O . THR A 1 325 ? -4.045 -6.621 -13.278 1.00 86.12 325 THR A O 1
ATOM 2616 N N . PHE A 1 326 ? -2.045 -6.845 -14.254 1.00 89.31 326 PHE A N 1
ATOM 2617 C CA . PHE A 1 326 ? -2.400 -7.886 -15.205 1.00 89.31 326 PHE A CA 1
ATOM 2618 C C . PHE A 1 326 ? -1.448 -9.066 -15.086 1.00 89.31 326 PHE A C 1
ATOM 2620 O O . PHE A 1 326 ? -0.234 -8.880 -15.002 1.00 89.31 326 PHE A O 1
ATOM 2627 N N . LEU A 1 327 ? -1.970 -10.286 -15.168 1.00 89.56 327 LEU A N 1
ATOM 2628 C CA . LEU A 1 327 ? -1.154 -11.494 -15.135 1.00 89.56 327 LEU A CA 1
ATOM 2629 C C . LEU A 1 327 ? -0.991 -12.061 -16.549 1.00 89.56 327 LEU A C 1
ATOM 2631 O O . LEU A 1 327 ? -1.959 -12.454 -17.200 1.00 89.56 327 LEU A O 1
ATOM 2635 N N . TYR A 1 328 ? 0.249 -12.127 -17.027 1.00 90.62 328 TYR A N 1
ATOM 2636 C CA . TYR A 1 328 ? 0.591 -12.743 -18.304 1.00 90.62 328 TYR A CA 1
ATOM 2637 C C . TYR A 1 328 ? 1.062 -14.171 -18.077 1.00 90.62 328 TYR A C 1
ATOM 2639 O O . TYR A 1 328 ? 2.012 -14.419 -17.331 1.00 90.62 328 TYR A O 1
ATOM 2647 N N . VAL A 1 329 ? 0.415 -15.113 -18.760 1.00 91.00 329 VAL A N 1
ATOM 2648 C CA . VAL A 1 329 ? 0.695 -16.541 -18.627 1.00 91.00 329 VAL A CA 1
ATOM 2649 C C . VAL A 1 329 ? 1.132 -17.117 -19.968 1.00 91.00 329 VAL A C 1
ATOM 2651 O O . VAL A 1 329 ? 0.357 -17.187 -20.926 1.00 91.00 329 VAL A O 1
ATOM 2654 N N . ARG A 1 330 ? 2.394 -17.549 -20.028 1.00 90.81 330 ARG A N 1
ATOM 2655 C CA . ARG A 1 330 ? 2.988 -18.279 -21.151 1.00 90.81 330 ARG A CA 1
ATOM 2656 C C . ARG A 1 330 ? 2.837 -19.781 -20.938 1.00 90.81 330 ARG A C 1
ATOM 2658 O O . ARG A 1 330 ? 3.214 -20.299 -19.889 1.00 90.81 330 ARG A O 1
ATOM 2665 N N . ASN A 1 331 ? 2.367 -20.477 -21.969 1.00 90.44 331 ASN A N 1
ATOM 2666 C CA . ASN A 1 331 ? 2.348 -21.937 -22.040 1.00 90.44 331 ASN A CA 1
ATOM 2667 C C . ASN A 1 331 ? 2.796 -22.404 -23.434 1.00 90.44 331 ASN A C 1
ATOM 2669 O O . ASN A 1 331 ? 2.007 -22.494 -24.378 1.00 90.44 331 ASN A O 1
ATOM 2673 N N . GLY A 1 332 ? 4.091 -22.675 -23.559 1.00 88.19 332 GLY A N 1
ATOM 2674 C CA . GLY A 1 332 ? 4.772 -22.976 -24.811 1.00 88.19 332 GLY A CA 1
ATOM 2675 C C . GLY A 1 332 ? 4.860 -21.727 -25.678 1.00 88.19 332 GLY A C 1
ATOM 2676 O O . GLY A 1 332 ? 5.570 -20.775 -25.348 1.00 88.19 332 GLY A O 1
ATOM 2677 N N . GLU A 1 333 ? 4.126 -21.735 -26.782 1.00 88.38 333 GLU A N 1
ATOM 2678 C CA . GLU A 1 333 ? 3.948 -20.588 -27.678 1.00 88.38 333 GLU A CA 1
ATOM 2679 C C . GLU A 1 333 ? 2.668 -19.797 -27.370 1.00 88.38 333 GLU A C 1
ATOM 2681 O O . GLU A 1 333 ? 2.483 -18.706 -27.916 1.00 88.38 333 GLU A O 1
ATOM 2686 N N . ASN A 1 334 ? 1.785 -20.337 -26.518 1.00 90.25 334 ASN A N 1
ATOM 2687 C CA . ASN A 1 334 ? 0.556 -19.656 -26.131 1.00 90.25 334 ASN A CA 1
ATOM 2688 C C . ASN A 1 334 ? 0.841 -18.543 -25.127 1.00 90.25 334 ASN A C 1
ATOM 2690 O O . ASN A 1 334 ? 1.624 -18.729 -24.192 1.00 90.25 334 ASN A O 1
ATOM 2694 N N . LEU A 1 335 ? 0.154 -17.416 -25.302 1.00 90.75 335 LEU A N 1
ATOM 2695 C CA . LEU A 1 335 ? 0.172 -16.292 -24.374 1.00 90.75 335 LEU A CA 1
ATOM 2696 C C . LEU A 1 335 ? -1.253 -15.892 -24.014 1.00 90.75 335 LEU A C 1
ATOM 2698 O O . LEU A 1 335 ? -2.057 -15.571 -24.894 1.00 90.75 335 LEU A O 1
ATOM 2702 N N . TRP A 1 336 ? -1.517 -15.860 -22.717 1.00 90.62 336 TRP A N 1
ATOM 2703 C CA . TRP A 1 336 ? -2.781 -15.445 -22.137 1.00 90.62 336 TRP A CA 1
ATOM 2704 C C . TRP A 1 336 ? -2.577 -14.214 -21.267 1.00 90.62 336 TRP A C 1
ATOM 2706 O O . TRP A 1 336 ? -1.561 -14.092 -20.585 1.00 90.62 336 TRP A O 1
ATOM 2716 N N . LEU A 1 337 ? -3.558 -13.325 -21.307 1.00 90.44 337 LEU A N 1
ATOM 2717 C CA . LEU A 1 337 ? -3.680 -12.163 -20.447 1.00 90.44 337 LEU A CA 1
ATOM 2718 C C . LEU A 1 337 ? -4.861 -12.402 -19.512 1.00 90.44 337 LEU A C 1
ATOM 2720 O O . LEU A 1 337 ? -5.969 -12.648 -19.985 1.00 90.44 337 LEU A O 1
ATOM 2724 N N . LEU A 1 338 ? -4.610 -12.345 -18.212 1.00 88.75 338 LEU A N 1
ATOM 2725 C CA . LEU A 1 338 ? -5.618 -12.413 -17.166 1.00 88.75 338 LEU A CA 1
ATOM 2726 C C . LEU A 1 338 ? -5.736 -11.031 -16.519 1.00 88.75 338 LEU A C 1
ATOM 2728 O O . LEU A 1 338 ? -4.744 -10.487 -16.026 1.00 88.75 338 LEU A O 1
ATOM 2732 N N . SER A 1 339 ? -6.948 -10.490 -16.533 1.00 86.44 339 SER A N 1
ATOM 2733 C CA . SER A 1 339 ? -7.341 -9.316 -15.754 1.00 86.44 339 SER A CA 1
ATOM 2734 C C . SER A 1 339 ? -8.125 -9.774 -14.531 1.00 86.44 339 SER A C 1
ATOM 2736 O O . SER A 1 339 ? -9.001 -10.629 -14.663 1.00 86.44 339 SER A O 1
ATOM 2738 N N . THR A 1 340 ? -7.812 -9.219 -13.363 1.00 79.81 340 THR A N 1
ATOM 2739 C CA . THR A 1 340 ? -8.483 -9.527 -12.094 1.00 79.81 340 THR A CA 1
ATOM 2740 C C . THR A 1 340 ? -8.742 -8.246 -11.319 1.00 79.81 340 THR A C 1
ATOM 2742 O O . THR A 1 340 ? -7.899 -7.355 -11.343 1.00 79.81 340 THR A O 1
ATOM 2745 N N . ASP A 1 341 ? -9.828 -8.197 -10.547 1.00 75.50 341 ASP A N 1
ATOM 2746 C CA . ASP A 1 341 ? -10.116 -7.072 -9.635 1.00 75.50 341 ASP A CA 1
ATOM 2747 C C . ASP A 1 341 ? -9.126 -6.970 -8.455 1.00 75.50 341 ASP A C 1
ATOM 2749 O O . ASP A 1 341 ? -9.170 -6.029 -7.667 1.00 75.50 341 ASP A O 1
ATOM 2753 N N . PHE A 1 342 ? -8.240 -7.957 -8.306 1.00 79.31 342 PHE A N 1
ATOM 2754 C CA . PHE A 1 342 ? -7.189 -7.962 -7.300 1.00 79.31 342 PHE A CA 1
ATOM 2755 C C . PHE A 1 342 ? -5.948 -7.208 -7.793 1.00 79.31 342 PHE A C 1
ATOM 2757 O O . PHE A 1 342 ? -5.389 -7.541 -8.841 1.00 79.31 342 PHE A O 1
ATOM 2764 N N . GLU A 1 343 ? -5.496 -6.233 -7.005 1.00 75.56 343 GLU A N 1
ATOM 2765 C CA . GLU A 1 343 ? -4.248 -5.507 -7.240 1.00 75.56 343 GLU A CA 1
ATOM 2766 C C . GLU A 1 343 ? -3.069 -6.254 -6.608 1.00 75.56 343 GLU A C 1
ATOM 2768 O O . GLU A 1 343 ? -3.035 -6.499 -5.399 1.00 75.56 343 GLU A O 1
ATOM 2773 N N . PHE A 1 344 ? -2.082 -6.614 -7.427 1.00 77.50 344 PHE A N 1
ATOM 2774 C CA . PHE A 1 344 ? -0.852 -7.232 -6.936 1.00 77.50 344 PHE A CA 1
ATOM 2775 C C . PHE A 1 344 ? 0.101 -6.182 -6.347 1.00 77.50 344 PHE A C 1
ATOM 2777 O O . PHE A 1 344 ? 0.294 -5.113 -6.926 1.00 77.50 344 PHE A O 1
ATOM 2784 N N . GLY A 1 345 ? 0.741 -6.509 -5.220 1.00 73.38 345 GLY A N 1
ATOM 2785 C CA . GLY A 1 345 ? 1.828 -5.704 -4.658 1.00 73.38 345 GLY A CA 1
ATOM 2786 C C . GLY A 1 345 ? 3.093 -5.720 -5.528 1.00 73.38 345 GLY A C 1
ATOM 2787 O O . GLY A 1 345 ? 3.168 -6.414 -6.543 1.00 73.38 345 GLY A O 1
ATOM 2788 N N . GLU A 1 346 ? 4.130 -4.986 -5.106 1.00 73.19 346 GLU A N 1
ATOM 2789 C CA . GLU A 1 346 ? 5.427 -4.936 -5.811 1.00 73.19 346 GLU A CA 1
ATOM 2790 C C . GLU A 1 346 ? 6.063 -6.328 -5.964 1.00 73.19 346 GLU A C 1
ATOM 2792 O O . GLU A 1 346 ? 6.752 -6.611 -6.951 1.00 73.19 346 GLU A O 1
ATOM 2797 N N . PHE A 1 347 ? 5.775 -7.214 -5.013 1.00 73.88 347 PHE A N 1
ATOM 2798 C CA . PHE A 1 347 ? 6.060 -8.632 -5.113 1.00 73.88 347 PHE A CA 1
ATOM 2799 C C . PHE A 1 347 ? 4.756 -9.428 -5.034 1.00 73.88 347 PHE A C 1
ATOM 2801 O O . PHE A 1 347 ? 3.938 -9.212 -4.146 1.00 73.88 347 PHE A O 1
ATOM 2808 N N . LEU A 1 348 ? 4.593 -10.412 -5.922 1.00 72.69 348 LEU A N 1
ATOM 2809 C CA . LEU A 1 348 ? 3.498 -11.393 -5.869 1.00 72.69 348 LEU A CA 1
ATOM 2810 C C . LEU A 1 348 ? 3.489 -12.183 -4.560 1.00 72.69 348 LEU A C 1
ATOM 2812 O O . LEU A 1 348 ? 2.450 -12.665 -4.121 1.00 72.69 348 LEU A O 1
ATOM 2816 N N . TYR A 1 349 ? 4.670 -12.337 -3.970 1.00 67.81 349 TYR A N 1
ATOM 2817 C CA . TYR A 1 349 ? 4.872 -12.880 -2.643 1.00 67.81 349 TYR A CA 1
ATOM 2818 C C . TYR A 1 349 ? 5.995 -12.079 -1.992 1.00 67.81 349 TYR A C 1
ATOM 2820 O O . TYR A 1 349 ? 7.151 -12.170 -2.419 1.00 67.81 349 TYR A O 1
ATOM 2828 N N . GLU A 1 350 ? 5.657 -11.261 -1.001 1.00 59.03 350 GLU A N 1
ATOM 2829 C CA . GLU A 1 350 ? 6.646 -10.488 -0.262 1.00 59.03 350 GLU A CA 1
ATOM 2830 C C . GLU A 1 350 ? 7.534 -11.429 0.561 1.00 59.03 350 GLU A C 1
ATOM 2832 O O . GLU A 1 350 ? 7.104 -12.452 1.104 1.00 59.03 350 GLU A O 1
ATOM 2837 N N . LYS A 1 351 ? 8.831 -11.114 0.642 1.00 54.06 351 LYS A N 1
ATOM 2838 C CA . LYS A 1 351 ? 9.714 -11.810 1.577 1.00 54.06 351 LYS A CA 1
ATOM 2839 C C . LYS A 1 351 ? 9.234 -11.439 2.975 1.00 54.06 351 LYS A C 1
ATOM 2841 O O . LYS A 1 351 ? 9.522 -10.333 3.411 1.00 54.06 351 LYS A O 1
ATOM 2846 N N . ARG A 1 352 ? 8.508 -12.367 3.612 1.00 57.72 352 ARG A N 1
ATOM 2847 C CA . ARG A 1 352 ? 7.880 -12.247 4.938 1.00 57.72 352 ARG A CA 1
ATOM 2848 C C . ARG A 1 352 ? 8.455 -11.097 5.764 1.00 57.72 352 ARG A C 1
ATOM 2850 O O . ARG A 1 352 ? 9.553 -11.213 6.310 1.00 57.72 352 ARG A O 1
ATOM 2857 N N . THR A 1 353 ? 7.683 -10.021 5.886 1.00 49.56 353 THR A N 1
ATOM 2858 C CA . THR A 1 353 ? 7.980 -8.905 6.798 1.00 49.56 353 THR A CA 1
ATOM 2859 C C . THR A 1 353 ? 8.005 -9.386 8.253 1.00 49.56 353 THR A C 1
ATOM 2861 O O . THR A 1 353 ? 8.671 -8.797 9.102 1.00 49.56 353 THR A O 1
ATOM 2864 N N . ILE A 1 354 ? 7.326 -10.503 8.531 1.00 56.66 354 ILE A N 1
ATOM 2865 C CA . ILE A 1 354 ? 7.238 -11.116 9.850 1.00 56.66 354 ILE A CA 1
ATOM 2866 C C . ILE A 1 354 ? 8.152 -12.352 9.893 1.00 56.66 354 ILE A C 1
ATOM 2868 O O . ILE A 1 354 ? 7.865 -13.347 9.215 1.00 56.66 354 ILE A O 1
ATOM 2872 N N . PRO A 1 355 ? 9.245 -12.330 10.677 1.00 55.22 355 PRO A N 1
ATOM 2873 C CA . PRO A 1 355 ? 10.135 -13.471 10.838 1.00 55.22 355 PRO A CA 1
ATOM 2874 C C . PRO A 1 355 ? 9.459 -14.551 11.695 1.00 55.22 355 PRO A C 1
ATOM 2876 O O . PRO A 1 355 ? 9.772 -14.717 12.862 1.00 55.22 355 PRO A O 1
ATOM 2879 N N . TRP A 1 356 ? 8.518 -15.303 11.125 1.00 56.38 356 TRP A N 1
ATOM 2880 C CA . TRP A 1 356 ? 7.975 -16.511 11.753 1.00 56.38 356 TRP A CA 1
ATOM 2881 C C . TRP A 1 356 ? 9.017 -17.633 11.696 1.00 56.38 356 TRP A C 1
ATOM 2883 O O . TRP A 1 356 ? 8.916 -18.548 10.874 1.00 56.38 356 TRP A O 1
ATOM 2893 N N . ASP A 1 357 ? 10.044 -17.550 12.537 1.00 57.78 357 ASP A N 1
ATOM 2894 C CA . ASP A 1 357 ? 10.673 -18.761 13.044 1.00 57.78 357 ASP A CA 1
ATOM 2895 C C . ASP A 1 357 ? 9.801 -19.235 14.206 1.00 57.78 357 ASP A C 1
ATOM 2897 O O . ASP A 1 357 ? 9.590 -18.515 15.175 1.00 57.78 357 ASP A O 1
ATOM 2901 N N . VAL A 1 358 ? 9.240 -20.438 14.082 1.00 50.59 358 VAL A N 1
ATOM 2902 C CA . VAL A 1 358 ? 8.326 -21.026 15.079 1.00 50.59 358 VAL A CA 1
ATOM 2903 C C . VAL A 1 358 ? 9.005 -21.149 16.452 1.00 50.59 358 VAL A C 1
ATOM 2905 O O . VAL A 1 358 ? 8.326 -21.291 17.464 1.00 50.59 358 VAL A O 1
ATOM 2908 N N . ASN A 1 359 ? 10.338 -21.066 16.493 1.00 54.22 359 ASN A N 1
ATOM 2909 C CA . ASN A 1 359 ? 11.132 -21.167 17.710 1.00 54.22 359 ASN A CA 1
ATOM 2910 C C . ASN A 1 359 ? 11.681 -19.827 18.224 1.00 54.22 359 ASN A C 1
ATOM 2912 O O . ASN A 1 359 ? 12.302 -19.822 19.287 1.00 54.22 359 ASN A O 1
ATOM 2916 N N . SER A 1 360 ? 11.516 -18.712 17.501 1.00 63.66 360 SER A N 1
ATOM 2917 C CA . SER A 1 360 ? 12.065 -17.425 17.936 1.00 63.66 360 SER A CA 1
ATOM 2918 C C . SER A 1 360 ? 11.056 -16.639 18.769 1.00 63.66 360 SER A C 1
ATOM 2920 O O . SER A 1 360 ? 9.863 -16.578 18.473 1.00 63.66 360 SER A O 1
ATOM 2922 N N . GLN A 1 361 ? 11.544 -16.021 19.844 1.00 76.06 361 GLN A N 1
ATOM 2923 C CA . GLN A 1 361 ? 10.740 -15.097 20.628 1.00 76.06 361 GLN A CA 1
ATOM 2924 C C . GLN A 1 361 ? 10.591 -13.784 19.854 1.00 76.06 361 GLN A C 1
ATOM 2926 O O . GLN A 1 361 ? 11.585 -13.139 19.505 1.00 76.06 361 GLN A O 1
ATOM 2931 N N . LEU A 1 362 ? 9.342 -13.414 19.572 1.00 81.38 362 LEU A N 1
ATOM 2932 C CA . LEU A 1 362 ? 9.003 -12.224 18.803 1.00 81.38 362 LEU A CA 1
ATOM 2933 C C . LEU A 1 362 ? 8.687 -11.044 19.716 1.00 81.38 362 LEU A C 1
ATOM 2935 O O . LEU A 1 362 ? 8.049 -11.180 20.761 1.00 81.38 362 LEU A O 1
ATOM 2939 N N . PHE A 1 363 ? 9.110 -9.869 19.272 1.00 81.12 363 PHE A N 1
ATOM 2940 C CA . PHE A 1 363 ? 8.792 -8.585 19.870 1.00 81.12 363 PHE A CA 1
ATOM 2941 C C . PHE A 1 363 ? 8.028 -7.742 18.858 1.00 81.12 363 PHE A C 1
ATOM 2943 O O . PHE A 1 363 ? 8.379 -7.723 17.675 1.00 81.12 363 PHE A O 1
ATOM 2950 N N . VAL A 1 364 ? 6.995 -7.043 19.322 1.00 83.06 364 VAL A N 1
ATOM 2951 C CA . VAL A 1 364 ? 6.116 -6.225 18.492 1.00 83.06 364 VAL A CA 1
ATOM 2952 C C . VAL A 1 364 ? 6.137 -4.771 18.938 1.00 83.06 364 VAL A C 1
ATOM 2954 O O . VAL A 1 364 ? 6.082 -4.451 20.124 1.00 83.06 364 VAL A O 1
ATOM 2957 N N . LYS A 1 365 ? 6.177 -3.880 17.953 1.00 84.00 365 LYS A N 1
ATOM 2958 C CA . LYS A 1 365 ? 5.837 -2.470 18.105 1.00 84.00 365 LYS A CA 1
ATOM 2959 C C . LYS A 1 365 ? 4.574 -2.205 17.297 1.00 84.00 365 LYS A C 1
ATOM 2961 O O . LYS A 1 365 ? 4.607 -2.244 16.066 1.00 84.00 365 LYS A O 1
ATOM 2966 N N . ALA A 1 366 ? 3.464 -1.960 17.985 1.00 78.25 366 ALA A N 1
ATOM 2967 C CA . ALA A 1 366 ? 2.179 -1.679 17.355 1.00 78.25 366 ALA A CA 1
ATOM 2968 C C . ALA A 1 366 ? 1.885 -0.172 17.357 1.00 78.25 366 ALA A C 1
ATOM 2970 O O . ALA A 1 366 ? 1.899 0.483 18.398 1.00 78.25 366 ALA A O 1
ATOM 2971 N N . GLU A 1 367 ? 1.579 0.381 16.186 1.00 76.94 367 GLU A N 1
ATOM 2972 C CA . GLU A 1 367 ? 1.021 1.723 16.050 1.00 76.94 367 GLU A CA 1
ATOM 2973 C C . GLU A 1 367 ? -0.504 1.646 16.109 1.00 76.94 367 GLU A C 1
ATOM 2975 O O . GLU A 1 367 ? -1.166 1.103 15.216 1.00 76.94 367 GLU A O 1
ATOM 2980 N N . LEU A 1 368 ? -1.064 2.209 17.176 1.00 70.69 368 LEU A N 1
ATOM 2981 C CA . LEU A 1 368 ? -2.494 2.181 17.453 1.00 70.69 368 LEU A CA 1
ATOM 2982 C C . LEU A 1 368 ? -3.169 3.471 16.986 1.00 70.69 368 LEU A C 1
ATOM 2984 O O . LEU A 1 368 ? -2.681 4.579 17.213 1.00 70.69 368 LEU A O 1
ATOM 2988 N N . TRP A 1 369 ? -4.356 3.343 16.401 1.00 53.91 369 TRP A N 1
ATOM 2989 C CA . TRP A 1 369 ? -5.255 4.466 16.153 1.00 53.91 369 TRP A CA 1
ATOM 2990 C C . TRP A 1 369 ? -6.680 4.072 16.499 1.00 53.91 369 TRP A C 1
ATOM 2992 O O . TRP A 1 369 ? -7.192 3.089 15.975 1.00 53.91 369 TRP A O 1
ATOM 3002 N N . MET A 1 370 ? -7.317 4.837 17.390 1.00 54.12 370 MET A N 1
ATOM 3003 C CA . MET A 1 370 ? -8.668 4.540 17.887 1.00 54.12 370 MET A CA 1
ATOM 3004 C C . MET A 1 370 ? -8.853 3.066 18.306 1.00 54.12 370 MET A C 1
ATOM 3006 O O . MET A 1 370 ? -9.931 2.517 18.117 1.00 54.12 370 MET A O 1
ATOM 3010 N N . ARG A 1 371 ? -7.809 2.454 18.897 1.00 60.72 371 ARG A N 1
ATOM 3011 C CA . ARG A 1 371 ? -7.747 1.048 19.361 1.00 60.72 371 ARG A CA 1
ATOM 3012 C C . ARG A 1 371 ? -7.614 -0.025 18.276 1.00 60.72 371 ARG A C 1
ATOM 3014 O O . ARG A 1 371 ? -7.592 -1.200 18.604 1.00 60.72 371 ARG A O 1
ATOM 3021 N N . SER A 1 372 ? -7.447 0.355 17.014 1.00 64.56 372 SER A N 1
ATOM 3022 C CA . SER A 1 372 ? -7.070 -0.576 15.948 1.00 64.56 372 SER A CA 1
ATOM 3023 C C . SER A 1 372 ? -5.581 -0.463 15.637 1.00 64.56 372 SER A C 1
ATOM 3025 O O . SER A 1 372 ? -5.025 0.641 15.601 1.00 64.56 372 SER A O 1
ATOM 3027 N N . VAL A 1 373 ? -4.941 -1.602 15.378 1.00 73.00 373 VAL A N 1
ATOM 3028 C CA . VAL A 1 373 ? -3.556 -1.654 14.902 1.00 73.00 373 VAL A CA 1
ATOM 3029 C C . VAL A 1 373 ? -3.534 -1.185 13.450 1.00 73.00 373 VAL A C 1
ATOM 3031 O O . VAL A 1 373 ? -4.113 -1.820 12.572 1.00 73.00 373 VAL A O 1
ATOM 3034 N N . LYS A 1 374 ? -2.885 -0.047 13.192 1.00 76.38 374 LYS A N 1
ATOM 3035 C CA . LYS A 1 374 ? -2.649 0.438 11.822 1.00 76.38 374 LYS A CA 1
ATOM 3036 C C . LYS A 1 374 ? -1.432 -0.218 11.199 1.00 76.38 374 LYS A C 1
ATOM 3038 O O . LYS A 1 374 ? -1.410 -0.461 9.997 1.00 76.38 374 LYS A O 1
ATOM 3043 N N . LYS A 1 375 ? -0.416 -0.443 12.024 1.00 79.12 375 LYS A N 1
ATOM 3044 C CA . LYS A 1 375 ? 0.864 -1.000 11.623 1.00 79.12 375 LYS A CA 1
ATOM 3045 C C . LYS A 1 375 ? 1.442 -1.772 12.797 1.00 79.12 375 LYS A C 1
ATOM 3047 O O . LYS A 1 375 ? 1.413 -1.278 13.922 1.00 79.12 375 LYS A O 1
ATOM 3052 N N . ALA A 1 376 ? 1.976 -2.956 12.533 1.00 78.69 376 ALA A N 1
ATOM 3053 C CA . ALA A 1 376 ? 2.745 -3.721 13.503 1.00 78.69 376 ALA A CA 1
ATOM 3054 C C . ALA A 1 376 ? 4.109 -4.065 12.906 1.00 78.69 376 ALA A C 1
ATOM 3056 O O . ALA A 1 376 ? 4.196 -4.593 11.797 1.00 78.69 376 ALA A O 1
ATOM 3057 N N . GLU A 1 377 ? 5.170 -3.751 13.642 1.00 79.62 377 GLU A N 1
ATOM 3058 C CA . GLU A 1 377 ? 6.539 -4.111 13.287 1.00 79.62 377 GLU A CA 1
ATOM 3059 C C . GLU A 1 377 ? 7.028 -5.219 14.214 1.00 79.62 377 GLU A C 1
ATOM 3061 O O . GLU A 1 377 ? 6.972 -5.079 15.435 1.00 79.62 377 GLU A O 1
ATOM 3066 N N . PHE A 1 378 ? 7.526 -6.308 13.625 1.00 78.81 378 PHE A N 1
ATOM 3067 C CA . PHE A 1 378 ? 8.040 -7.460 14.360 1.00 78.81 378 PHE A CA 1
ATOM 3068 C C . PHE A 1 378 ? 9.560 -7.530 14.273 1.00 78.81 378 PHE A C 1
ATOM 3070 O O . PHE A 1 378 ? 10.156 -7.301 13.214 1.00 78.81 378 PHE A O 1
ATOM 3077 N N . LYS A 1 379 ? 10.189 -7.885 15.391 1.00 78.38 379 LYS A N 1
ATOM 3078 C CA . LYS A 1 379 ? 11.622 -8.168 15.490 1.00 78.38 379 LYS A CA 1
ATOM 3079 C C . LYS A 1 379 ? 11.826 -9.451 16.285 1.00 78.38 379 LYS A C 1
ATOM 3081 O O . LYS A 1 379 ? 11.086 -9.725 17.225 1.00 78.38 379 LYS A O 1
ATOM 3086 N N . ASP A 1 380 ? 12.829 -10.227 15.901 1.00 81.44 380 ASP A N 1
ATOM 3087 C CA . ASP A 1 380 ? 13.350 -11.301 16.742 1.00 81.44 380 ASP A CA 1
ATOM 3088 C C . ASP A 1 380 ? 14.228 -10.708 17.861 1.00 81.44 380 ASP A C 1
ATOM 3090 O O . ASP A 1 380 ? 14.708 -9.570 17.775 1.00 81.44 380 ASP A O 1
ATOM 3094 N N . GLU A 1 381 ? 14.455 -11.484 18.921 1.00 79.50 381 GLU A N 1
ATOM 3095 C CA . GLU A 1 381 ? 15.293 -11.059 20.050 1.00 79.50 381 GLU A CA 1
ATOM 3096 C C . GLU A 1 381 ? 16.702 -10.633 19.599 1.00 79.50 381 GLU A C 1
ATOM 3098 O O . GLU A 1 381 ? 17.244 -9.634 20.074 1.00 79.50 381 GLU A O 1
ATOM 3103 N N . THR A 1 382 ? 17.293 -11.356 18.646 1.00 79.38 382 THR A N 1
ATOM 3104 C CA . THR A 1 382 ? 18.637 -11.092 18.117 1.00 79.38 382 THR A CA 1
ATOM 3105 C C . THR A 1 382 ? 18.736 -9.754 17.394 1.00 79.38 382 THR A C 1
ATOM 3107 O O . THR A 1 382 ? 19.653 -8.978 17.674 1.00 79.38 382 THR A O 1
ATOM 3110 N N . THR A 1 383 ? 17.795 -9.429 16.502 1.00 79.81 383 THR A N 1
ATOM 3111 C CA . THR A 1 383 ? 17.792 -8.120 15.831 1.00 79.81 383 THR A CA 1
ATOM 3112 C C . THR A 1 383 ? 17.494 -7.013 16.828 1.00 79.81 383 THR A C 1
ATOM 3114 O O . THR A 1 383 ? 18.118 -5.954 16.751 1.00 79.81 383 THR A O 1
ATOM 3117 N N . LEU A 1 384 ? 16.587 -7.245 17.785 1.00 77.75 384 LEU A N 1
ATOM 3118 C CA . LEU A 1 384 ? 16.288 -6.267 18.827 1.00 77.75 384 LEU A CA 1
ATOM 3119 C C . LEU A 1 384 ? 17.536 -5.959 19.669 1.00 77.75 384 LEU A C 1
ATOM 3121 O O . LEU A 1 384 ? 17.861 -4.791 19.865 1.00 77.75 384 LEU A O 1
ATOM 3125 N N . ARG A 1 385 ? 18.282 -6.983 20.097 1.00 77.38 385 ARG A N 1
ATOM 3126 C CA . ARG A 1 385 ? 19.533 -6.833 20.857 1.00 77.38 385 ARG A CA 1
ATOM 3127 C C . ARG A 1 385 ? 20.590 -6.043 20.082 1.00 77.38 385 ARG A C 1
ATOM 3129 O O . ARG A 1 385 ? 21.161 -5.101 20.624 1.00 77.38 385 ARG A O 1
ATOM 3136 N N . ASN A 1 386 ? 20.793 -6.351 18.802 1.00 79.94 386 ASN A N 1
ATOM 3137 C CA . ASN A 1 386 ? 21.740 -5.613 17.955 1.00 79.94 386 ASN A CA 1
ATOM 3138 C C . ASN A 1 386 ? 21.349 -4.127 17.808 1.00 79.94 386 ASN A C 1
ATOM 3140 O O . ASN A 1 386 ? 22.206 -3.237 17.779 1.00 79.94 386 ASN A O 1
ATOM 3144 N N . LEU A 1 387 ? 20.046 -3.841 17.721 1.00 77.69 387 LEU A N 1
ATOM 3145 C CA . LEU A 1 387 ? 19.524 -2.473 17.685 1.00 77.69 387 LEU A CA 1
ATOM 3146 C C . LEU A 1 387 ? 19.743 -1.745 19.015 1.00 77.69 387 LEU A C 1
ATOM 3148 O O . LEU A 1 387 ? 20.134 -0.579 19.000 1.00 77.69 387 LEU A O 1
ATOM 3152 N N . TRP A 1 388 ? 19.528 -2.432 20.139 1.00 74.31 388 TRP A N 1
ATOM 3153 C CA . TRP A 1 388 ? 19.816 -1.932 21.483 1.00 74.31 388 TRP A CA 1
ATOM 3154 C C . TRP A 1 388 ? 21.286 -1.529 21.635 1.00 74.31 388 TRP A C 1
ATOM 3156 O O . TRP A 1 388 ? 21.566 -0.389 21.998 1.00 74.31 388 TRP A O 1
ATOM 3166 N N . GLU A 1 389 ? 22.221 -2.405 21.263 1.00 74.75 389 GLU A N 1
ATOM 3167 C CA . GLU A 1 389 ? 23.663 -2.122 21.318 1.00 74.75 389 GLU A CA 1
ATOM 3168 C C . GLU A 1 389 ? 24.049 -0.921 20.436 1.00 74.75 389 GLU A C 1
ATOM 3170 O O . GLU A 1 389 ? 24.800 -0.034 20.852 1.00 74.75 389 GLU A O 1
ATOM 3175 N N . THR A 1 390 ? 23.473 -0.834 19.232 1.00 75.50 390 THR A N 1
ATOM 3176 C CA . THR A 1 390 ? 23.688 0.301 18.318 1.00 75.50 390 THR A CA 1
ATOM 3177 C C . THR A 1 390 ? 23.147 1.608 18.907 1.00 75.50 390 THR A C 1
ATOM 3179 O O . THR A 1 390 ? 23.772 2.665 18.780 1.00 75.50 390 THR A O 1
ATOM 3182 N N . TRP A 1 391 ? 21.982 1.556 19.552 1.00 71.31 391 TRP A N 1
ATOM 3183 C CA . TRP A 1 391 ? 21.344 2.715 20.167 1.00 71.31 391 TRP A CA 1
ATOM 3184 C C . TRP A 1 391 ? 22.105 3.203 21.406 1.00 71.31 391 TRP A C 1
ATOM 3186 O O . TRP A 1 391 ? 22.359 4.404 21.525 1.00 71.31 391 TRP A O 1
ATOM 3196 N N . GLU A 1 392 ? 22.554 2.303 22.283 1.00 66.06 392 GLU A N 1
ATOM 3197 C CA . GLU A 1 392 ? 23.404 2.649 23.431 1.00 66.06 392 GLU A CA 1
ATOM 3198 C C . GLU A 1 392 ? 24.753 3.237 22.993 1.00 66.06 392 GLU A C 1
ATOM 3200 O O . GLU A 1 392 ? 25.214 4.238 23.560 1.00 66.06 392 GLU A O 1
ATOM 3205 N N . GLY A 1 393 ? 25.352 2.684 21.932 1.00 67.00 393 GLY A N 1
ATOM 3206 C CA . GLY A 1 393 ? 26.551 3.229 21.294 1.00 67.00 393 GLY A CA 1
ATOM 3207 C C . GLY A 1 393 ? 26.344 4.654 20.764 1.00 67.00 393 GLY A C 1
ATOM 3208 O O . GLY A 1 393 ? 27.166 5.539 20.994 1.00 67.00 393 GLY A O 1
ATOM 3209 N N . LYS A 1 394 ? 25.203 4.938 20.122 1.00 65.44 394 LYS A N 1
ATOM 3210 C CA . LYS A 1 394 ? 24.856 6.308 19.701 1.00 65.44 394 LYS A CA 1
ATOM 3211 C C . LYS A 1 394 ? 24.634 7.230 20.904 1.00 65.44 394 LYS A C 1
ATOM 3213 O O . LYS A 1 394 ? 25.170 8.337 20.932 1.00 65.44 394 LYS A O 1
ATOM 3218 N N . LYS A 1 395 ? 23.897 6.785 21.927 1.00 61.56 395 LYS A N 1
ATOM 3219 C CA . LYS A 1 395 ? 23.583 7.571 23.136 1.00 61.56 395 LYS A CA 1
ATOM 3220 C C . LYS A 1 395 ? 24.841 7.969 23.910 1.00 61.56 395 LYS A C 1
ATOM 3222 O O . LYS A 1 395 ? 24.929 9.095 24.396 1.00 61.56 395 LYS A O 1
ATOM 3227 N N . THR A 1 396 ? 25.834 7.084 23.988 1.00 56.47 396 THR A N 1
ATOM 3228 C CA . THR A 1 396 ? 27.141 7.380 24.597 1.00 56.47 396 THR A CA 1
ATOM 3229 C C . THR A 1 396 ? 27.935 8.415 23.796 1.00 56.47 396 THR A C 1
ATOM 3231 O O . THR A 1 396 ? 28.488 9.333 24.401 1.00 56.47 396 THR A O 1
ATOM 3234 N N . VAL A 1 397 ? 27.910 8.360 22.458 1.00 56.03 397 VAL A N 1
ATOM 3235 C CA . VAL A 1 397 ? 28.512 9.393 21.590 1.00 56.03 397 VAL A CA 1
ATOM 3236 C C . VAL A 1 397 ? 27.822 10.755 21.757 1.00 56.03 397 VAL A C 1
ATOM 3238 O O . VAL A 1 397 ? 28.507 11.774 21.859 1.00 56.03 397 VAL A O 1
ATOM 3241 N N . TYR A 1 398 ? 26.487 10.799 21.843 1.00 53.69 398 TYR A N 1
ATOM 3242 C CA . TYR A 1 398 ? 25.747 12.045 22.101 1.00 53.69 398 TYR A CA 1
ATOM 3243 C C . TYR A 1 398 ? 26.065 12.627 23.483 1.00 53.69 398 TYR A C 1
ATOM 3245 O O . TYR A 1 398 ? 26.351 13.818 23.591 1.00 53.69 398 TYR A O 1
ATOM 3253 N N . ARG A 1 399 ? 26.115 11.783 24.521 1.00 45.84 399 ARG A N 1
ATOM 3254 C CA . ARG A 1 399 ? 26.453 12.206 25.889 1.00 45.84 399 ARG A CA 1
ATOM 3255 C C . ARG A 1 399 ? 27.882 12.743 25.986 1.00 45.84 399 ARG A C 1
ATOM 3257 O O . ARG A 1 399 ? 28.122 13.715 26.692 1.00 45.84 399 ARG A O 1
ATOM 3264 N N . GLN A 1 400 ? 28.827 12.149 25.251 1.00 45.22 400 GLN A N 1
ATOM 3265 C CA . GLN A 1 400 ? 30.190 12.675 25.140 1.00 45.22 400 GLN A CA 1
ATOM 3266 C C . GLN A 1 400 ? 30.219 14.025 24.410 1.00 45.22 400 GLN A C 1
ATOM 3268 O O . GLN A 1 400 ? 30.875 14.945 24.886 1.00 45.22 400 GLN A O 1
ATOM 3273 N N . LYS A 1 401 ? 29.479 14.194 23.305 1.00 50.00 401 LYS A N 1
ATOM 3274 C CA . LYS A 1 401 ? 29.402 15.479 22.582 1.00 50.00 401 LYS A CA 1
ATOM 3275 C C . LYS A 1 401 ? 28.770 16.605 23.411 1.00 50.00 401 LYS A C 1
ATOM 3277 O O . LYS A 1 401 ? 29.257 17.728 23.335 1.00 50.00 401 LYS A O 1
ATOM 3282 N N . GLU A 1 402 ? 27.756 16.319 24.229 1.00 45.78 402 GLU A N 1
ATOM 3283 C CA . GLU A 1 402 ? 27.199 17.293 25.183 1.00 45.78 402 GLU A CA 1
ATOM 3284 C C . GLU A 1 402 ? 28.220 17.697 26.259 1.00 45.78 402 GLU A C 1
ATOM 3286 O O . GLU A 1 402 ? 28.343 18.878 26.571 1.00 45.78 402 GLU A O 1
ATOM 3291 N N . LEU A 1 403 ? 29.015 16.745 26.764 1.00 41.84 403 LEU A N 1
ATOM 3292 C CA . LEU A 1 403 ? 30.100 17.001 27.723 1.00 41.84 403 LEU A CA 1
ATOM 3293 C C . LEU A 1 403 ? 31.264 17.820 27.130 1.00 41.84 403 LEU A C 1
ATOM 3295 O O . LEU A 1 403 ? 31.901 18.579 27.855 1.00 41.84 403 LEU A O 1
ATOM 3299 N N . PHE A 1 404 ? 31.537 17.705 25.826 1.00 39.72 404 PHE A N 1
ATOM 3300 C CA . PHE A 1 404 ? 32.552 18.514 25.132 1.00 39.72 404 PHE A CA 1
ATOM 3301 C C . PHE A 1 404 ? 32.028 19.876 24.632 1.00 39.72 404 PHE A C 1
ATOM 3303 O O . PHE A 1 404 ? 32.825 20.719 24.222 1.00 39.72 404 PHE A O 1
ATOM 3310 N N . GLY A 1 405 ? 30.713 20.121 24.684 1.00 43.47 405 GLY A N 1
ATOM 3311 C CA . GLY A 1 405 ? 30.080 21.384 24.282 1.00 43.47 405 GLY A CA 1
ATOM 3312 C C . GLY A 1 405 ? 30.237 22.535 25.285 1.00 43.47 405 GLY A C 1
ATOM 3313 O O . GLY A 1 405 ? 29.918 23.673 24.950 1.00 43.47 405 GLY A O 1
ATOM 3314 N N . SER A 1 406 ? 30.756 22.271 26.489 1.00 38.94 406 SER A N 1
ATOM 3315 C CA . SER A 1 406 ? 31.024 23.275 27.527 1.00 38.94 406 SER A CA 1
ATOM 3316 C C . SER A 1 406 ? 32.518 23.608 27.657 1.00 38.94 406 SER A C 1
ATOM 3318 O O . SER A 1 406 ? 33.048 23.671 28.766 1.00 38.94 406 SER A O 1
ATOM 3320 N N . TYR A 1 407 ? 33.219 23.779 26.534 1.00 35.38 407 TYR A N 1
ATOM 3321 C CA . TYR A 1 407 ? 34.569 24.347 26.517 1.00 35.38 407 TYR A CA 1
ATOM 3322 C C . TYR A 1 407 ? 34.488 25.754 25.916 1.00 35.38 407 TYR A C 1
ATOM 3324 O O . TYR A 1 407 ? 34.345 25.903 24.703 1.00 35.38 407 TYR A O 1
ATOM 3332 N N . GLU A 1 408 ? 34.526 26.786 26.762 1.00 37.72 408 GLU A N 1
ATOM 3333 C CA . GLU A 1 408 ? 34.719 28.170 26.317 1.00 37.72 408 GLU A CA 1
ATOM 3334 C C . GLU A 1 408 ? 36.161 28.319 25.800 1.00 37.72 408 GLU A C 1
ATOM 3336 O O . GLU A 1 408 ? 37.102 28.099 26.565 1.00 37.72 408 GLU A O 1
ATOM 3341 N N . PRO A 1 409 ? 36.392 28.664 24.520 1.00 37.16 409 PRO A N 1
ATOM 3342 C CA . PRO A 1 409 ? 37.737 28.951 24.058 1.00 37.16 409 PRO A CA 1
ATOM 3343 C C . PRO A 1 409 ? 38.072 30.416 24.362 1.00 37.16 409 PRO A C 1
ATOM 3345 O O . PRO A 1 409 ? 37.562 31.333 23.718 1.00 37.16 409 PRO A O 1
ATOM 3348 N N . GLU A 1 410 ? 38.968 30.643 25.321 1.00 32.75 410 GLU A N 1
ATOM 3349 C CA . GLU A 1 410 ? 39.679 31.915 25.450 1.00 32.75 410 GLU A CA 1
ATOM 3350 C C . GLU A 1 410 ? 40.632 32.088 24.248 1.00 32.75 410 GLU A C 1
ATOM 3352 O O . GLU A 1 410 ? 41.713 31.504 24.204 1.00 32.75 410 GLU A O 1
ATOM 3357 N N . GLY A 1 411 ? 40.243 32.877 23.239 1.00 33.50 411 GLY A N 1
ATOM 3358 C CA . GLY A 1 411 ? 41.157 33.323 22.174 1.00 33.50 411 GLY A CA 1
ATOM 3359 C C . GLY A 1 411 ? 40.498 33.591 20.812 1.00 33.50 411 GLY A C 1
ATOM 3360 O O . GLY A 1 411 ? 39.500 32.955 20.474 1.00 33.50 411 GLY A O 1
ATOM 3361 N N . PRO A 1 412 ? 41.012 34.548 20.008 1.00 37.19 412 PRO A N 1
ATOM 3362 C CA . PRO A 1 412 ? 40.248 35.141 18.919 1.00 37.19 412 PRO A CA 1
ATOM 3363 C C . PRO A 1 412 ? 40.248 34.289 17.642 1.00 37.19 412 PRO A C 1
ATOM 3365 O O . PRO A 1 412 ? 41.292 33.883 17.140 1.00 37.19 412 PRO A O 1
ATOM 3368 N N . ALA A 1 413 ? 39.036 34.103 17.111 1.00 41.19 413 ALA A N 1
ATOM 3369 C CA . ALA A 1 413 ? 38.670 33.875 15.712 1.00 41.19 413 ALA A CA 1
ATOM 3370 C C . ALA A 1 413 ? 39.674 33.092 14.843 1.00 41.19 413 ALA A C 1
ATOM 3372 O O . ALA A 1 413 ? 40.469 33.673 14.104 1.00 41.19 413 ALA A O 1
ATOM 3373 N N . MET A 1 414 ? 39.535 31.763 14.825 1.00 23.73 414 MET A N 1
ATOM 3374 C CA . MET A 1 414 ? 40.126 30.919 13.787 1.00 23.73 414 MET A CA 1
ATOM 3375 C C . MET A 1 414 ? 39.023 30.306 12.910 1.00 23.73 414 MET A C 1
ATOM 3377 O O . MET A 1 414 ? 38.091 29.672 13.403 1.00 23.73 414 MET A O 1
ATOM 3381 N N . ASN A 1 415 ? 39.142 30.573 11.605 1.00 32.34 415 ASN A N 1
ATOM 3382 C CA . ASN A 1 415 ? 38.344 30.082 10.477 1.00 32.34 415 ASN A CA 1
ATOM 3383 C C . ASN A 1 415 ? 37.779 28.666 10.683 1.00 32.34 415 ASN A C 1
ATOM 3385 O O . ASN A 1 415 ? 38.536 27.698 10.724 1.00 32.34 415 ASN A O 1
ATOM 3389 N N . ARG A 1 416 ? 36.447 28.534 10.707 1.00 30.91 416 ARG A N 1
ATOM 3390 C CA . ARG A 1 416 ? 35.775 27.237 10.568 1.00 30.91 416 ARG A CA 1
ATOM 3391 C C . ARG A 1 416 ? 35.470 26.988 9.093 1.00 30.91 416 ARG A C 1
ATOM 3393 O O . ARG A 1 416 ? 34.602 27.636 8.514 1.00 30.91 416 ARG A O 1
ATOM 3400 N N . SER A 1 417 ? 36.188 26.042 8.496 1.00 27.64 417 SER A N 1
ATOM 3401 C CA . SER A 1 417 ? 35.699 25.293 7.341 1.00 27.64 417 SER A CA 1
ATOM 3402 C C . SER A 1 417 ? 34.473 24.495 7.786 1.00 27.64 417 SER A C 1
ATOM 3404 O O . SER A 1 417 ? 34.542 23.734 8.752 1.00 27.64 417 SER A O 1
ATOM 3406 N N . TRP A 1 418 ? 33.351 24.717 7.116 1.00 29.00 418 TRP A N 1
ATOM 3407 C CA . TRP A 1 418 ? 32.092 24.038 7.377 1.00 29.00 418 TRP A CA 1
ATOM 3408 C C . TRP A 1 418 ? 32.205 22.583 6.905 1.00 29.00 418 TRP A C 1
ATOM 3410 O O . TRP A 1 418 ? 32.384 22.345 5.716 1.00 29.00 418 TRP A O 1
ATOM 3420 N N . ASN A 1 419 ? 32.129 21.625 7.831 1.00 27.23 419 ASN A N 1
ATOM 3421 C CA . ASN A 1 419 ? 31.798 20.240 7.496 1.00 27.23 419 ASN A CA 1
ATOM 3422 C C . ASN A 1 419 ? 30.268 20.120 7.536 1.00 27.23 419 ASN A C 1
ATOM 3424 O O . ASN A 1 419 ? 29.655 20.430 8.555 1.00 27.23 419 ASN A O 1
ATOM 3428 N N . GLU A 1 420 ? 29.671 19.695 6.426 1.00 31.27 420 GLU A N 1
ATOM 3429 C CA . GLU A 1 420 ? 28.227 19.718 6.133 1.00 31.27 420 GLU A CA 1
ATOM 3430 C C . GLU A 1 420 ? 27.371 18.691 6.910 1.00 31.27 420 GLU A C 1
ATOM 3432 O O . GLU A 1 420 ? 26.194 18.532 6.612 1.00 31.27 420 GLU A O 1
ATOM 3437 N N . GLU A 1 421 ? 27.889 18.010 7.936 1.00 30.70 421 GLU A N 1
ATOM 3438 C CA . GLU A 1 421 ? 27.179 16.871 8.559 1.00 30.70 421 GLU A CA 1
ATOM 3439 C C . GLU A 1 421 ? 26.379 17.176 9.841 1.00 30.70 421 GLU A C 1
ATOM 3441 O O . GLU A 1 421 ? 25.821 16.261 10.442 1.00 30.70 421 GLU A O 1
ATOM 3446 N N . ALA A 1 422 ? 26.260 18.432 10.282 1.00 32.72 422 ALA A N 1
ATOM 3447 C CA . ALA A 1 422 ? 25.322 18.779 11.359 1.00 32.72 422 ALA A CA 1
ATOM 3448 C C . ALA A 1 422 ? 25.006 20.281 11.382 1.00 32.72 422 ALA A C 1
ATOM 3450 O O . ALA A 1 422 ? 25.690 21.062 12.047 1.00 32.72 422 ALA A O 1
ATOM 3451 N N . VAL A 1 423 ? 23.951 20.697 10.684 1.00 27.44 423 VAL A N 1
ATOM 3452 C CA . VAL A 1 423 ? 23.358 22.024 10.887 1.00 27.44 423 VAL A CA 1
ATOM 3453 C C . VAL A 1 423 ? 22.389 21.916 12.066 1.00 27.44 423 VAL A C 1
ATOM 3455 O O . VAL A 1 423 ? 21.457 21.125 12.022 1.00 27.44 423 VAL A O 1
ATOM 3458 N N . ILE A 1 424 ? 22.613 22.680 13.136 1.00 33.06 424 ILE A N 1
ATOM 3459 C CA . ILE A 1 424 ? 21.611 22.912 14.186 1.00 33.06 424 ILE A CA 1
ATOM 3460 C C . ILE A 1 424 ? 20.974 24.264 13.860 1.00 33.06 424 ILE A C 1
ATOM 3462 O O . ILE A 1 424 ? 21.618 25.299 14.032 1.00 33.06 424 ILE A O 1
ATOM 3466 N N . GLU A 1 425 ? 19.739 24.267 13.355 1.00 28.92 425 GLU A N 1
ATOM 3467 C CA . GLU A 1 425 ? 18.959 25.499 13.195 1.00 28.92 425 GLU A CA 1
ATOM 3468 C C . GLU A 1 425 ? 18.216 25.832 14.494 1.00 28.92 425 GLU A C 1
ATOM 3470 O O . GLU A 1 425 ? 17.528 24.998 15.083 1.00 28.92 425 GLU A O 1
ATOM 3475 N N . PHE A 1 426 ? 18.356 27.076 14.949 1.00 31.58 426 PHE A N 1
ATOM 3476 C CA . PHE A 1 426 ? 17.665 27.597 16.125 1.00 31.58 426 PHE A CA 1
ATOM 3477 C C . PHE A 1 426 ? 16.422 28.380 15.692 1.00 31.58 426 PHE A C 1
ATOM 3479 O O . PHE A 1 426 ? 16.534 29.337 14.927 1.00 31.58 426 PHE A O 1
ATOM 3486 N N . PHE A 1 427 ? 15.252 28.023 16.230 1.00 30.28 427 PHE A N 1
ATOM 3487 C CA . PHE A 1 427 ? 14.008 28.772 16.036 1.00 30.28 427 PHE A CA 1
ATOM 3488 C C . PHE A 1 427 ? 13.557 29.437 17.341 1.00 30.28 427 PHE A C 1
ATOM 3490 O O . PHE A 1 427 ? 13.663 28.858 18.426 1.00 30.28 427 PHE A O 1
ATOM 3497 N N . TYR A 1 428 ? 13.017 30.651 17.218 1.00 31.81 428 TYR A N 1
ATOM 3498 C CA . TYR A 1 428 ? 12.350 31.364 18.306 1.00 31.81 428 TYR A CA 1
ATOM 3499 C C . TYR A 1 428 ? 10.834 31.152 18.215 1.00 31.81 428 TYR A C 1
ATOM 3501 O O . TYR A 1 428 ? 10.228 31.358 17.165 1.00 31.81 428 TYR A O 1
ATOM 3509 N N . ASP A 1 429 ? 10.226 30.757 19.332 1.00 34.59 429 ASP A N 1
ATOM 3510 C CA . ASP A 1 429 ? 8.776 30.817 19.560 1.00 34.59 429 ASP A CA 1
ATOM 3511 C C . ASP A 1 429 ? 8.306 32.296 19.578 1.00 34.59 429 ASP A C 1
ATOM 3513 O O . ASP A 1 429 ? 9.078 33.188 19.934 1.00 34.59 429 ASP A O 1
ATOM 3517 N N . TYR A 1 430 ? 7.035 32.564 19.246 1.00 35.41 430 TYR A N 1
ATOM 3518 C CA . TYR A 1 430 ? 6.351 33.856 19.437 1.00 35.41 430 TYR A CA 1
ATOM 3519 C C . TYR A 1 430 ? 6.471 34.439 20.866 1.00 35.41 430 TYR A C 1
ATOM 3521 O O . TYR A 1 430 ? 6.241 35.633 21.054 1.00 35.41 430 TYR A O 1
ATOM 3529 N N . GLY A 1 431 ? 6.854 33.634 21.863 1.00 36.97 431 GLY A N 1
ATOM 3530 C CA . GLY A 1 431 ? 7.205 34.053 23.224 1.00 36.97 431 GLY A CA 1
ATOM 3531 C C . GLY A 1 431 ? 8.697 34.308 23.497 1.00 36.97 431 GLY A C 1
ATOM 3532 O O . GLY A 1 431 ? 9.058 34.523 24.650 1.00 36.97 431 GLY A O 1
ATOM 3533 N N . GLY A 1 432 ? 9.581 34.255 22.493 1.00 32.38 432 GLY A N 1
ATOM 3534 C CA . GLY A 1 432 ? 11.016 34.548 22.640 1.00 32.38 432 GLY A CA 1
ATOM 3535 C C . GLY A 1 432 ? 11.850 33.462 23.334 1.00 32.38 432 GLY A C 1
ATOM 3536 O O . GLY A 1 432 ? 13.029 33.679 23.603 1.00 32.38 432 GLY A O 1
ATOM 3537 N N . ASN A 1 433 ? 11.277 32.285 23.600 1.00 33.38 433 ASN A N 1
ATOM 3538 C CA . ASN A 1 433 ? 12.021 31.159 24.158 1.00 33.38 433 ASN A CA 1
ATOM 3539 C C . ASN A 1 433 ? 12.782 30.408 23.059 1.00 33.38 433 ASN A C 1
ATOM 3541 O O . ASN A 1 433 ? 12.199 29.977 22.062 1.00 33.38 433 ASN A O 1
ATOM 3545 N N . LEU A 1 434 ? 14.082 30.220 23.287 1.00 29.70 434 LEU A N 1
ATOM 3546 C CA . LEU A 1 434 ? 14.945 29.358 22.487 1.00 29.70 434 LEU A CA 1
ATOM 3547 C C . LEU A 1 434 ? 14.516 27.902 22.709 1.00 29.70 434 LEU A C 1
ATOM 3549 O O . LEU A 1 434 ? 14.688 27.360 23.801 1.00 29.70 434 LEU A O 1
ATOM 3553 N N . ARG A 1 435 ? 13.955 27.262 21.681 1.00 28.77 435 ARG A N 1
ATOM 3554 C CA . ARG A 1 435 ? 13.808 25.803 21.657 1.00 28.77 435 ARG A CA 1
ATOM 3555 C C . ARG A 1 435 ? 14.860 25.228 20.722 1.00 28.77 435 ARG A C 1
ATOM 3557 O O . ARG A 1 435 ? 14.902 25.563 19.542 1.00 28.77 435 ARG A O 1
ATOM 3564 N N . THR A 1 436 ? 15.689 24.331 21.243 1.00 28.98 436 THR A N 1
ATOM 3565 C CA . THR A 1 436 ? 16.484 23.410 20.433 1.00 28.98 436 THR A CA 1
ATOM 3566 C C . THR A 1 436 ? 15.525 22.436 19.758 1.00 28.98 436 THR A C 1
ATOM 3568 O O . THR A 1 436 ? 15.035 21.491 20.374 1.00 28.98 436 THR A O 1
ATOM 3571 N N . VAL A 1 437 ? 15.220 22.679 18.486 1.00 31.08 437 VAL A N 1
ATOM 3572 C CA . VAL A 1 437 ? 14.615 21.659 17.633 1.00 31.08 437 VAL A CA 1
ATOM 3573 C C . VAL A 1 437 ? 15.771 20.819 17.111 1.00 31.08 437 VAL A C 1
ATOM 3575 O O . VAL A 1 437 ? 16.530 21.243 16.248 1.00 31.08 437 VAL A O 1
ATOM 3578 N N . SER A 1 438 ? 15.949 19.636 17.692 1.00 32.38 438 SER A N 1
ATOM 3579 C CA . SER A 1 438 ? 16.725 18.582 17.043 1.00 32.38 438 SER A CA 1
ATOM 3580 C C . SER A 1 438 ? 16.090 18.331 15.675 1.00 32.38 438 SER A C 1
ATOM 3582 O O . SER A 1 438 ? 14.895 18.032 15.614 1.00 32.38 438 SER A O 1
ATOM 3584 N N . LEU A 1 439 ? 16.864 18.482 14.596 1.00 29.48 439 LEU A N 1
ATOM 3585 C CA . LEU A 1 439 ? 16.512 18.009 13.257 1.00 29.48 439 LEU A CA 1
ATOM 3586 C C . LEU A 1 439 ? 16.383 16.480 13.316 1.00 29.48 439 LEU A C 1
ATOM 3588 O O . LEU A 1 439 ? 17.322 15.735 13.058 1.00 29.48 439 LEU A O 1
ATOM 3592 N N . TYR A 1 440 ? 15.213 16.024 13.756 1.00 33.72 440 TYR A N 1
ATOM 3593 C CA . TYR A 1 440 ? 14.775 14.636 13.718 1.00 33.72 440 TYR A CA 1
ATOM 3594 C C . TYR A 1 440 ? 14.283 14.324 12.299 1.00 33.72 440 TYR A C 1
ATOM 3596 O O . TYR A 1 440 ? 13.084 14.207 12.058 1.00 33.72 440 TYR A O 1
ATOM 3604 N N . GLU A 1 441 ? 15.206 14.204 11.347 1.00 30.38 441 GLU A N 1
ATOM 3605 C CA . GLU A 1 441 ? 14.953 13.458 10.112 1.00 30.38 441 GLU A CA 1
ATOM 3606 C C . GLU A 1 441 ? 15.359 12.003 10.354 1.00 30.38 441 GLU A C 1
ATOM 3608 O O . GLU A 1 441 ? 16.514 11.634 10.204 1.00 30.38 441 GLU A O 1
ATOM 3613 N N . GLU A 1 442 ? 14.380 11.242 10.846 1.00 32.84 442 GLU A N 1
ATOM 3614 C CA . GLU A 1 442 ? 14.254 9.783 10.996 1.00 32.84 442 GLU A CA 1
ATOM 3615 C C . GLU A 1 442 ? 13.578 9.531 12.348 1.00 32.84 442 GLU A C 1
ATOM 3617 O O . GLU A 1 442 ? 14.090 9.885 13.410 1.00 32.84 442 GLU A O 1
ATOM 3622 N N . GLY A 1 443 ? 12.347 9.013 12.289 1.00 37.06 443 GLY A N 1
ATOM 3623 C CA . GLY A 1 443 ? 11.444 8.897 13.430 1.00 37.06 443 GLY A CA 1
ATOM 3624 C C . GLY A 1 443 ? 12.102 8.262 14.651 1.00 37.06 443 GLY A C 1
ATOM 3625 O O . GLY A 1 443 ? 12.947 7.382 14.524 1.00 37.06 443 GLY A O 1
ATOM 3626 N N . HIS A 1 444 ? 11.692 8.713 15.837 1.00 38.72 444 HIS A N 1
ATOM 3627 C CA . HIS A 1 444 ? 12.133 8.215 17.139 1.00 38.72 444 HIS A CA 1
ATOM 3628 C C . HIS A 1 444 ? 12.172 6.676 17.197 1.00 38.72 444 HIS A C 1
ATOM 3630 O O . HIS A 1 444 ? 11.194 6.012 17.554 1.00 38.72 444 HIS A O 1
ATOM 3636 N N . TYR A 1 445 ? 13.320 6.094 16.862 1.00 49.06 445 TYR A N 1
ATOM 3637 C CA . TYR A 1 445 ? 13.564 4.672 17.015 1.00 49.06 445 TYR A CA 1
ATOM 3638 C C . TYR A 1 445 ? 14.123 4.460 18.421 1.00 49.06 445 TYR A C 1
ATOM 3640 O O . TYR A 1 445 ? 15.333 4.529 18.633 1.00 49.06 445 TYR A O 1
ATOM 3648 N N . SER A 1 446 ? 13.230 4.275 19.401 1.00 57.88 446 SER A N 1
ATOM 3649 C CA . SER A 1 446 ? 13.618 3.734 20.706 1.00 57.88 446 SER A CA 1
ATOM 3650 C C . SER A 1 446 ? 13.293 2.240 20.752 1.00 57.88 446 SER A C 1
ATOM 3652 O O . SER A 1 446 ? 12.117 1.882 20.598 1.00 57.88 446 SER A O 1
ATOM 3654 N N . PRO A 1 447 ? 14.287 1.365 20.974 1.00 60.72 447 PRO A N 1
ATOM 3655 C CA . PRO A 1 447 ? 14.056 -0.055 21.224 1.00 60.72 447 PRO A CA 1
ATOM 3656 C C . PRO A 1 447 ? 13.102 -0.334 22.402 1.00 60.72 447 PRO A C 1
ATOM 3658 O O . PRO A 1 447 ? 12.443 -1.367 22.398 1.00 60.72 447 PRO A O 1
ATOM 3661 N N . ASP A 1 448 ? 12.941 0.616 23.335 1.00 64.44 448 ASP A N 1
ATOM 3662 C CA . ASP A 1 448 ? 11.992 0.561 24.467 1.00 64.44 448 ASP A CA 1
ATOM 3663 C C . ASP A 1 448 ? 10.515 0.455 24.053 1.00 64.44 448 ASP A C 1
ATOM 3665 O O . ASP A 1 448 ? 9.655 0.160 24.874 1.00 64.44 448 ASP A O 1
ATOM 3669 N N . THR A 1 449 ? 10.196 0.755 22.790 1.00 73.62 449 THR A N 1
ATOM 3670 C CA . THR A 1 449 ? 8.814 0.730 22.274 1.00 73.62 449 THR A CA 1
ATOM 3671 C C . THR A 1 449 ? 8.354 -0.653 21.811 1.00 73.62 449 THR A C 1
ATOM 3673 O O . THR A 1 449 ? 7.225 -0.789 21.347 1.00 73.62 449 THR A O 1
ATOM 3676 N N . TYR A 1 450 ? 9.229 -1.657 21.898 1.00 77.62 450 TYR A N 1
ATOM 3677 C CA . TYR A 1 450 ? 8.927 -3.037 21.546 1.00 77.62 450 TYR A CA 1
ATOM 3678 C C . TYR A 1 450 ? 8.572 -3.838 22.795 1.00 77.62 450 TYR A C 1
ATOM 3680 O O . TYR A 1 450 ? 9.364 -3.933 23.732 1.00 77.62 450 TYR A O 1
ATOM 3688 N N . GLU A 1 451 ? 7.407 -4.470 22.767 1.00 79.50 451 GLU A N 1
ATOM 3689 C CA . GLU A 1 451 ? 6.949 -5.374 23.816 1.00 79.50 451 GLU A CA 1
ATOM 3690 C C . GLU A 1 451 ? 7.009 -6.817 23.321 1.00 79.50 451 GLU A C 1
ATOM 3692 O O . GLU A 1 451 ? 7.003 -7.095 22.120 1.00 79.50 451 GLU A O 1
ATOM 3697 N N . ARG A 1 452 ? 7.113 -7.757 24.255 1.00 82.62 452 ARG A N 1
ATOM 3698 C CA . ARG A 1 452 ? 7.122 -9.184 23.939 1.00 82.62 452 ARG A CA 1
ATOM 3699 C C . ARG A 1 452 ? 5.756 -9.570 23.371 1.00 82.62 452 ARG A C 1
ATOM 3701 O O . ARG A 1 452 ? 4.738 -9.255 23.975 1.00 82.62 452 ARG A O 1
ATOM 3708 N N . PHE A 1 453 ? 5.735 -10.229 22.215 1.00 82.44 453 PHE A N 1
ATOM 3709 C CA . PHE A 1 453 ? 4.492 -10.682 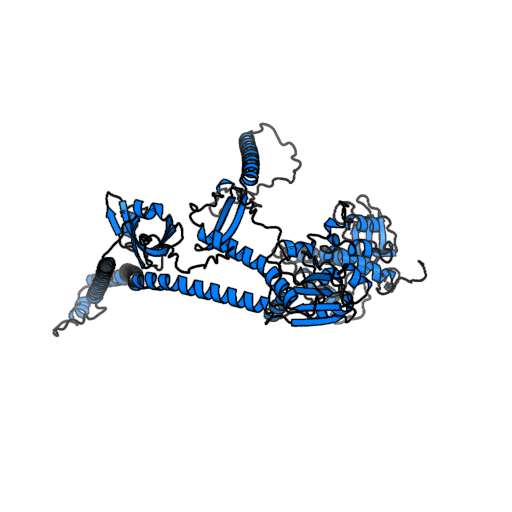21.599 1.00 82.44 453 PHE A CA 1
ATOM 3710 C C . PHE A 1 453 ? 4.150 -12.090 22.090 1.00 82.44 453 PHE A C 1
ATOM 3712 O O . PHE A 1 453 ? 4.687 -13.085 21.601 1.00 82.44 453 PHE A O 1
ATOM 3719 N N . ASP A 1 454 ? 3.273 -12.163 23.085 1.00 80.62 454 ASP A N 1
ATOM 3720 C CA . ASP A 1 454 ? 2.732 -13.391 23.660 1.00 80.62 454 ASP A CA 1
ATOM 3721 C C . ASP A 1 454 ? 1.271 -13.197 24.102 1.00 80.62 454 ASP A C 1
ATOM 3723 O O . ASP A 1 454 ? 0.698 -12.120 23.944 1.00 80.62 454 ASP A O 1
ATOM 3727 N N . ALA A 1 455 ? 0.664 -14.243 24.668 1.00 77.50 455 ALA A N 1
ATOM 3728 C CA . ALA A 1 455 ? -0.706 -14.188 25.180 1.00 77.50 455 ALA A CA 1
ATOM 3729 C C . ALA A 1 455 ? -0.897 -13.180 26.333 1.00 77.50 455 ALA A C 1
ATOM 3731 O O . ALA A 1 455 ? -2.036 -12.861 26.664 1.00 77.50 455 ALA A O 1
ATOM 3732 N N . ASP A 1 456 ? 0.183 -12.647 26.910 1.00 76.31 456 ASP A N 1
ATOM 3733 C CA . ASP A 1 456 ? 0.145 -11.634 27.964 1.00 76.31 456 ASP A CA 1
ATOM 3734 C C . ASP A 1 456 ? 0.238 -10.206 27.388 1.00 76.31 456 ASP A C 1
ATOM 3736 O O . ASP A 1 456 ? 0.206 -9.233 28.135 1.00 76.31 456 ASP A O 1
ATOM 3740 N N . TYR A 1 457 ? 0.326 -10.035 26.064 1.00 78.62 457 TYR A N 1
ATOM 3741 C CA . TYR A 1 457 ? 0.380 -8.722 25.418 1.00 78.62 457 TYR A CA 1
ATOM 3742 C C . TYR A 1 457 ? -1.008 -8.072 25.293 1.00 78.62 457 TYR A C 1
ATOM 3744 O O . TYR A 1 457 ? -1.909 -8.631 24.677 1.00 78.62 457 TYR A O 1
ATOM 3752 N N . LEU A 1 458 ? -1.189 -6.840 25.784 1.00 77.69 458 LEU A N 1
ATOM 3753 C CA . LEU A 1 458 ? -2.503 -6.166 25.876 1.00 77.69 458 LEU A CA 1
ATOM 3754 C C . LEU A 1 458 ? -3.292 -6.067 24.551 1.00 77.69 458 LEU A C 1
ATOM 3756 O O . LEU A 1 458 ? -4.521 -5.989 24.573 1.00 77.69 458 LEU A O 1
ATOM 3760 N N . TYR A 1 459 ? -2.595 -6.031 23.412 1.00 80.88 459 TYR A N 1
ATOM 3761 C CA . TYR A 1 459 ? -3.189 -5.943 22.069 1.00 80.88 459 TYR A CA 1
ATOM 3762 C C . TYR A 1 459 ? -2.940 -7.214 21.244 1.00 80.88 459 TYR A C 1
ATOM 3764 O O . TYR A 1 459 ? -2.765 -7.151 20.025 1.00 80.88 459 TYR A O 1
ATOM 3772 N N . PHE A 1 460 ? -2.836 -8.368 21.913 1.00 81.94 460 PHE A N 1
ATOM 3773 C CA . PHE A 1 460 ? -2.518 -9.647 21.280 1.00 81.94 460 PHE A CA 1
ATOM 3774 C C . PHE A 1 460 ? -3.499 -10.000 20.165 1.00 81.94 460 PHE A C 1
ATOM 3776 O O . PHE A 1 460 ? -3.060 -10.351 19.069 1.00 81.94 460 PHE A O 1
ATOM 3783 N N . ASP A 1 461 ? -4.803 -9.863 20.409 1.00 80.50 461 ASP A N 1
ATOM 3784 C CA . ASP A 1 461 ? -5.825 -10.213 19.422 1.00 80.50 461 ASP A CA 1
ATOM 3785 C C . ASP A 1 461 ? -5.809 -9.263 18.223 1.00 80.50 461 ASP A C 1
ATOM 3787 O O . ASP A 1 461 ? -5.819 -9.728 17.088 1.00 80.50 461 ASP A O 1
ATOM 3791 N N . GLU A 1 462 ? -5.681 -7.947 18.424 1.00 82.19 462 GLU A N 1
ATOM 3792 C CA . GLU A 1 462 ? -5.653 -7.001 17.300 1.00 82.19 462 GLU A CA 1
ATOM 3793 C C . GLU A 1 462 ? -4.397 -7.147 16.443 1.00 82.19 462 GLU A C 1
ATOM 3795 O O . GLU A 1 462 ? -4.452 -7.014 15.219 1.00 82.19 462 GLU A O 1
ATOM 3800 N N . VAL A 1 463 ? -3.252 -7.410 17.076 1.00 81.00 463 VAL A N 1
ATOM 3801 C CA . VAL A 1 463 ? -2.014 -7.705 16.354 1.00 81.00 463 VAL A CA 1
ATOM 3802 C C . VAL A 1 463 ? -2.136 -9.045 15.630 1.00 81.00 463 VAL A C 1
ATOM 3804 O O . VAL A 1 463 ? -1.726 -9.140 14.475 1.00 81.00 463 VAL A O 1
ATOM 3807 N N . SER A 1 464 ? -2.740 -10.060 16.249 1.00 81.62 464 SER A N 1
ATOM 3808 C CA . SER A 1 464 ? -2.983 -11.361 15.614 1.00 81.62 464 SER A CA 1
ATOM 3809 C C . SER A 1 464 ? -3.916 -11.243 14.410 1.00 81.62 464 SER A C 1
ATOM 3811 O O . SER A 1 464 ? -3.614 -11.792 13.351 1.00 81.62 464 SER A O 1
ATOM 3813 N N . ASP A 1 465 ? -4.996 -10.471 14.527 1.00 82.00 465 ASP A N 1
ATOM 3814 C CA . ASP A 1 465 ? -5.923 -10.180 13.434 1.00 82.00 465 ASP A CA 1
ATOM 3815 C C . ASP A 1 465 ? -5.243 -9.386 12.317 1.00 82.00 465 ASP A C 1
ATOM 3817 O O . ASP A 1 465 ? -5.423 -9.695 11.138 1.00 82.00 465 ASP A O 1
ATOM 3821 N N . TYR A 1 466 ? -4.418 -8.392 12.658 1.00 82.56 466 TYR A N 1
ATOM 3822 C CA . TYR A 1 466 ? -3.603 -7.667 11.683 1.00 82.56 466 TYR A CA 1
ATOM 3823 C C . TYR A 1 466 ? -2.692 -8.627 10.908 1.00 82.56 466 TYR A C 1
ATOM 3825 O O . TYR A 1 466 ? -2.695 -8.627 9.677 1.00 82.56 466 TYR A O 1
ATOM 3833 N N . VAL A 1 467 ? -1.967 -9.499 11.612 1.00 79.12 467 VAL A N 1
ATOM 3834 C CA . VAL A 1 467 ? -1.088 -10.497 10.991 1.00 79.12 467 VAL A CA 1
ATOM 3835 C C . VAL A 1 467 ? -1.881 -11.471 10.125 1.00 79.12 467 VAL A C 1
ATOM 3837 O O . VAL A 1 467 ? -1.467 -11.768 9.008 1.00 79.12 467 VAL A O 1
ATOM 3840 N N . PHE A 1 468 ? -3.031 -11.952 10.597 1.00 78.44 468 PHE A N 1
ATOM 3841 C CA . PHE A 1 468 ? -3.881 -12.857 9.830 1.00 78.44 468 PHE A CA 1
ATOM 3842 C C . PHE A 1 468 ? -4.412 -12.197 8.552 1.00 78.44 468 PHE A C 1
ATOM 3844 O O . PHE A 1 468 ? -4.473 -12.843 7.504 1.00 78.44 468 PHE A O 1
ATOM 3851 N N . ASN A 1 469 ? -4.763 -10.912 8.613 1.00 79.06 469 ASN A N 1
ATOM 3852 C CA . ASN A 1 469 ? -5.197 -10.143 7.451 1.00 79.06 469 ASN A CA 1
ATOM 3853 C C . ASN A 1 469 ? -4.061 -9.956 6.437 1.00 79.06 469 ASN A C 1
ATOM 3855 O O . ASN A 1 469 ? -4.284 -10.165 5.245 1.00 79.06 469 ASN A O 1
ATOM 3859 N N . GLU A 1 470 ? -2.845 -9.641 6.887 1.00 76.56 470 GLU A N 1
ATOM 3860 C CA . GLU A 1 470 ? -1.670 -9.553 6.007 1.00 76.56 470 GLU A CA 1
ATOM 3861 C C . GLU A 1 470 ? -1.335 -10.915 5.373 1.00 76.56 470 GLU A C 1
ATOM 3863 O O . GLU A 1 470 ? -1.202 -11.016 4.154 1.00 76.56 470 GLU A O 1
ATOM 3868 N N . LEU A 1 471 ? -1.337 -11.999 6.158 1.00 76.31 471 LEU A N 1
ATOM 3869 C CA . LEU A 1 471 ? -1.166 -13.364 5.641 1.00 76.31 471 LEU A CA 1
ATOM 3870 C C . LEU A 1 471 ? -2.267 -13.747 4.648 1.00 76.31 471 LEU A C 1
ATOM 3872 O O . LEU A 1 471 ? -2.014 -14.454 3.674 1.00 76.31 471 LEU A O 1
ATOM 3876 N N . SER A 1 472 ? -3.503 -13.306 4.881 1.00 75.50 472 SER A N 1
ATOM 3877 C CA . SER A 1 472 ? -4.616 -13.554 3.964 1.00 75.50 472 SER A CA 1
ATOM 3878 C C . SER A 1 472 ? -4.402 -12.835 2.634 1.00 75.50 472 SER A C 1
ATOM 3880 O O . SER A 1 472 ? -4.597 -13.452 1.588 1.00 75.50 472 SER A O 1
ATOM 3882 N N . LYS A 1 473 ? -3.920 -11.583 2.646 1.00 75.12 473 LYS A N 1
ATOM 3883 C CA . LYS A 1 473 ? -3.547 -10.848 1.425 1.00 75.12 473 LYS A CA 1
ATOM 3884 C C . LYS A 1 473 ? -2.448 -11.569 0.646 1.00 75.12 473 LYS A C 1
ATOM 3886 O O . LYS A 1 473 ? -2.627 -11.794 -0.548 1.00 75.12 473 LYS A O 1
ATOM 3891 N N . GLU A 1 474 ? -1.379 -12.005 1.318 1.00 73.06 474 GLU A N 1
ATOM 3892 C CA . GLU A 1 474 ? -0.293 -12.780 0.694 1.00 73.06 474 GLU A CA 1
ATOM 3893 C C . GLU A 1 474 ? -0.801 -14.113 0.109 1.00 73.06 474 GLU A C 1
ATOM 3895 O O . GLU A 1 474 ? -0.415 -14.522 -0.989 1.00 73.06 474 GLU A O 1
ATOM 3900 N N . ASN A 1 475 ? -1.715 -14.789 0.811 1.00 78.00 475 ASN A N 1
ATOM 3901 C CA . ASN A 1 475 ? -2.287 -16.058 0.365 1.00 78.00 475 ASN A CA 1
ATOM 3902 C C . ASN A 1 475 ? -3.250 -15.914 -0.822 1.00 78.00 475 ASN A C 1
ATOM 3904 O O . ASN A 1 475 ? -3.450 -16.888 -1.554 1.00 78.00 475 ASN A O 1
ATOM 3908 N N . THR A 1 476 ? -3.816 -14.727 -1.055 1.00 80.25 476 THR A N 1
ATOM 3909 C CA . THR A 1 476 ? -4.746 -14.468 -2.166 1.00 80.25 476 THR A CA 1
ATOM 3910 C C . THR A 1 476 ? -4.131 -14.813 -3.524 1.00 80.25 476 THR A C 1
ATOM 3912 O O . THR A 1 476 ? -4.788 -15.449 -4.350 1.00 80.25 476 THR A O 1
ATOM 3915 N N . PHE A 1 477 ? -2.846 -14.505 -3.742 1.00 82.44 477 PHE A N 1
ATOM 3916 C CA . PHE A 1 477 ? -2.148 -14.884 -4.975 1.00 82.44 477 PHE A CA 1
ATOM 3917 C C . PHE A 1 477 ? -2.151 -16.406 -5.197 1.00 82.44 477 PHE A C 1
ATOM 3919 O O . PHE A 1 477 ? -2.435 -16.881 -6.299 1.00 82.44 477 PHE A O 1
ATOM 3926 N N . PHE A 1 478 ? -1.893 -17.194 -4.149 1.00 83.25 478 PHE A N 1
ATOM 3927 C CA . PHE A 1 478 ? -1.919 -18.655 -4.243 1.00 83.25 478 PHE A CA 1
ATOM 3928 C C . PHE A 1 478 ? -3.329 -19.202 -4.479 1.00 83.25 478 PHE A C 1
ATOM 3930 O O . PHE A 1 478 ? -3.471 -20.237 -5.130 1.00 83.25 478 PHE A O 1
ATOM 3937 N N . VAL A 1 479 ? -4.372 -18.518 -3.999 1.00 85.00 479 VAL A N 1
ATOM 3938 C CA . VAL A 1 479 ? -5.769 -18.877 -4.291 1.00 85.00 479 VAL A CA 1
ATOM 3939 C C . VAL A 1 479 ? -6.079 -18.680 -5.775 1.00 85.00 479 VAL A C 1
ATOM 3941 O O . VAL A 1 479 ? -6.611 -19.601 -6.399 1.00 85.00 479 VAL A O 1
ATOM 3944 N N . ILE A 1 480 ? -5.689 -17.539 -6.352 1.00 85.81 480 ILE A N 1
ATOM 3945 C CA . ILE A 1 480 ? -5.830 -17.262 -7.792 1.00 85.81 480 ILE A CA 1
ATOM 3946 C C . ILE A 1 480 ? -5.049 -18.305 -8.602 1.00 85.81 480 ILE A C 1
ATOM 3948 O O . ILE A 1 480 ? -5.591 -18.935 -9.510 1.00 85.81 480 ILE A O 1
ATOM 3952 N N . LEU A 1 481 ? -3.791 -18.566 -8.231 1.00 86.06 481 LEU A N 1
ATOM 3953 C CA . LEU A 1 481 ? -2.945 -19.548 -8.910 1.00 86.06 481 LEU A CA 1
ATOM 3954 C C . LEU A 1 481 ? -3.525 -20.969 -8.835 1.00 86.06 481 LEU A C 1
ATOM 3956 O O . LEU A 1 481 ? -3.532 -21.674 -9.843 1.00 86.06 481 LEU A O 1
ATOM 3960 N N . GLN A 1 482 ? -4.034 -21.396 -7.674 1.00 86.38 482 GLN A N 1
ATOM 3961 C CA . GLN A 1 482 ? -4.699 -22.695 -7.543 1.00 86.38 482 GLN A CA 1
ATOM 3962 C C . GLN A 1 482 ? -5.954 -22.755 -8.422 1.00 86.38 482 GLN A C 1
ATOM 3964 O O . GLN A 1 482 ? -6.162 -23.755 -9.105 1.00 86.38 482 GLN A O 1
ATOM 3969 N N . GLY A 1 483 ? -6.749 -21.680 -8.452 1.00 85.06 483 GLY A N 1
ATOM 3970 C CA . GLY A 1 483 ? -7.894 -21.550 -9.349 1.00 85.06 483 GLY A CA 1
ATOM 3971 C C . GLY A 1 483 ? -7.490 -21.768 -10.808 1.00 85.06 483 GLY A C 1
ATOM 3972 O O . GLY A 1 483 ? -8.045 -22.643 -11.472 1.00 85.06 483 GLY A O 1
ATOM 3973 N N . LEU A 1 484 ? -6.461 -21.061 -11.286 1.00 85.50 484 LEU A N 1
ATOM 3974 C CA . LEU A 1 484 ? -5.927 -21.205 -12.646 1.00 85.50 484 LEU A CA 1
ATOM 3975 C C . LEU A 1 484 ? -5.463 -22.634 -12.961 1.00 85.50 484 LEU A C 1
ATOM 3977 O O . LEU A 1 484 ? -5.716 -23.121 -14.063 1.00 85.50 484 LEU A O 1
ATOM 3981 N N . LEU A 1 485 ? -4.804 -23.309 -12.016 1.00 85.81 485 LEU A N 1
ATOM 3982 C CA . LEU A 1 485 ? -4.354 -24.695 -12.186 1.00 85.81 485 LEU A CA 1
ATOM 3983 C C . LEU A 1 485 ? -5.526 -25.681 -12.298 1.00 85.81 485 LEU A C 1
ATOM 3985 O O . LEU A 1 485 ? -5.453 -26.622 -13.091 1.00 85.81 485 LEU A O 1
ATOM 3989 N N . ASP A 1 486 ? -6.596 -25.465 -11.530 1.00 82.56 486 ASP A N 1
ATOM 3990 C CA . ASP A 1 486 ? -7.716 -26.403 -11.432 1.00 82.56 486 ASP A CA 1
ATOM 3991 C C . ASP A 1 486 ? -8.737 -26.249 -12.571 1.00 82.56 486 ASP A C 1
ATOM 3993 O O . ASP A 1 486 ? -9.248 -27.255 -13.070 1.00 82.56 486 ASP A O 1
ATOM 3997 N N . ARG A 1 487 ? -9.047 -25.013 -12.995 1.00 77.06 487 ARG A N 1
ATOM 3998 C CA . ARG A 1 487 ? -10.155 -24.746 -13.939 1.00 77.06 487 ARG A CA 1
ATOM 3999 C C . ARG A 1 487 ? -9.737 -24.260 -15.321 1.00 77.06 487 ARG A C 1
ATOM 4001 O O . ARG A 1 487 ? -10.530 -24.359 -16.255 1.00 77.06 487 ARG A O 1
ATOM 4008 N N . SER A 1 488 ? -8.527 -23.722 -15.477 1.00 69.75 488 SER A N 1
ATOM 4009 C CA . SER A 1 488 ? -8.155 -23.021 -16.706 1.00 69.75 488 SER A CA 1
ATOM 4010 C C . SER A 1 488 ? -7.394 -23.901 -17.699 1.00 69.75 488 SER A C 1
ATOM 4012 O O . SER A 1 488 ? -6.423 -24.580 -17.366 1.00 69.75 488 SER A O 1
ATOM 4014 N N . ALA A 1 489 ? -7.778 -23.823 -18.977 1.00 74.62 489 ALA A N 1
ATOM 4015 C CA . ALA A 1 489 ? -7.016 -24.418 -20.078 1.00 74.62 489 ALA A CA 1
ATOM 4016 C C . ALA A 1 489 ? -5.662 -23.718 -20.313 1.00 74.62 489 ALA A C 1
ATOM 4018 O O . ALA A 1 489 ? -4.821 -24.238 -21.044 1.00 74.62 489 ALA A O 1
ATOM 4019 N N . VAL A 1 490 ? -5.444 -22.552 -19.692 1.00 82.25 490 VAL A N 1
ATOM 4020 C CA . VAL A 1 490 ? -4.282 -21.674 -19.896 1.00 82.25 490 VAL A CA 1
ATOM 4021 C C . VAL A 1 490 ? -2.952 -22.415 -19.740 1.00 82.25 490 VAL A C 1
ATOM 4023 O O . VAL A 1 490 ? -2.056 -22.248 -20.570 1.00 82.25 490 VAL A O 1
ATOM 4026 N N . LEU A 1 491 ? -2.822 -23.270 -18.723 1.00 81.50 491 LEU A N 1
ATOM 4027 C CA . LEU A 1 491 ? -1.566 -23.957 -18.409 1.00 81.50 491 LEU A CA 1
ATOM 4028 C C . LEU A 1 491 ? -1.534 -25.437 -18.847 1.00 81.50 491 LEU A C 1
ATOM 4030 O O . LEU A 1 491 ? -0.474 -26.062 -18.770 1.00 81.50 491 LEU A O 1
ATOM 4034 N N . GLN A 1 492 ? -2.646 -25.985 -19.352 1.00 81.38 492 GLN A N 1
ATOM 4035 C CA . GLN A 1 492 ? -2.753 -27.386 -19.784 1.00 81.38 492 GLN A CA 1
ATOM 4036 C C . GLN A 1 492 ? -1.808 -27.705 -20.964 1.00 81.38 492 GLN A C 1
ATOM 4038 O O . GLN A 1 492 ? -1.665 -26.878 -21.869 1.00 81.38 492 GLN A O 1
ATOM 4043 N N . PRO A 1 493 ? -1.173 -28.891 -21.010 1.00 83.00 493 PRO A N 1
ATOM 4044 C CA . PRO A 1 493 ? -1.255 -29.990 -20.041 1.00 83.00 493 PRO A CA 1
ATOM 4045 C C . PRO A 1 493 ? -0.358 -29.769 -18.805 1.00 83.00 493 PRO A C 1
ATOM 4047 O O . PRO A 1 493 ? 0.753 -29.251 -18.930 1.00 83.00 493 PRO A O 1
ATOM 4050 N N . ILE A 1 494 ? -0.828 -30.180 -17.619 1.00 82.00 494 ILE A N 1
ATOM 4051 C CA . ILE A 1 494 ? -0.090 -30.148 -16.333 1.00 82.00 494 ILE A CA 1
ATOM 4052 C C . ILE A 1 494 ? -0.518 -31.356 -15.481 1.00 82.00 494 ILE A C 1
ATOM 4054 O O . ILE A 1 494 ? -1.681 -31.764 -15.572 1.00 82.00 494 ILE A O 1
ATOM 4058 N N . PRO A 1 495 ? 0.344 -31.908 -14.606 1.00 80.50 495 PRO A N 1
ATOM 4059 C CA . PRO A 1 495 ? -0.115 -32.771 -13.518 1.00 80.50 495 PRO A CA 1
ATOM 4060 C C . PRO A 1 495 ? -1.117 -32.063 -12.587 1.00 80.50 495 PRO A C 1
ATOM 4062 O O . PRO A 1 495 ? -1.172 -30.837 -12.511 1.00 80.50 495 PRO A O 1
ATOM 4065 N N . ARG A 1 496 ? -1.897 -32.841 -11.823 1.00 81.19 496 ARG A N 1
ATOM 4066 C CA . ARG A 1 496 ? -2.747 -32.291 -10.754 1.00 81.19 496 ARG A CA 1
ATOM 4067 C C . ARG A 1 496 ? -1.869 -31.776 -9.615 1.00 81.19 496 ARG A C 1
ATOM 4069 O O . ARG A 1 496 ? -1.320 -32.568 -8.849 1.00 81.19 496 ARG A O 1
ATOM 4076 N N . ILE A 1 497 ? -1.761 -30.457 -9.504 1.00 82.88 497 ILE A N 1
ATOM 4077 C CA . ILE A 1 497 ? -0.954 -29.771 -8.496 1.00 82.88 497 ILE A CA 1
ATOM 4078 C C . ILE A 1 497 ? -1.885 -29.188 -7.428 1.00 82.88 497 ILE A C 1
ATOM 4080 O O . ILE A 1 497 ? -2.877 -28.537 -7.740 1.00 82.88 497 ILE A O 1
ATOM 4084 N N . SER A 1 498 ? -1.556 -29.411 -6.154 1.00 84.44 498 SER A N 1
ATOM 4085 C CA . SER A 1 498 ? -2.255 -28.796 -5.023 1.00 84.44 498 SER A CA 1
ATOM 4086 C C . SER A 1 498 ? -1.264 -28.008 -4.179 1.00 84.44 498 SER A C 1
ATOM 4088 O O . SER A 1 498 ? -0.490 -28.602 -3.429 1.00 84.44 498 SER A O 1
ATOM 4090 N N . LEU A 1 499 ? -1.320 -26.678 -4.273 1.00 82.88 499 LEU A N 1
ATOM 4091 C CA . LEU A 1 499 ? -0.441 -25.730 -3.577 1.00 82.88 499 LEU A CA 1
ATOM 4092 C C . LEU A 1 499 ? -0.509 -25.843 -2.047 1.00 82.88 499 LEU A C 1
ATOM 4094 O O . LEU A 1 499 ? 0.391 -25.387 -1.352 1.00 82.88 499 LEU A O 1
ATOM 4098 N N . LYS A 1 500 ? -1.528 -26.527 -1.510 1.00 78.44 500 LYS A N 1
ATOM 4099 C CA . LYS A 1 500 ? -1.627 -26.876 -0.083 1.00 78.44 500 LYS A CA 1
ATOM 4100 C C . LYS A 1 500 ? -0.556 -27.876 0.372 1.00 78.44 500 LYS A C 1
ATOM 4102 O O . LYS A 1 500 ? -0.351 -28.046 1.569 1.00 78.44 500 LYS A O 1
ATOM 4107 N N . ARG A 1 501 ? 0.080 -28.603 -0.553 1.00 80.88 501 ARG A N 1
ATOM 4108 C CA . ARG A 1 501 ? 1.080 -29.636 -0.251 1.00 80.88 501 ARG A CA 1
ATOM 4109 C C . ARG A 1 501 ? 2.467 -29.155 -0.649 1.00 80.88 501 ARG A C 1
ATOM 4111 O O . ARG A 1 501 ? 2.667 -28.742 -1.781 1.00 80.88 501 ARG A O 1
ATOM 4118 N N . LEU A 1 502 ? 3.453 -29.360 0.224 1.00 76.12 502 LEU A N 1
ATOM 4119 C CA . LEU A 1 502 ? 4.861 -29.024 -0.042 1.00 76.12 502 LEU A CA 1
ATOM 4120 C C . LEU A 1 502 ? 5.400 -29.635 -1.350 1.00 76.12 502 LEU A C 1
ATOM 4122 O O . LEU A 1 502 ? 6.129 -28.972 -2.078 1.00 76.12 502 LEU A O 1
ATOM 4126 N N . LYS A 1 503 ? 4.970 -30.854 -1.708 1.00 80.00 503 LYS A N 1
ATOM 4127 C CA . LYS A 1 503 ? 5.358 -31.512 -2.972 1.00 80.00 503 LYS A CA 1
ATOM 4128 C C . LYS A 1 503 ? 4.952 -30.733 -4.230 1.00 80.00 503 LYS A C 1
ATOM 4130 O O . LYS A 1 503 ? 5.570 -30.904 -5.270 1.00 80.00 503 LYS A O 1
ATOM 4135 N N . ALA A 1 504 ? 3.935 -29.870 -4.165 1.00 76.25 504 ALA A N 1
ATOM 4136 C CA . ALA A 1 504 ? 3.540 -29.045 -5.308 1.00 76.25 504 ALA A CA 1
ATOM 4137 C C . ALA A 1 504 ? 4.646 -28.077 -5.748 1.00 76.25 504 ALA A C 1
ATOM 4139 O O . ALA A 1 504 ? 4.775 -27.799 -6.939 1.00 76.25 504 ALA A O 1
ATOM 4140 N N . PHE A 1 505 ? 5.479 -27.624 -4.809 1.00 79.81 505 PHE A N 1
ATOM 4141 C CA . PHE A 1 505 ? 6.597 -26.729 -5.092 1.00 79.81 505 PHE A CA 1
ATOM 4142 C C . PHE A 1 505 ? 7.761 -27.429 -5.816 1.00 79.81 505 PHE A C 1
ATOM 4144 O O . PHE A 1 505 ? 8.664 -26.760 -6.297 1.00 79.81 505 PHE A O 1
ATOM 4151 N N . GLU A 1 506 ? 7.733 -28.756 -6.000 1.00 82.19 506 GLU A N 1
ATOM 4152 C CA . GLU A 1 506 ? 8.683 -29.442 -6.894 1.00 82.19 506 GLU A CA 1
ATOM 4153 C C . GLU A 1 506 ? 8.428 -29.099 -8.375 1.00 82.19 506 GLU A C 1
ATOM 4155 O O . GLU A 1 506 ? 9.362 -29.102 -9.190 1.00 82.19 506 GLU A O 1
ATOM 4160 N N . HIS A 1 507 ? 7.177 -28.759 -8.710 1.00 82.38 507 HIS A N 1
ATOM 4161 C CA . HIS A 1 507 ? 6.715 -28.400 -10.054 1.00 82.38 507 HIS A CA 1
ATOM 4162 C C . HIS A 1 507 ? 6.698 -26.884 -10.314 1.00 82.38 507 HIS A C 1
ATOM 4164 O O . HIS A 1 507 ? 6.426 -26.468 -11.443 1.00 82.38 507 HIS A O 1
ATOM 4170 N N . ILE A 1 508 ? 6.977 -26.062 -9.296 1.00 85.44 508 ILE A N 1
ATOM 4171 C CA . ILE A 1 508 ? 6.892 -24.599 -9.362 1.00 85.44 508 ILE A CA 1
ATOM 4172 C C . ILE A 1 508 ? 8.213 -23.985 -8.913 1.00 85.44 508 ILE A C 1
ATOM 4174 O O . ILE A 1 508 ? 8.655 -24.191 -7.788 1.00 85.44 508 ILE A O 1
ATOM 4178 N N . ASN A 1 509 ? 8.806 -23.169 -9.776 1.00 84.88 509 ASN A N 1
ATOM 4179 C CA . ASN A 1 509 ? 9.987 -22.383 -9.459 1.00 84.88 509 ASN A CA 1
ATOM 4180 C C . ASN A 1 509 ? 9.574 -20.927 -9.209 1.00 84.88 509 ASN A C 1
ATOM 4182 O O . ASN A 1 509 ? 9.027 -20.273 -10.098 1.00 84.88 509 ASN A O 1
ATOM 4186 N N . LEU A 1 510 ? 9.864 -20.413 -8.015 1.00 82.88 510 LEU A N 1
ATOM 4187 C CA . LEU A 1 510 ? 9.678 -19.003 -7.670 1.00 82.88 510 LEU A CA 1
ATOM 4188 C C . LEU A 1 510 ? 10.978 -18.238 -7.941 1.00 82.88 510 LEU A C 1
ATOM 4190 O O . LEU A 1 510 ? 12.019 -18.556 -7.368 1.00 82.88 510 LEU A O 1
ATOM 4194 N N . ILE A 1 511 ? 10.920 -17.234 -8.812 1.00 78.94 511 ILE A N 1
ATOM 4195 C CA . ILE A 1 511 ? 12.076 -16.426 -9.209 1.00 78.94 511 ILE A CA 1
ATOM 4196 C C . ILE A 1 511 ? 11.974 -15.072 -8.497 1.00 78.94 511 ILE A C 1
ATOM 4198 O O . ILE A 1 511 ? 11.153 -14.229 -8.858 1.00 78.94 511 ILE A O 1
ATOM 4202 N N . THR A 1 512 ? 12.798 -14.887 -7.461 1.00 63.41 512 THR A N 1
ATOM 4203 C CA . THR A 1 512 ? 12.760 -13.759 -6.505 1.00 63.41 512 THR A CA 1
ATOM 4204 C C . THR A 1 512 ? 13.402 -12.467 -7.013 1.00 63.41 512 THR A C 1
ATOM 4206 O O . THR A 1 512 ? 13.158 -11.410 -6.445 1.00 63.41 512 THR A O 1
ATOM 4209 N N . SER A 1 513 ? 14.239 -12.496 -8.052 1.00 57.91 513 SER A N 1
ATOM 4210 C CA . SER A 1 513 ? 14.806 -11.271 -8.631 1.00 57.91 513 SER A CA 1
ATOM 4211 C C . SER A 1 513 ? 15.503 -11.535 -9.962 1.00 57.91 513 SER A C 1
ATOM 4213 O O . SER A 1 513 ? 16.012 -12.627 -10.216 1.00 57.91 513 SER A O 1
ATOM 4215 N N . HIS A 1 514 ? 15.638 -10.485 -10.771 1.00 51.78 514 HIS A N 1
ATOM 4216 C CA . HIS A 1 514 ? 16.581 -10.479 -11.889 1.00 51.78 514 HIS A CA 1
ATOM 4217 C C . HIS A 1 514 ? 18.049 -10.574 -11.420 1.00 51.78 514 HIS A C 1
ATOM 4219 O O . HIS A 1 514 ? 18.913 -10.967 -12.198 1.00 51.78 514 HIS A O 1
ATOM 4225 N N . GLY A 1 515 ? 18.342 -10.253 -10.151 1.00 44.56 515 GLY A N 1
ATOM 4226 C CA . GLY A 1 515 ? 19.688 -10.296 -9.567 1.00 44.56 515 GLY A CA 1
ATOM 4227 C C . GLY A 1 515 ? 20.290 -11.700 -9.472 1.00 44.56 515 GLY A C 1
ATOM 4228 O O . GLY A 1 515 ? 21.504 -11.838 -9.567 1.00 44.56 515 GLY A O 1
ATOM 4229 N N . ALA A 1 516 ? 19.464 -12.748 -9.390 1.00 44.41 516 ALA A N 1
ATOM 4230 C CA . ALA A 1 516 ? 19.945 -14.132 -9.410 1.00 44.41 516 ALA A CA 1
ATOM 4231 C C . ALA A 1 516 ? 20.577 -14.542 -10.758 1.00 44.41 516 ALA A C 1
ATOM 4233 O O . ALA A 1 516 ? 21.323 -15.513 -10.812 1.00 44.41 516 ALA A O 1
ATOM 4234 N N . ILE A 1 517 ? 20.298 -13.806 -11.843 1.00 49.03 517 ILE A N 1
ATOM 4235 C CA . ILE A 1 517 ? 20.845 -14.072 -13.185 1.00 49.03 517 ILE A CA 1
ATOM 4236 C C . ILE A 1 517 ? 22.196 -13.357 -13.384 1.00 49.03 517 ILE A C 1
ATOM 4238 O O . ILE A 1 517 ? 23.048 -13.826 -14.139 1.00 49.03 517 ILE A O 1
ATOM 4242 N N . TYR A 1 518 ? 22.429 -12.243 -12.683 1.00 52.06 518 TYR A N 1
ATOM 4243 C CA . TYR A 1 518 ? 23.637 -11.426 -12.809 1.00 52.06 518 TYR A CA 1
ATOM 4244 C C . TYR A 1 518 ? 24.518 -11.611 -11.568 1.00 52.06 518 TYR A C 1
ATOM 4246 O O . TYR A 1 518 ? 24.450 -10.812 -10.642 1.00 52.06 518 TYR A O 1
ATOM 4254 N N . ASN A 1 519 ? 25.331 -12.675 -11.558 1.00 51.81 519 ASN A N 1
ATOM 4255 C CA . ASN A 1 519 ? 26.294 -13.078 -10.514 1.00 51.81 519 ASN A CA 1
ATOM 4256 C C . ASN A 1 519 ? 27.194 -11.932 -9.980 1.00 51.81 519 ASN A C 1
ATOM 4258 O O . ASN A 1 519 ? 28.372 -11.856 -10.322 1.00 51.81 519 ASN A O 1
ATOM 4262 N N . GLY A 1 520 ? 26.666 -11.026 -9.155 1.00 53.03 520 GLY A N 1
ATOM 4263 C CA . GLY A 1 520 ? 27.427 -9.972 -8.472 1.00 53.03 520 GLY A CA 1
ATOM 4264 C C . GLY A 1 520 ? 28.040 -8.877 -9.360 1.00 53.03 520 GLY A C 1
ATOM 4265 O O . GLY A 1 520 ? 28.786 -8.050 -8.848 1.00 53.03 520 GLY A O 1
ATOM 4266 N N . ALA A 1 521 ? 27.753 -8.836 -10.666 1.00 61.75 521 ALA A N 1
ATOM 4267 C CA . ALA A 1 521 ? 28.265 -7.785 -11.547 1.00 61.75 521 ALA A CA 1
ATOM 4268 C C . ALA A 1 521 ? 27.553 -6.451 -11.273 1.00 61.75 521 ALA A C 1
ATOM 4270 O O . ALA A 1 521 ? 26.319 -6.403 -11.254 1.00 61.75 521 ALA A O 1
ATOM 4271 N N . GLU A 1 522 ? 28.306 -5.363 -11.098 1.00 67.88 522 GLU A N 1
ATOM 4272 C CA . GLU A 1 522 ? 27.732 -4.025 -10.929 1.00 67.88 522 GLU A CA 1
ATOM 4273 C C . GLU A 1 522 ? 26.881 -3.626 -12.151 1.00 67.88 522 GLU A C 1
ATOM 4275 O O . GLU A 1 522 ? 27.218 -3.976 -13.288 1.00 67.88 522 GLU A O 1
ATOM 4280 N N . PRO A 1 523 ? 25.740 -2.940 -11.948 1.00 74.00 523 PRO A N 1
ATOM 4281 C CA . PRO A 1 523 ? 24.933 -2.443 -13.055 1.00 74.00 523 PRO A CA 1
ATOM 4282 C C . PRO A 1 523 ? 25.720 -1.409 -13.874 1.00 74.00 523 PRO A C 1
ATOM 4284 O O . PRO A 1 523 ? 26.493 -0.636 -13.304 1.00 74.00 523 PRO A O 1
ATOM 4287 N N . PRO A 1 524 ? 25.511 -1.332 -15.201 1.00 78.38 524 PRO A N 1
ATOM 4288 C CA . PRO A 1 524 ? 26.192 -0.348 -16.026 1.00 78.38 524 PRO A CA 1
ATOM 4289 C C . PRO A 1 524 ? 25.836 1.073 -15.571 1.00 78.38 524 PRO A C 1
ATOM 4291 O O . PRO A 1 524 ? 24.669 1.474 -15.551 1.00 78.38 524 PRO A O 1
ATOM 4294 N N . SER A 1 525 ? 26.857 1.854 -15.213 1.00 82.50 525 SER A N 1
ATOM 4295 C CA . SER A 1 525 ? 26.686 3.225 -14.736 1.00 82.50 525 SER A CA 1
ATOM 4296 C C . SER A 1 525 ? 26.329 4.165 -15.890 1.00 82.50 525 SER A C 1
ATOM 4298 O O . SER A 1 525 ? 27.167 4.549 -16.709 1.00 82.50 525 SER A O 1
ATOM 4300 N N . ILE A 1 526 ? 25.060 4.582 -15.940 1.00 81.38 526 ILE A N 1
ATOM 4301 C CA . ILE A 1 526 ? 24.561 5.570 -16.912 1.00 81.38 526 ILE A CA 1
ATOM 4302 C C . ILE A 1 526 ? 25.365 6.868 -16.815 1.00 81.38 526 ILE A C 1
ATOM 4304 O O . ILE A 1 526 ? 25.754 7.439 -17.831 1.00 81.38 526 ILE A O 1
ATOM 4308 N N . LYS A 1 527 ? 25.645 7.328 -15.589 1.00 81.44 527 LYS A N 1
ATOM 4309 C CA . LYS A 1 527 ? 26.373 8.580 -15.350 1.00 81.44 527 LYS A CA 1
ATOM 4310 C C . LYS A 1 527 ? 27.766 8.536 -15.977 1.00 81.44 527 LYS A C 1
ATOM 4312 O O . LYS A 1 527 ? 28.184 9.520 -16.577 1.00 81.44 527 LYS A O 1
ATOM 4317 N N . GLU A 1 528 ? 28.467 7.410 -15.880 1.00 82.69 528 GLU A N 1
ATOM 4318 C CA . GLU A 1 528 ? 29.789 7.238 -16.493 1.00 82.69 528 GLU A CA 1
ATOM 4319 C C . GLU A 1 528 ? 29.725 7.170 -18.016 1.00 82.69 528 GLU A C 1
ATOM 4321 O O . GLU A 1 528 ? 30.540 7.798 -18.690 1.00 82.69 528 GLU A O 1
ATOM 4326 N N . TYR A 1 529 ? 28.729 6.483 -18.577 1.00 85.00 529 TYR A N 1
ATOM 4327 C CA . TYR A 1 529 ? 28.532 6.462 -20.026 1.00 85.00 529 TYR A CA 1
ATOM 4328 C C . TYR A 1 529 ? 28.237 7.863 -20.582 1.00 85.00 529 TYR A C 1
ATOM 4330 O O . TYR A 1 529 ? 28.861 8.294 -21.553 1.00 85.00 529 TYR A O 1
ATOM 4338 N N . LEU A 1 530 ? 27.349 8.613 -19.925 1.00 81.69 530 LEU A N 1
ATOM 4339 C CA . LEU A 1 530 ? 27.022 9.987 -20.301 1.00 81.69 530 LEU A CA 1
ATOM 4340 C C . LEU A 1 530 ? 28.229 10.935 -20.159 1.00 81.69 530 LEU A C 1
ATOM 4342 O O . LEU A 1 530 ? 28.409 11.823 -20.991 1.00 81.69 530 LEU A O 1
ATOM 4346 N N . ARG A 1 531 ? 29.106 10.719 -19.166 1.00 79.62 531 ARG A N 1
ATOM 4347 C CA . ARG A 1 531 ? 30.417 11.398 -19.092 1.00 79.62 531 ARG A CA 1
ATOM 4348 C C . ARG A 1 531 ? 31.296 11.053 -20.287 1.00 79.62 531 ARG A C 1
ATOM 4350 O O . ARG A 1 531 ? 31.900 11.943 -20.880 1.00 79.62 531 ARG A O 1
ATOM 4357 N N . GLY A 1 532 ? 31.338 9.775 -20.662 1.00 81.94 532 GLY A N 1
ATOM 4358 C CA . GLY A 1 532 ? 32.077 9.286 -21.823 1.00 81.94 532 GLY A CA 1
ATOM 4359 C C . GLY A 1 532 ? 31.664 9.978 -23.123 1.00 81.94 532 GLY A C 1
ATOM 4360 O O . GLY A 1 532 ? 32.537 10.353 -23.908 1.00 81.94 532 GLY A O 1
ATOM 4361 N N . LEU A 1 533 ? 30.367 10.244 -23.319 1.00 83.62 533 LEU A N 1
ATOM 4362 C CA . LEU A 1 533 ? 29.874 11.006 -24.475 1.00 83.62 533 LEU A CA 1
ATOM 4363 C C . LEU A 1 533 ? 30.481 12.413 -24.549 1.00 83.62 533 LEU A C 1
ATOM 4365 O O . LEU A 1 533 ? 30.804 12.884 -25.636 1.00 83.62 533 LEU A O 1
ATOM 4369 N N . ASN A 1 534 ? 30.717 13.061 -23.410 1.00 83.94 534 ASN A N 1
ATOM 4370 C CA . ASN A 1 534 ? 31.269 14.416 -23.336 1.00 83.94 534 ASN A CA 1
ATOM 4371 C C . ASN A 1 534 ? 32.807 14.483 -23.381 1.00 83.94 534 ASN A C 1
ATOM 4373 O O . ASN A 1 534 ? 33.372 15.576 -23.315 1.00 83.94 534 ASN A O 1
ATOM 4377 N N . SER A 1 535 ? 33.501 13.348 -23.514 1.00 79.38 535 SER A N 1
ATOM 4378 C CA . SER A 1 535 ? 34.973 13.297 -23.522 1.00 79.38 535 SER A CA 1
ATOM 4379 C C . SER A 1 535 ? 35.586 14.102 -24.678 1.00 79.38 535 SER A C 1
ATOM 4381 O O . SER A 1 535 ? 36.491 14.924 -24.481 1.00 79.38 535 SER A O 1
ATOM 4383 N N . THR A 1 536 ? 35.040 13.928 -25.883 1.00 80.00 536 THR A N 1
ATOM 4384 C CA . THR A 1 536 ? 35.440 14.649 -27.093 1.00 80.00 536 THR A CA 1
ATOM 4385 C C . THR A 1 536 ? 34.333 15.593 -27.540 1.00 80.00 536 THR A C 1
ATOM 4387 O O . THR A 1 536 ? 33.235 15.155 -27.869 1.00 80.00 536 THR A O 1
ATOM 4390 N N . VAL A 1 537 ? 34.625 16.894 -27.555 1.00 82.69 537 VAL A N 1
ATOM 4391 C CA . VAL A 1 537 ? 33.672 17.952 -27.918 1.00 82.69 537 VAL A CA 1
ATOM 4392 C C . VAL A 1 537 ? 34.324 18.886 -28.930 1.00 82.69 537 VAL A C 1
ATOM 4394 O O . VAL A 1 537 ? 35.410 19.413 -28.676 1.00 82.69 537 VAL A O 1
ATOM 4397 N N . LYS A 1 538 ? 33.669 19.093 -30.073 1.00 85.75 538 LYS A N 1
ATOM 4398 C CA . LYS A 1 538 ? 34.095 19.996 -31.151 1.00 85.75 538 LYS A CA 1
ATOM 4399 C C . LYS A 1 538 ? 32.963 20.946 -31.534 1.00 85.75 538 LYS A C 1
ATOM 4401 O O . LYS A 1 538 ? 31.803 20.661 -31.269 1.00 85.75 538 LYS A O 1
ATOM 4406 N N . ALA A 1 539 ? 33.303 22.076 -32.159 1.00 83.31 539 ALA A N 1
ATOM 4407 C CA . ALA A 1 539 ? 32.302 22.951 -32.772 1.00 83.31 539 ALA A CA 1
ATOM 4408 C C . ALA A 1 539 ? 31.539 22.186 -33.871 1.00 83.31 539 ALA A C 1
ATOM 4410 O O . ALA A 1 539 ? 32.156 21.428 -34.619 1.00 83.31 539 ALA A O 1
ATOM 4411 N N . GLY A 1 540 ? 30.219 22.367 -33.943 1.00 82.00 540 GLY A N 1
ATOM 4412 C CA . GLY A 1 540 ? 29.339 21.621 -34.846 1.00 82.00 540 GLY A CA 1
ATOM 4413 C C . GLY A 1 540 ? 28.810 20.292 -34.292 1.00 82.00 540 GLY A C 1
ATOM 4414 O O . GLY A 1 540 ? 27.927 19.705 -34.914 1.00 82.00 540 GLY A O 1
ATOM 4415 N N . ASP A 1 541 ? 29.284 19.831 -33.127 1.00 88.06 541 ASP A N 1
ATOM 4416 C CA . ASP A 1 541 ? 28.718 18.648 -32.467 1.00 88.06 541 ASP A CA 1
ATOM 4417 C C . ASP A 1 541 ? 27.285 18.904 -31.982 1.00 88.06 541 ASP A C 1
ATOM 4419 O O . ASP A 1 541 ? 26.956 20.011 -31.552 1.00 88.06 541 ASP A O 1
ATOM 4423 N N . VAL A 1 542 ? 26.437 17.874 -32.030 1.00 88.06 542 VAL A N 1
ATOM 4424 C CA . VAL A 1 542 ? 25.022 17.942 -31.647 1.00 88.06 542 VAL A CA 1
ATOM 4425 C C . VAL A 1 542 ? 24.850 17.536 -30.190 1.00 88.06 542 VAL A C 1
ATOM 4427 O O . VAL A 1 542 ? 25.330 16.485 -29.767 1.00 88.06 542 VAL A O 1
ATOM 4430 N N . PHE A 1 543 ? 24.117 18.350 -29.434 1.00 89.12 543 PHE A N 1
ATOM 4431 C CA . PHE A 1 543 ? 23.879 18.139 -28.011 1.00 89.12 543 PHE A CA 1
ATOM 4432 C C . PHE A 1 543 ? 22.393 18.012 -27.665 1.00 89.12 543 PHE A C 1
ATOM 4434 O O . PHE A 1 543 ? 21.519 18.497 -28.392 1.00 89.12 543 PHE A O 1
ATOM 4441 N N . TYR A 1 544 ? 22.152 17.368 -26.522 1.00 86.56 544 TYR A N 1
ATOM 4442 C CA . TYR A 1 544 ? 20.876 17.281 -25.810 1.00 86.56 544 TYR A CA 1
ATOM 4443 C C . TYR A 1 544 ? 21.023 17.894 -24.408 1.00 86.56 544 TYR A C 1
ATOM 4445 O O . TYR A 1 544 ? 22.073 17.716 -23.790 1.00 86.56 544 TYR A O 1
ATOM 4453 N N . GLY A 1 545 ? 19.988 18.566 -23.887 1.00 84.62 545 GLY A N 1
ATOM 4454 C CA . GLY A 1 545 ? 19.960 19.150 -22.531 1.00 84.62 545 GLY A CA 1
ATOM 4455 C C . GLY A 1 545 ? 20.086 20.682 -22.471 1.00 84.62 545 GLY A C 1
ATOM 4456 O O . GLY A 1 545 ? 19.804 21.318 -21.456 1.00 84.62 545 GLY A O 1
ATOM 4457 N N . GLN A 1 546 ? 20.494 21.322 -23.571 1.00 86.06 546 GLN A N 1
ATOM 4458 C CA . GLN A 1 546 ? 20.630 22.782 -23.662 1.00 86.06 546 GLN A CA 1
ATOM 4459 C C . GLN A 1 546 ? 19.294 23.526 -23.549 1.00 86.06 546 GLN A C 1
ATOM 4461 O O . GLN A 1 546 ? 19.277 24.697 -23.164 1.00 86.06 546 GLN A O 1
ATOM 4466 N N . TYR A 1 547 ? 18.188 22.873 -23.914 1.00 83.62 547 TYR A N 1
ATOM 4467 C CA . TYR A 1 547 ? 16.857 23.459 -23.841 1.00 83.62 547 TYR A CA 1
ATOM 4468 C C . TYR A 1 547 ? 16.389 23.569 -22.394 1.00 83.62 547 TYR A C 1
ATOM 4470 O O . TYR A 1 547 ? 16.011 24.653 -21.961 1.00 83.62 547 TYR A O 1
ATOM 4478 N N . GLU A 1 548 ? 16.501 22.488 -21.631 1.00 79.38 548 GLU A N 1
ATOM 4479 C CA . GLU A 1 548 ? 16.163 22.412 -20.212 1.00 79.38 548 GLU A CA 1
ATOM 4480 C C . GLU A 1 548 ? 16.956 23.451 -19.408 1.00 79.38 548 GLU A C 1
ATOM 4482 O O . GLU A 1 548 ? 16.380 24.250 -18.673 1.00 79.38 548 GLU A O 1
ATOM 4487 N N . MET A 1 549 ? 18.262 23.552 -19.666 1.00 81.56 549 MET A N 1
ATOM 4488 C CA . MET A 1 549 ? 19.133 24.576 -19.076 1.00 81.56 549 MET A CA 1
ATOM 4489 C C . MET A 1 549 ? 18.708 26.012 -19.414 1.00 81.56 549 MET A C 1
ATOM 4491 O O . MET A 1 549 ? 18.883 26.934 -18.614 1.00 81.56 549 MET A O 1
ATOM 4495 N N . TRP A 1 550 ? 18.199 26.240 -20.627 1.00 84.88 550 TRP A N 1
ATOM 4496 C CA . TRP A 1 550 ? 17.680 27.548 -21.017 1.00 84.88 550 TRP A CA 1
ATOM 4497 C C . TRP A 1 550 ? 16.380 27.878 -20.280 1.00 84.88 550 TRP A C 1
ATOM 4499 O O . TRP A 1 550 ? 16.225 29.012 -19.825 1.00 84.88 550 TRP A O 1
ATOM 4509 N N . VAL A 1 551 ? 15.486 26.897 -20.127 1.00 79.38 551 VAL A N 1
ATOM 4510 C CA . VAL A 1 551 ? 14.238 27.047 -19.370 1.00 79.38 551 VAL A CA 1
ATOM 4511 C C . VAL A 1 551 ? 14.525 27.447 -17.926 1.00 79.38 551 VAL A C 1
ATOM 4513 O O . VAL A 1 551 ? 13.992 28.458 -17.474 1.00 79.38 551 VAL A O 1
ATOM 4516 N N . GLU A 1 552 ? 15.415 26.724 -17.243 1.00 76.62 552 GLU A N 1
ATOM 4517 C CA . GLU A 1 552 ? 15.811 27.018 -15.860 1.00 76.62 552 GLU A CA 1
ATOM 4518 C C . GLU A 1 552 ? 16.369 28.443 -15.724 1.00 76.62 552 GLU A C 1
ATOM 4520 O O . GLU A 1 552 ? 15.891 29.226 -14.904 1.00 76.62 552 GLU A O 1
ATOM 4525 N N . LYS A 1 553 ? 17.311 28.842 -16.592 1.00 81.19 553 LYS A N 1
ATOM 4526 C CA . LYS A 1 553 ? 17.898 30.195 -16.552 1.00 81.19 553 LYS A CA 1
ATOM 4527 C C . LYS A 1 553 ? 16.878 31.303 -16.810 1.00 81.19 553 LYS A C 1
ATOM 4529 O O . LYS A 1 553 ? 17.002 32.398 -16.261 1.00 81.19 553 LYS A O 1
ATOM 4534 N N . GLU A 1 554 ? 15.911 31.090 -17.697 1.00 79.62 554 GLU A N 1
ATOM 4535 C CA . GLU A 1 554 ? 14.860 32.084 -17.932 1.00 79.62 554 GLU A CA 1
ATOM 4536 C C . GLU A 1 554 ? 13.845 32.127 -16.785 1.00 79.62 554 GLU A C 1
ATOM 4538 O O . GLU A 1 554 ? 13.352 33.209 -16.456 1.00 79.62 554 GLU A O 1
ATOM 4543 N N . TYR A 1 555 ? 13.584 30.990 -16.142 1.00 72.38 555 TYR A N 1
ATOM 4544 C CA . TYR A 1 555 ? 12.760 30.916 -14.944 1.00 72.38 555 TYR A CA 1
ATOM 4545 C C . TYR A 1 555 ? 13.409 31.649 -13.760 1.00 72.38 555 TYR A C 1
ATOM 4547 O O . TYR A 1 555 ? 12.774 32.506 -13.148 1.00 72.38 555 TYR A O 1
ATOM 4555 N N . GLU A 1 556 ? 14.705 31.443 -13.516 1.00 76.00 556 GLU A N 1
ATOM 4556 C CA . GLU A 1 556 ? 15.477 32.202 -12.521 1.00 76.00 556 GLU A CA 1
ATOM 4557 C C . GLU A 1 556 ? 15.427 33.714 -12.788 1.00 76.00 556 GLU A C 1
ATOM 4559 O O . GLU A 1 556 ? 15.189 34.517 -11.884 1.00 76.00 556 GLU A O 1
ATOM 4564 N N . LYS A 1 557 ? 15.591 34.138 -14.051 1.00 79.31 557 LYS A N 1
ATOM 4565 C CA . LYS A 1 557 ? 15.445 35.555 -14.429 1.00 79.31 557 LYS A CA 1
ATOM 4566 C C . LYS A 1 557 ? 14.038 36.083 -14.171 1.00 79.31 557 LYS A C 1
ATOM 4568 O O . LYS A 1 557 ? 13.892 37.266 -13.868 1.00 79.31 557 LYS A O 1
ATOM 4573 N N . TYR A 1 558 ? 13.011 35.258 -14.356 1.00 71.75 558 TYR A N 1
ATOM 4574 C CA . TYR A 1 558 ? 11.632 35.627 -14.065 1.00 71.75 558 TYR A CA 1
ATOM 4575 C C . TYR A 1 558 ? 11.416 35.807 -12.558 1.00 71.75 558 TYR A C 1
ATOM 4577 O O . TYR A 1 558 ? 10.930 36.864 -12.161 1.00 71.75 558 TYR A O 1
ATOM 4585 N N . LEU A 1 559 ? 11.864 34.856 -11.732 1.00 69.31 559 LEU A N 1
ATOM 4586 C CA . LEU A 1 559 ? 11.814 34.949 -10.268 1.00 69.31 559 LEU A CA 1
ATOM 4587 C C . LEU A 1 559 ? 12.533 36.198 -9.747 1.00 69.31 559 LEU A C 1
ATOM 4589 O O . LEU A 1 559 ? 11.968 36.964 -8.968 1.00 69.31 559 LEU A O 1
ATOM 4593 N N . ASN A 1 560 ? 13.737 36.468 -10.257 1.00 74.50 560 ASN A N 1
ATOM 4594 C CA . ASN A 1 560 ? 14.505 37.665 -9.906 1.00 74.50 560 ASN A CA 1
ATOM 4595 C C . ASN A 1 560 ? 13.785 38.973 -10.279 1.00 74.50 560 ASN A C 1
ATOM 4597 O O . ASN A 1 560 ? 14.046 40.011 -9.678 1.00 74.50 560 ASN A O 1
ATOM 4601 N N . ARG A 1 561 ? 12.883 38.953 -11.271 1.00 69.81 561 ARG A N 1
ATOM 4602 C CA . ARG A 1 561 ? 12.082 40.125 -11.668 1.00 69.81 561 ARG A CA 1
ATOM 4603 C C . ARG A 1 561 ? 10.813 40.296 -10.842 1.00 69.81 561 ARG A C 1
ATOM 4605 O O . ARG A 1 561 ? 10.366 41.428 -10.690 1.00 69.81 561 ARG A O 1
ATOM 4612 N N . THR A 1 562 ? 10.205 39.209 -10.375 1.00 65.88 562 THR A N 1
ATOM 4613 C CA . THR A 1 562 ? 8.921 39.236 -9.655 1.00 65.88 562 THR A CA 1
ATOM 4614 C C . THR A 1 562 ? 9.074 39.202 -8.135 1.00 65.88 562 THR A C 1
ATOM 4616 O O . THR A 1 562 ? 8.099 39.458 -7.433 1.00 65.88 562 THR A O 1
ATOM 4619 N N . GLY A 1 563 ? 10.269 38.904 -7.612 1.00 57.44 563 GLY A N 1
ATOM 4620 C CA . GLY A 1 563 ? 10.581 38.944 -6.177 1.00 57.44 563 GLY A CA 1
ATOM 4621 C C . GLY A 1 563 ? 9.850 37.895 -5.328 1.00 57.44 563 GLY A C 1
ATOM 4622 O O . GLY A 1 563 ? 9.931 37.934 -4.105 1.00 57.44 563 GLY A O 1
ATOM 4623 N N . SER A 1 564 ? 9.128 36.957 -5.947 1.00 55.53 564 SER A N 1
ATOM 4624 C CA . SER A 1 564 ? 8.340 35.937 -5.247 1.00 55.53 564 SER A CA 1
ATOM 4625 C C . SER A 1 564 ? 9.133 34.639 -5.118 1.00 55.53 564 SER A C 1
ATOM 4627 O O . SER A 1 564 ? 9.034 33.754 -5.961 1.00 55.53 564 SER A O 1
ATOM 4629 N N . ALA A 1 565 ? 9.916 34.522 -4.043 1.00 51.66 565 ALA A N 1
ATOM 4630 C CA . ALA A 1 565 ? 10.641 33.296 -3.683 1.00 51.66 565 ALA A CA 1
ATOM 4631 C C . ALA A 1 565 ? 9.730 32.169 -3.139 1.00 51.66 565 ALA A C 1
ATOM 4633 O O . ALA A 1 565 ? 10.180 31.044 -2.952 1.00 51.66 565 ALA A O 1
ATOM 4634 N N . TRP A 1 566 ? 8.447 32.459 -2.890 1.00 48.19 566 TRP A N 1
ATOM 4635 C CA . TRP A 1 566 ? 7.501 31.559 -2.214 1.00 48.19 566 TRP A CA 1
ATOM 4636 C C . TRP A 1 566 ? 7.046 30.336 -3.034 1.00 48.19 566 TRP A C 1
ATOM 4638 O O . TRP A 1 566 ? 6.451 29.424 -2.470 1.00 48.19 566 TRP A O 1
ATOM 4648 N N . ASP A 1 567 ? 7.330 30.284 -4.338 1.00 50.28 567 ASP A N 1
ATOM 4649 C CA . ASP A 1 567 ? 6.786 29.266 -5.258 1.00 50.28 567 ASP A CA 1
ATOM 4650 C C . ASP A 1 567 ? 7.833 28.226 -5.720 1.00 50.28 567 ASP A C 1
ATOM 4652 O O . ASP A 1 567 ? 7.653 27.547 -6.730 1.00 50.28 567 ASP A O 1
ATOM 4656 N N . PHE A 1 568 ? 8.957 28.094 -5.001 1.00 44.00 568 PHE A N 1
ATOM 4657 C CA . PHE A 1 568 ? 10.078 27.220 -5.395 1.00 44.00 568 PHE A CA 1
ATOM 4658 C C . PHE A 1 568 ? 9.721 25.718 -5.389 1.00 44.00 568 PHE A C 1
ATOM 4660 O O . PHE A 1 568 ? 10.247 24.953 -6.192 1.00 44.00 568 PHE A O 1
ATOM 4667 N N . ASN A 1 569 ? 8.785 25.288 -4.532 1.00 47.25 569 ASN A N 1
ATOM 4668 C CA . ASN A 1 569 ? 8.463 23.864 -4.347 1.00 47.25 569 ASN A CA 1
ATOM 4669 C C . ASN A 1 569 ? 7.356 23.321 -5.269 1.00 47.25 569 ASN A C 1
ATOM 4671 O O . ASN A 1 569 ? 7.125 22.112 -5.298 1.00 47.25 569 ASN A O 1
ATOM 4675 N N . ASN A 1 570 ? 6.687 24.166 -6.060 1.00 45.84 570 ASN A N 1
ATOM 4676 C CA . ASN A 1 570 ? 5.666 23.721 -7.008 1.00 45.84 570 ASN A CA 1
ATOM 4677 C C . ASN A 1 570 ? 6.240 23.690 -8.432 1.00 45.84 570 ASN A C 1
ATOM 4679 O O . ASN A 1 570 ? 6.166 24.677 -9.155 1.00 45.84 570 ASN A O 1
ATOM 4683 N N . ARG A 1 571 ? 6.711 22.521 -8.894 1.00 47.06 571 ARG A N 1
ATOM 4684 C CA . ARG A 1 571 ? 7.217 22.243 -10.269 1.00 47.06 571 ARG A CA 1
ATOM 4685 C C . ARG A 1 571 ? 6.251 22.584 -11.434 1.00 47.06 571 ARG A C 1
ATOM 4687 O O . ARG A 1 571 ? 6.512 22.260 -12.588 1.00 47.06 571 ARG A O 1
ATOM 4694 N N . LYS A 1 572 ? 5.103 23.219 -11.171 1.00 46.47 572 LYS A N 1
ATOM 4695 C CA . LYS A 1 572 ? 4.074 23.602 -12.156 1.00 46.47 572 LYS A CA 1
ATOM 4696 C C . LYS A 1 572 ? 4.332 24.956 -12.837 1.00 46.47 572 LYS A C 1
ATOM 4698 O O . LYS A 1 572 ? 3.583 25.314 -13.747 1.00 46.47 572 LYS A O 1
ATOM 4703 N N . THR A 1 573 ? 5.361 25.699 -12.439 1.00 51.31 573 THR A N 1
ATOM 4704 C CA . THR A 1 573 ? 5.643 27.067 -12.909 1.00 51.31 573 THR A CA 1
ATOM 4705 C C . THR A 1 573 ? 6.588 27.146 -14.122 1.00 51.31 573 THR A C 1
ATOM 4707 O O . THR A 1 573 ? 6.446 28.071 -14.928 1.00 51.31 573 THR A O 1
ATOM 4710 N N . ASP A 1 574 ? 7.440 26.140 -14.363 1.00 54.09 574 ASP A N 1
ATOM 4711 C CA . ASP A 1 574 ? 8.392 26.122 -15.492 1.00 54.09 574 ASP A CA 1
ATOM 4712 C C . ASP A 1 574 ? 7.691 26.138 -16.860 1.00 54.09 574 ASP A C 1
ATOM 4714 O O . ASP A 1 574 ? 8.007 26.943 -17.741 1.00 54.09 574 ASP A O 1
ATOM 4718 N N . ARG A 1 575 ? 6.660 25.298 -17.047 1.00 57.03 575 ARG A N 1
ATOM 4719 C CA . ARG A 1 575 ? 5.917 25.215 -18.324 1.00 57.03 575 ARG A CA 1
ATOM 4720 C C . ARG A 1 575 ? 5.216 26.518 -18.692 1.00 57.03 575 ARG A C 1
ATOM 4722 O O . ARG A 1 575 ? 5.121 26.837 -19.879 1.00 57.03 575 ARG A O 1
ATOM 4729 N N . TRP A 1 576 ? 4.706 27.258 -17.708 1.00 64.06 576 TRP A N 1
ATOM 4730 C CA . TRP A 1 576 ? 4.013 28.519 -17.968 1.00 64.06 576 TRP A CA 1
ATOM 4731 C C . TRP A 1 576 ? 4.991 29.589 -18.459 1.00 64.06 576 TRP A C 1
ATOM 4733 O O . TRP A 1 576 ? 4.715 30.241 -19.467 1.00 64.06 576 TRP A O 1
ATOM 4743 N N . VAL A 1 577 ? 6.168 29.699 -17.831 1.00 62.69 577 VAL A N 1
ATOM 4744 C CA . VAL A 1 577 ? 7.220 30.630 -18.267 1.00 62.69 577 VAL A CA 1
ATOM 4745 C C . VAL A 1 577 ? 7.706 30.282 -19.675 1.00 62.69 577 VAL A C 1
ATOM 4747 O O . VAL A 1 577 ? 7.801 31.165 -20.527 1.00 62.69 577 VAL A O 1
ATOM 4750 N N . VAL A 1 578 ? 7.896 28.996 -19.983 1.00 63.56 578 VAL A N 1
ATOM 4751 C CA . VAL A 1 578 ? 8.244 28.540 -21.340 1.00 63.56 578 VAL A CA 1
ATOM 4752 C C . VAL A 1 578 ? 7.168 28.892 -22.361 1.00 63.56 578 VAL A C 1
ATOM 4754 O O . VAL A 1 578 ? 7.480 29.429 -23.425 1.00 63.56 578 VAL A O 1
ATOM 4757 N N . SER A 1 579 ? 5.900 28.609 -22.057 1.00 64.44 579 SER A N 1
ATOM 4758 C CA . SER A 1 579 ? 4.783 28.940 -22.947 1.00 64.44 579 SER A CA 1
ATOM 4759 C C . SER A 1 579 ? 4.688 30.448 -23.179 1.00 64.44 579 SER A C 1
ATOM 4761 O O . SER A 1 579 ? 4.468 30.887 -24.306 1.00 64.44 579 SER A O 1
ATOM 4763 N N . MET A 1 580 ? 4.889 31.250 -22.135 1.00 64.94 580 MET A N 1
ATOM 4764 C CA . MET A 1 580 ? 4.885 32.707 -22.211 1.00 64.94 580 MET A CA 1
ATOM 4765 C C . MET A 1 580 ? 6.030 33.238 -23.085 1.00 64.94 580 MET A C 1
ATOM 4767 O O . MET A 1 580 ? 5.820 34.158 -23.875 1.00 64.94 580 MET A O 1
ATOM 4771 N N . LEU A 1 581 ? 7.230 32.660 -22.979 1.00 65.75 581 LEU A N 1
ATOM 4772 C CA . LEU A 1 581 ? 8.397 33.047 -23.779 1.00 65.75 581 LEU A CA 1
ATOM 4773 C C . LEU A 1 581 ? 8.256 32.643 -25.250 1.00 65.75 581 LEU A C 1
ATOM 4775 O O . LEU A 1 581 ? 8.529 33.469 -26.125 1.00 65.75 581 LEU A O 1
ATOM 4779 N N . LYS A 1 582 ? 7.749 31.432 -25.525 1.00 66.12 582 LYS A N 1
ATOM 4780 C CA . LYS A 1 582 ? 7.419 30.975 -26.886 1.00 66.12 582 LYS A CA 1
ATOM 4781 C C . LYS A 1 582 ? 6.398 31.898 -27.548 1.00 66.12 582 LYS A C 1
ATOM 4783 O O . LYS A 1 582 ? 6.622 32.349 -28.669 1.00 66.12 582 LYS A O 1
ATOM 4788 N N . ASN A 1 583 ? 5.339 32.264 -26.824 1.00 64.31 583 ASN A N 1
ATOM 4789 C CA . ASN A 1 583 ? 4.313 33.195 -27.307 1.00 64.31 583 ASN A CA 1
ATOM 4790 C C . ASN A 1 583 ? 4.858 34.613 -27.548 1.00 64.31 583 ASN A C 1
ATOM 4792 O O . ASN A 1 583 ? 4.344 35.335 -28.394 1.00 64.31 583 ASN A O 1
ATOM 4796 N N . ARG A 1 584 ? 5.930 35.006 -26.849 1.00 66.56 584 ARG A N 1
ATOM 4797 C CA . ARG A 1 584 ? 6.665 36.268 -27.060 1.00 66.56 584 ARG A CA 1
ATOM 4798 C C . ARG A 1 584 ? 7.770 36.159 -28.116 1.00 66.56 584 ARG A C 1
ATOM 4800 O O . ARG A 1 584 ? 8.676 36.988 -28.148 1.00 66.56 584 ARG A O 1
ATOM 4807 N N . GLY A 1 585 ? 7.726 35.122 -28.954 1.00 68.50 585 GLY A N 1
ATOM 4808 C CA . GLY A 1 585 ? 8.645 34.952 -30.074 1.00 68.50 585 GLY A CA 1
ATOM 4809 C C . GLY A 1 585 ? 10.056 34.506 -29.689 1.00 68.50 585 GLY A C 1
ATOM 4810 O O . GLY A 1 585 ? 10.957 34.589 -30.520 1.00 68.50 585 GLY A O 1
ATOM 4811 N N . ASN A 1 586 ? 10.272 34.022 -28.460 1.00 79.56 586 ASN A N 1
ATOM 4812 C CA . ASN A 1 586 ? 11.535 33.424 -28.036 1.00 79.56 586 ASN A CA 1
ATOM 4813 C C . ASN A 1 586 ? 11.361 31.911 -27.826 1.00 79.56 586 ASN A C 1
ATOM 4815 O O . ASN A 1 586 ? 10.987 31.492 -26.728 1.00 79.56 586 ASN A O 1
ATOM 4819 N N . PRO A 1 587 ? 11.617 31.084 -28.858 1.00 76.81 587 PRO A N 1
ATOM 4820 C CA . PRO A 1 587 ? 11.418 29.640 -28.761 1.00 76.81 587 PRO A CA 1
ATOM 4821 C C . PRO A 1 587 ? 12.447 28.933 -27.866 1.00 76.81 587 PRO A C 1
ATOM 4823 O O . PRO A 1 587 ? 12.174 27.821 -27.411 1.00 76.81 587 PRO A O 1
ATOM 4826 N N . GLY A 1 588 ? 13.581 29.588 -27.588 1.00 82.56 588 GLY A N 1
ATOM 4827 C CA . GLY A 1 588 ? 14.753 28.966 -26.972 1.00 82.56 588 GLY A CA 1
ATOM 4828 C C . GLY A 1 588 ? 15.583 28.168 -27.986 1.00 82.56 588 GLY A C 1
ATOM 4829 O O . GLY A 1 588 ? 15.213 28.089 -29.162 1.00 82.56 588 GLY A O 1
ATOM 4830 N N . PRO A 1 589 ? 16.714 27.579 -27.560 1.00 83.94 589 PRO A N 1
ATOM 4831 C CA . PRO A 1 589 ? 17.416 26.598 -28.380 1.00 83.94 589 PRO A CA 1
ATOM 4832 C C . PRO A 1 589 ? 16.511 25.378 -28.628 1.00 83.94 589 PRO A C 1
ATOM 4834 O O . PRO A 1 589 ? 15.636 25.072 -27.826 1.00 83.94 589 PRO A O 1
ATOM 4837 N N . SER A 1 590 ? 16.714 24.663 -29.734 1.00 84.62 590 SER A N 1
ATOM 4838 C CA . SER A 1 590 ? 16.012 23.391 -29.967 1.00 84.62 590 SER A CA 1
ATOM 4839 C C . SER A 1 590 ? 16.425 22.331 -28.930 1.00 84.62 590 SER A C 1
ATOM 4841 O O . SER A 1 590 ? 17.507 22.435 -28.350 1.00 84.62 590 SER A O 1
ATOM 4843 N N . VAL A 1 591 ? 15.600 21.292 -28.739 1.00 82.25 591 VAL A N 1
ATOM 4844 C CA . VAL A 1 591 ? 15.911 20.100 -27.916 1.00 82.25 591 VAL A CA 1
ATOM 4845 C C . VAL A 1 591 ? 17.185 19.405 -28.411 1.00 82.25 591 VAL A C 1
ATOM 4847 O O . VAL A 1 591 ? 18.007 18.967 -27.611 1.00 82.25 591 VAL A O 1
ATOM 4850 N N . LEU A 1 592 ? 17.393 19.392 -29.732 1.00 87.50 592 LEU A N 1
ATOM 4851 C CA . LEU A 1 592 ? 18.630 18.968 -30.386 1.00 87.50 592 LEU A CA 1
ATOM 4852 C C . LEU A 1 592 ? 19.248 20.153 -31.123 1.00 87.50 592 LEU A C 1
ATOM 4854 O O . LEU A 1 592 ? 18.623 20.735 -32.015 1.00 87.50 592 LEU A O 1
ATOM 4858 N N . SER A 1 593 ? 20.472 20.522 -30.754 1.00 86.69 593 SER A N 1
ATOM 4859 C CA . SER A 1 593 ? 21.144 21.696 -31.311 1.00 86.69 593 SER A CA 1
ATOM 4860 C C . SER A 1 593 ? 22.632 21.441 -31.487 1.00 86.69 593 SER A C 1
ATOM 4862 O O . SER A 1 593 ? 23.292 20.925 -30.582 1.00 86.69 593 SER A O 1
ATOM 4864 N N . ALA A 1 594 ? 23.165 21.825 -32.646 1.00 88.75 594 ALA A N 1
ATOM 4865 C CA . ALA A 1 594 ? 24.601 21.847 -32.861 1.00 88.75 594 ALA A CA 1
ATOM 4866 C C . ALA A 1 594 ? 25.229 23.013 -32.090 1.00 88.75 594 ALA A C 1
ATOM 4868 O O . ALA A 1 594 ? 24.681 24.121 -32.043 1.00 88.75 594 ALA A O 1
ATOM 4869 N N . CYS A 1 595 ? 26.383 22.780 -31.473 1.00 88.06 595 CYS A N 1
ATOM 4870 C CA . CYS A 1 595 ? 27.108 23.843 -30.799 1.00 88.06 595 CYS A CA 1
ATOM 4871 C C . CYS A 1 595 ? 27.743 24.790 -31.827 1.00 88.06 595 CYS A C 1
ATOM 4873 O O . CYS A 1 595 ? 28.337 24.370 -32.820 1.00 88.06 595 CYS A O 1
ATOM 4875 N N . GLU A 1 596 ? 27.628 26.094 -31.583 1.00 86.19 596 GLU A N 1
ATOM 4876 C CA . GLU A 1 596 ? 28.216 27.105 -32.462 1.00 86.19 596 GLU A CA 1
ATOM 4877 C C . GLU A 1 596 ? 29.719 27.221 -32.205 1.00 86.19 596 GLU A C 1
ATOM 4879 O O . GLU A 1 596 ? 30.521 27.290 -33.133 1.00 86.19 596 GLU A O 1
ATOM 4884 N N . LYS A 1 597 ? 30.107 27.282 -30.925 1.00 86.62 597 LYS A N 1
ATOM 4885 C CA . LYS A 1 597 ? 31.497 27.458 -30.494 1.00 86.62 597 LYS A CA 1
ATOM 4886 C C . LYS A 1 597 ? 31.743 26.731 -29.182 1.00 86.62 597 LYS A C 1
ATOM 4888 O O . LYS A 1 597 ? 30.876 26.686 -28.310 1.00 86.62 597 LYS A O 1
ATOM 4893 N N . VAL A 1 598 ? 32.970 26.248 -29.024 1.00 85.00 598 VAL A N 1
ATOM 4894 C CA . VAL A 1 598 ? 33.496 25.719 -27.764 1.00 85.00 598 VAL A CA 1
ATOM 4895 C C . VAL A 1 598 ? 34.585 26.679 -27.298 1.00 85.00 598 VAL A C 1
ATOM 4897 O O . VAL A 1 598 ? 35.535 26.945 -28.033 1.00 85.00 598 VAL A O 1
ATOM 4900 N N . ARG A 1 599 ? 34.425 27.251 -26.105 1.00 84.75 599 ARG A N 1
ATOM 4901 C CA . ARG A 1 599 ? 35.404 28.151 -25.486 1.00 84.75 599 ARG A CA 1
ATOM 4902 C C . ARG A 1 599 ? 36.130 27.413 -24.373 1.00 84.75 599 ARG A C 1
ATOM 4904 O O . ARG A 1 599 ? 35.490 26.816 -23.517 1.00 84.75 599 ARG A O 1
ATOM 4911 N N . ASN A 1 600 ? 37.452 27.508 -24.349 1.00 79.00 600 ASN A N 1
ATOM 4912 C CA . ASN A 1 600 ? 38.253 27.008 -23.236 1.00 79.00 600 ASN A CA 1
ATOM 4913 C C . ASN A 1 600 ? 38.512 28.174 -22.275 1.00 79.00 600 ASN A C 1
ATOM 4915 O O . ASN A 1 600 ? 39.144 29.157 -22.661 1.00 79.00 6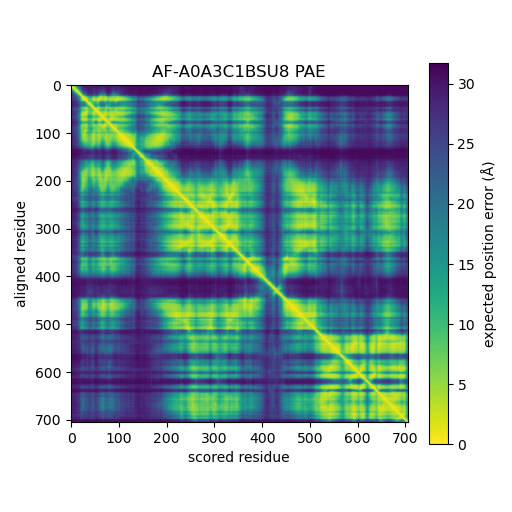00 ASN A O 1
ATOM 4919 N N . GLY A 1 601 ? 37.971 28.095 -21.059 1.00 67.00 601 GLY A N 1
ATOM 4920 C CA . GLY A 1 601 ? 38.149 29.096 -20.007 1.00 67.00 601 GLY A CA 1
ATOM 4921 C C . GLY A 1 601 ? 39.002 28.578 -18.848 1.00 67.00 601 GLY A C 1
ATOM 4922 O O . GLY A 1 601 ? 39.344 27.401 -18.788 1.00 67.00 601 GLY A O 1
ATOM 4923 N N . LYS A 1 602 ? 39.313 29.460 -17.887 1.00 61.50 602 LYS A N 1
ATOM 4924 C CA . LYS A 1 602 ? 40.056 29.099 -16.661 1.00 61.50 602 LYS A CA 1
ATOM 4925 C C . LYS A 1 602 ? 39.304 28.104 -15.759 1.00 61.50 602 LYS A C 1
ATOM 4927 O O . LYS A 1 602 ? 39.948 27.386 -15.009 1.00 61.50 602 LYS A O 1
ATOM 4932 N N . ASN A 1 603 ? 37.974 28.045 -15.873 1.00 60.25 603 ASN A N 1
ATOM 4933 C CA . ASN A 1 603 ? 37.091 27.221 -15.038 1.00 60.25 603 ASN A CA 1
ATOM 4934 C C . ASN A 1 603 ? 36.512 26.001 -15.790 1.00 60.25 603 ASN A C 1
ATOM 4936 O O . ASN A 1 603 ? 35.517 25.443 -15.346 1.00 60.25 603 ASN A O 1
ATOM 4940 N N . GLY A 1 604 ? 37.083 25.617 -16.940 1.00 73.38 604 GLY A N 1
ATOM 4941 C CA . GLY A 1 604 ? 36.603 24.494 -17.759 1.00 73.38 604 GLY A CA 1
ATOM 4942 C C . GLY A 1 604 ? 36.211 24.883 -19.190 1.00 73.38 604 GLY A C 1
ATOM 4943 O O . GLY A 1 604 ? 36.453 26.008 -19.643 1.00 73.38 604 GLY A O 1
ATOM 4944 N N . ARG A 1 605 ? 35.629 23.932 -19.936 1.00 80.56 605 ARG A N 1
ATOM 4945 C CA . ARG A 1 605 ? 35.129 24.158 -21.307 1.00 80.56 605 ARG A CA 1
ATOM 4946 C C . ARG A 1 605 ? 33.701 24.704 -21.251 1.00 80.56 605 ARG A C 1
ATOM 4948 O O . ARG A 1 605 ? 32.870 24.159 -20.538 1.00 80.56 605 ARG A O 1
ATOM 4955 N N . THR A 1 606 ? 33.385 25.721 -22.044 1.00 85.25 606 THR A N 1
ATOM 4956 C CA . THR A 1 606 ? 32.034 26.295 -22.161 1.00 85.25 606 THR A CA 1
ATOM 4957 C C . THR A 1 606 ? 31.517 26.121 -23.580 1.00 85.25 606 THR A C 1
ATOM 4959 O O . THR A 1 606 ? 32.196 26.474 -24.546 1.00 85.25 606 THR A O 1
ATOM 4962 N N . ILE A 1 607 ? 30.299 25.606 -23.710 1.00 87.31 607 ILE A N 1
ATOM 4963 C CA . ILE A 1 607 ? 29.637 25.366 -24.992 1.00 87.31 607 ILE A CA 1
ATOM 4964 C C . ILE A 1 607 ? 28.640 26.495 -25.249 1.00 87.31 607 ILE A C 1
ATOM 4966 O O . ILE A 1 607 ? 27.868 26.870 -24.363 1.00 87.31 607 ILE A O 1
ATOM 4970 N N . VAL A 1 608 ? 28.672 27.057 -26.457 1.00 87.81 608 VAL A N 1
ATOM 4971 C CA . VAL A 1 608 ? 27.787 28.148 -26.876 1.00 87.81 608 VAL A CA 1
ATOM 4972 C C . VAL A 1 608 ? 26.788 27.629 -27.900 1.00 87.81 608 VAL A C 1
ATOM 4974 O O . VAL A 1 608 ? 27.179 27.136 -28.959 1.00 87.81 608 VAL A O 1
ATOM 4977 N N . PHE A 1 609 ? 25.500 27.793 -27.607 1.00 88.56 609 PHE A N 1
ATOM 4978 C CA . PHE A 1 609 ? 24.408 27.520 -28.540 1.00 88.56 609 PHE A CA 1
ATOM 4979 C C . PHE A 1 609 ? 23.754 28.830 -28.958 1.00 88.56 609 PHE A C 1
ATOM 4981 O O . PHE A 1 609 ? 23.606 29.729 -28.128 1.00 88.56 609 PHE A O 1
ATOM 4988 N N . SER A 1 610 ? 23.324 28.930 -30.216 1.00 88.19 610 SER A N 1
ATOM 4989 C CA . SER A 1 610 ? 22.544 30.069 -30.697 1.00 88.19 610 SER A CA 1
ATOM 4990 C C . SER A 1 610 ? 21.297 29.663 -31.459 1.00 88.19 610 SER A C 1
ATOM 4992 O O . SER A 1 610 ? 21.266 28.626 -32.114 1.00 88.19 610 SER A O 1
ATOM 4994 N N . TRP A 1 611 ? 20.268 30.502 -31.363 1.00 88.62 611 TRP A N 1
ATOM 4995 C CA . TRP A 1 611 ? 18.987 30.348 -32.049 1.00 88.62 611 TRP A CA 1
ATOM 4996 C C . TRP A 1 611 ? 18.442 31.713 -32.473 1.00 88.62 611 TRP A C 1
ATOM 4998 O O . TRP A 1 611 ? 18.940 32.762 -32.049 1.00 88.62 611 TRP A O 1
ATOM 5008 N N . LEU A 1 612 ? 17.416 31.698 -33.318 1.00 85.88 612 LEU A N 1
ATOM 5009 C CA . LEU A 1 612 ? 16.704 32.895 -33.751 1.00 85.88 612 LEU A CA 1
ATOM 5010 C C . LEU A 1 612 ? 15.507 33.164 -32.834 1.00 85.88 612 LEU A C 1
ATOM 5012 O O . LEU A 1 612 ? 14.747 32.255 -32.499 1.00 85.88 612 LEU A O 1
ATOM 5016 N N . ARG A 1 613 ? 15.336 34.422 -32.420 1.00 82.25 613 ARG A N 1
ATOM 5017 C CA . ARG A 1 613 ? 14.137 34.892 -31.715 1.00 82.25 613 ARG A CA 1
ATOM 5018 C C . ARG A 1 613 ? 13.585 36.152 -32.369 1.00 82.25 613 ARG A C 1
ATOM 5020 O O . ARG A 1 613 ? 14.355 37.016 -32.791 1.00 82.25 613 ARG A O 1
ATOM 5027 N N . LYS A 1 614 ? 12.264 36.300 -32.356 1.00 76.88 614 LYS A N 1
ATOM 5028 C CA . LYS A 1 614 ? 11.597 37.522 -32.806 1.00 76.88 614 LYS A CA 1
ATOM 5029 C C . LYS A 1 614 ? 11.815 38.642 -31.791 1.00 76.88 614 LYS A C 1
ATOM 5031 O O . LYS A 1 614 ? 11.851 38.410 -30.578 1.00 76.88 614 LYS A O 1
ATOM 5036 N N . LEU A 1 615 ? 11.978 39.865 -32.283 1.00 65.75 615 LEU A N 1
ATOM 5037 C CA . LEU A 1 615 ? 11.962 41.057 -31.444 1.00 65.75 615 LEU A CA 1
ATOM 5038 C C . LEU A 1 615 ? 10.534 41.303 -30.941 1.00 65.75 615 LEU A C 1
ATOM 5040 O O . LEU A 1 615 ? 9.569 41.237 -31.695 1.00 65.75 615 LEU A O 1
ATOM 5044 N N . ASN A 1 616 ? 10.403 41.563 -29.641 1.00 57.09 616 ASN A N 1
ATOM 5045 C CA . ASN A 1 616 ? 9.129 41.945 -29.042 1.00 57.09 616 ASN A CA 1
ATOM 5046 C C . ASN A 1 616 ? 8.913 43.433 -29.359 1.00 57.09 616 ASN A C 1
ATOM 5048 O O . ASN A 1 616 ? 9.514 44.292 -28.707 1.00 57.09 616 ASN A O 1
ATOM 5052 N N . CYS A 1 617 ? 8.112 43.745 -30.377 1.00 51.03 617 CYS A N 1
ATOM 5053 C CA . CYS A 1 617 ? 7.772 45.123 -30.710 1.00 51.03 617 CYS A CA 1
ATOM 5054 C C . CYS A 1 617 ? 6.907 45.733 -29.590 1.00 51.03 617 CYS A C 1
ATOM 5056 O O . CYS A 1 617 ? 5.945 45.138 -29.107 1.00 51.03 617 CYS A O 1
ATOM 5058 N N . ARG A 1 618 ? 7.266 46.940 -29.137 1.00 46.88 618 ARG A N 1
ATOM 5059 C CA . ARG A 1 618 ? 6.432 47.756 -28.232 1.00 46.88 618 ARG A CA 1
ATOM 5060 C C . ARG A 1 618 ? 5.440 48.653 -28.996 1.00 46.88 618 ARG A C 1
ATOM 5062 O O . ARG A 1 618 ? 4.766 49.456 -28.363 1.00 46.88 618 ARG A O 1
ATOM 5069 N N . GLY A 1 619 ? 5.339 48.531 -30.323 1.00 47.06 619 GLY A N 1
ATOM 5070 C CA . GLY A 1 619 ? 4.515 49.393 -31.178 1.00 47.06 619 GLY A CA 1
ATOM 5071 C C . GLY A 1 619 ? 3.679 48.596 -32.178 1.00 47.06 619 GLY A C 1
ATOM 5072 O O . GLY A 1 619 ? 4.160 47.632 -32.761 1.00 47.06 619 GLY A O 1
ATOM 5073 N N . TRP A 1 620 ? 2.428 49.017 -32.372 1.00 47.16 620 TRP A N 1
ATOM 5074 C CA . TRP A 1 620 ? 1.400 48.359 -33.193 1.00 47.16 620 TRP A CA 1
ATOM 5075 C C . TRP A 1 620 ? 1.628 48.447 -34.721 1.00 47.16 620 TRP A C 1
ATOM 5077 O O . TRP A 1 620 ? 0.753 48.051 -35.483 1.00 47.16 620 TRP A O 1
ATOM 5087 N N . TRP A 1 621 ? 2.765 48.972 -35.188 1.00 49.00 621 TRP A N 1
ATOM 5088 C CA . TRP A 1 621 ? 2.977 49.356 -36.594 1.00 49.00 621 TRP A CA 1
ATOM 5089 C C . TRP A 1 621 ? 4.258 48.815 -37.244 1.00 49.00 621 TRP A C 1
ATOM 5091 O O . TRP A 1 621 ? 4.600 49.265 -38.332 1.00 49.00 621 TRP A O 1
ATOM 5101 N N . ASP A 1 622 ? 4.953 47.846 -36.642 1.00 47.56 622 ASP A N 1
ATOM 5102 C CA . ASP A 1 622 ? 6.116 47.227 -37.293 1.00 47.56 622 ASP A CA 1
ATOM 5103 C C . ASP A 1 622 ? 6.078 45.698 -37.189 1.00 47.56 622 ASP A C 1
ATOM 5105 O O . ASP A 1 622 ? 6.248 45.112 -36.117 1.00 47.56 622 ASP A O 1
ATOM 5109 N N . THR A 1 623 ? 5.782 45.049 -38.315 1.00 50.00 623 THR A N 1
ATOM 5110 C CA . THR A 1 623 ? 5.661 43.589 -38.453 1.00 50.00 623 THR A CA 1
ATOM 5111 C C . THR A 1 623 ? 6.830 42.960 -39.217 1.00 50.00 623 THR A C 1
ATOM 5113 O O . THR A 1 623 ? 6.731 41.798 -39.610 1.00 50.00 623 THR A O 1
ATOM 5116 N N . SER A 1 624 ? 7.936 43.680 -39.437 1.00 52.19 624 SER A N 1
ATOM 5117 C CA . SER A 1 624 ? 9.019 43.211 -40.320 1.00 52.19 624 SER A CA 1
ATOM 5118 C C . SER A 1 624 ? 10.446 43.460 -39.817 1.00 52.19 624 SER A C 1
ATOM 5120 O O . SER A 1 624 ? 11.358 43.613 -40.627 1.00 52.19 624 SER A O 1
ATOM 5122 N N . GLU A 1 625 ? 10.691 43.462 -38.504 1.00 56.50 625 GLU A N 1
ATOM 5123 C CA . GLU A 1 625 ? 12.075 43.424 -38.008 1.00 56.50 625 GLU A CA 1
ATOM 5124 C C . GLU A 1 625 ? 12.682 42.007 -38.122 1.00 56.50 625 GLU A C 1
ATOM 5126 O O . GLU A 1 625 ? 12.002 41.017 -37.829 1.00 56.50 625 GLU A O 1
ATOM 5131 N N . PRO A 1 626 ? 13.960 41.884 -38.535 1.00 63.25 626 PRO A N 1
ATOM 5132 C CA . PRO A 1 626 ? 14.624 40.598 -38.724 1.00 63.25 626 PRO A CA 1
ATOM 5133 C C . PRO A 1 626 ? 14.826 39.857 -37.397 1.00 63.25 626 PRO A C 1
ATOM 5135 O O . PRO A 1 626 ? 15.069 40.465 -36.351 1.00 63.25 626 PRO A O 1
ATOM 5138 N N . ASP A 1 627 ? 14.780 38.525 -37.447 1.00 75.38 627 ASP A N 1
ATOM 5139 C CA . ASP A 1 627 ? 15.052 37.677 -36.288 1.00 75.38 627 ASP A CA 1
ATOM 5140 C C . ASP A 1 627 ? 16.410 38.016 -35.651 1.00 75.38 627 ASP A C 1
ATOM 5142 O O . ASP A 1 627 ? 17.446 38.108 -36.316 1.00 75.38 627 ASP A O 1
ATOM 5146 N N . LYS A 1 628 ? 16.427 38.170 -34.323 1.00 80.88 628 LYS A N 1
ATOM 5147 C CA . LYS A 1 628 ? 17.651 38.428 -33.564 1.00 80.88 628 LYS A CA 1
ATOM 5148 C C . LYS A 1 628 ? 18.274 37.113 -33.121 1.00 80.88 628 LYS A C 1
ATOM 5150 O O . LYS A 1 628 ? 17.621 36.287 -32.483 1.00 80.88 628 LYS A O 1
ATOM 5155 N N . ARG A 1 629 ? 19.579 36.968 -33.353 1.00 82.00 629 ARG A N 1
ATOM 5156 C CA . ARG A 1 629 ? 20.365 35.859 -32.803 1.00 82.00 629 ARG A CA 1
ATOM 5157 C C . ARG A 1 629 ? 20.447 35.976 -31.277 1.00 82.00 629 ARG A C 1
ATOM 5159 O O . ARG A 1 629 ? 20.897 36.994 -30.746 1.00 82.00 629 ARG A O 1
ATOM 5166 N N . ALA A 1 630 ? 19.999 34.944 -30.577 1.00 85.31 630 ALA A N 1
ATOM 5167 C CA . ALA A 1 630 ? 20.156 34.766 -29.139 1.00 85.31 630 ALA A CA 1
ATOM 5168 C C . ALA A 1 630 ? 21.161 33.645 -28.868 1.00 85.31 630 ALA A C 1
ATOM 5170 O O . ALA A 1 630 ? 21.313 32.742 -29.689 1.00 85.31 630 ALA A O 1
ATOM 5171 N N . THR A 1 631 ? 21.857 33.720 -27.735 1.00 87.94 631 THR A N 1
ATOM 5172 C CA . THR A 1 631 ? 22.868 32.740 -27.328 1.00 87.94 631 THR A CA 1
ATOM 5173 C C . THR A 1 631 ? 22.657 32.291 -25.887 1.00 87.94 631 THR A C 1
ATOM 5175 O O . THR A 1 631 ? 22.161 33.047 -25.048 1.00 87.94 631 THR A O 1
ATOM 5178 N N . ILE A 1 632 ? 23.074 31.061 -25.591 1.00 86.69 632 ILE A N 1
ATOM 5179 C CA . ILE A 1 632 ? 23.234 30.543 -24.234 1.00 86.69 632 ILE A CA 1
ATOM 5180 C C . ILE A 1 632 ? 24.617 29.912 -24.111 1.00 86.69 632 ILE A C 1
ATOM 5182 O O . ILE A 1 632 ? 25.046 29.145 -24.972 1.00 86.69 632 ILE A O 1
ATOM 5186 N N . GLU A 1 633 ? 25.317 30.269 -23.039 1.00 86.94 633 GLU A N 1
ATOM 5187 C CA . GLU A 1 633 ? 26.615 29.699 -22.688 1.00 86.94 633 GLU A CA 1
ATOM 5188 C C . GLU A 1 633 ? 26.421 28.726 -21.527 1.00 86.94 633 GLU A C 1
ATOM 5190 O O . GLU A 1 633 ? 25.791 29.073 -20.514 1.00 86.94 633 GLU A O 1
ATOM 5195 N N . ILE A 1 634 ? 26.911 27.497 -21.694 1.00 84.81 634 ILE A N 1
ATOM 5196 C CA . ILE A 1 634 ? 26.712 26.421 -20.725 1.00 84.81 634 ILE A CA 1
ATOM 5197 C C . ILE A 1 634 ? 28.062 25.768 -20.412 1.00 84.81 634 ILE A C 1
ATOM 5199 O O . ILE A 1 634 ? 28.731 25.292 -21.335 1.00 84.81 634 ILE A O 1
ATOM 5203 N N . PRO A 1 635 ? 28.508 25.795 -19.143 1.00 82.06 635 PRO A N 1
ATOM 5204 C CA . PRO A 1 635 ? 29.767 25.183 -18.750 1.00 82.06 635 PRO A CA 1
ATOM 5205 C C . PRO A 1 635 ? 29.653 23.655 -18.754 1.00 82.06 635 PRO A C 1
ATOM 5207 O O . PRO A 1 635 ? 28.670 23.086 -18.282 1.00 82.06 635 PRO A O 1
ATOM 5210 N N . LEU A 1 636 ? 30.685 22.998 -19.268 1.00 75.69 636 LEU A N 1
ATOM 5211 C CA . LEU A 1 636 ? 30.900 21.560 -19.197 1.00 75.69 636 LEU A CA 1
ATOM 5212 C C . LEU A 1 636 ? 31.787 21.287 -17.969 1.00 75.69 636 LEU A C 1
ATOM 5214 O O . LEU A 1 636 ? 32.973 20.995 -18.108 1.00 75.69 636 LEU A O 1
ATOM 5218 N N . ASN A 1 637 ? 31.245 21.504 -16.766 1.00 65.81 637 ASN A N 1
ATOM 5219 C CA . ASN A 1 637 ? 31.980 21.267 -15.520 1.00 65.81 637 ASN A CA 1
ATOM 5220 C C . ASN A 1 637 ? 32.044 19.768 -15.207 1.00 65.81 637 ASN A C 1
ATOM 5222 O O . ASN A 1 637 ? 31.075 19.043 -15.426 1.00 65.81 637 ASN A O 1
ATOM 5226 N N . GLU A 1 638 ? 33.181 19.317 -14.672 1.00 56.59 638 GLU A N 1
ATOM 5227 C CA . GLU A 1 638 ? 33.428 17.893 -14.422 1.00 56.59 638 GLU A CA 1
ATOM 5228 C C . GLU A 1 638 ? 32.798 17.367 -13.117 1.00 56.59 638 GLU A C 1
ATOM 5230 O O . GLU A 1 638 ? 32.572 16.161 -12.980 1.00 56.59 638 GLU A O 1
ATOM 5235 N N . SER A 1 639 ? 32.452 18.267 -12.192 1.00 48.41 639 SER A N 1
ATOM 5236 C CA . SER A 1 639 ? 31.880 17.976 -10.874 1.00 48.41 639 SER A CA 1
ATOM 5237 C C . SER A 1 639 ? 30.372 18.286 -10.826 1.00 48.41 639 SER A C 1
ATOM 5239 O O . SER A 1 639 ? 29.987 19.442 -10.680 1.00 48.41 639 SER A O 1
ATOM 5241 N N . GLU A 1 640 ? 29.561 17.227 -10.934 1.00 54.62 640 GLU A N 1
ATOM 5242 C CA . GLU A 1 640 ? 28.115 17.118 -10.629 1.00 54.62 640 GLU A CA 1
ATOM 5243 C C . GLU A 1 640 ? 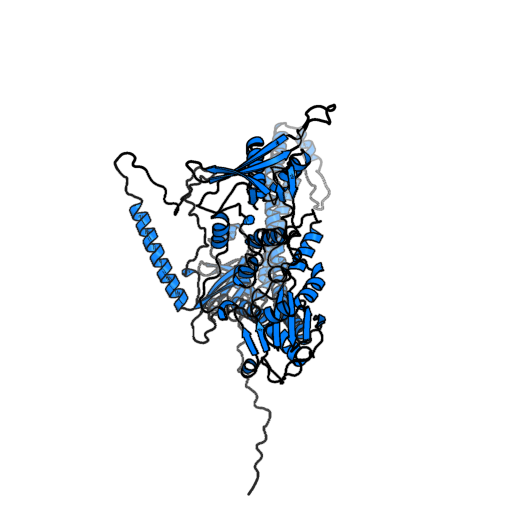27.067 17.936 -11.421 1.00 54.62 640 GLU A C 1
ATOM 5245 O O . GLU A 1 640 ? 27.213 19.121 -11.698 1.00 54.62 640 GLU A O 1
ATOM 5250 N N . PRO A 1 641 ? 25.906 17.306 -11.681 1.00 53.31 641 PRO A N 1
ATOM 5251 C CA . PRO A 1 641 ? 25.705 16.364 -12.774 1.00 53.31 641 PRO A CA 1
ATOM 5252 C C . PRO A 1 641 ? 25.761 17.074 -14.139 1.00 53.31 641 PRO A C 1
ATOM 5254 O O . PRO A 1 641 ? 25.135 18.111 -14.338 1.00 53.31 641 PRO A O 1
ATOM 5257 N N . TYR A 1 642 ? 26.464 16.484 -15.112 1.00 60.94 642 TYR A N 1
ATOM 5258 C CA . TYR A 1 642 ? 26.441 16.931 -16.509 1.00 60.94 642 TYR A CA 1
ATOM 5259 C C . TYR A 1 642 ? 24.985 17.018 -16.977 1.00 60.94 642 TYR A C 1
ATOM 5261 O O . TYR A 1 642 ? 24.316 15.991 -17.035 1.00 60.94 642 TYR A O 1
ATOM 5269 N N . ARG A 1 643 ? 24.495 18.226 -17.272 1.00 73.12 643 ARG A N 1
ATOM 5270 C CA . ARG A 1 643 ? 23.118 18.478 -17.745 1.00 73.12 643 ARG A CA 1
ATOM 5271 C C . ARG A 1 643 ? 23.005 18.532 -19.270 1.00 73.12 643 ARG A C 1
ATOM 5273 O O . ARG A 1 643 ? 21.916 18.720 -19.794 1.00 73.12 643 ARG A O 1
ATOM 5280 N N . ILE A 1 644 ? 24.129 18.394 -19.977 1.00 82.62 644 ILE A N 1
ATOM 5281 C CA . ILE A 1 644 ? 24.195 18.400 -21.440 1.00 82.62 644 ILE A CA 1
ATOM 5282 C C . ILE A 1 644 ? 25.039 17.225 -21.912 1.00 82.62 644 ILE A C 1
ATOM 5284 O O . ILE A 1 644 ? 26.088 16.949 -21.326 1.00 82.62 644 ILE A O 1
ATOM 5288 N N . TYR A 1 645 ? 24.603 16.565 -22.984 1.00 86.44 645 TYR A N 1
ATOM 5289 C CA . TYR A 1 645 ? 25.225 15.355 -23.518 1.00 86.44 645 TYR A CA 1
ATOM 5290 C C . TYR A 1 645 ? 25.504 15.476 -25.015 1.00 86.44 645 TYR A C 1
ATOM 5292 O O . TYR A 1 645 ? 24.620 15.857 -25.782 1.00 86.44 645 TYR A O 1
ATOM 5300 N N . ASN A 1 646 ? 26.732 15.149 -25.428 1.00 88.19 646 ASN A N 1
ATOM 5301 C CA . ASN A 1 646 ? 27.145 15.139 -26.831 1.00 88.19 646 ASN A CA 1
ATOM 5302 C C . ASN A 1 646 ? 26.619 13.886 -27.549 1.00 88.19 646 ASN A C 1
ATOM 5304 O O . ASN A 1 646 ? 27.178 12.794 -27.421 1.00 88.19 646 ASN A O 1
ATOM 5308 N N . LEU A 1 647 ? 25.562 14.048 -28.342 1.00 87.25 647 LEU A N 1
ATOM 5309 C CA . LEU A 1 647 ? 24.964 12.962 -29.113 1.00 87.25 647 LEU A CA 1
ATOM 5310 C C . LEU A 1 647 ? 25.723 12.662 -30.413 1.00 87.25 647 LEU A C 1
ATOM 5312 O O . LEU A 1 647 ? 25.516 11.597 -30.986 1.00 87.25 647 LEU A O 1
ATOM 5316 N N . SER A 1 648 ? 26.664 13.509 -30.856 1.00 85.94 648 SER A N 1
ATOM 5317 C CA . SER A 1 648 ? 27.539 13.178 -31.999 1.00 85.94 648 SER A CA 1
ATOM 5318 C C . SER A 1 648 ? 28.409 11.937 -31.759 1.00 85.94 648 SER A C 1
ATOM 5320 O O . SER A 1 648 ? 28.845 11.296 -32.725 1.00 85.94 648 SER A O 1
ATOM 5322 N N . ASN A 1 649 ? 28.681 11.620 -30.487 1.00 85.94 649 ASN A N 1
ATOM 5323 C CA . ASN A 1 649 ? 29.488 10.473 -30.061 1.00 85.94 649 ASN A CA 1
ATOM 5324 C C . ASN A 1 649 ? 28.647 9.226 -29.754 1.00 85.94 649 ASN A C 1
ATOM 5326 O O . ASN A 1 649 ? 29.212 8.163 -29.488 1.00 85.94 649 ASN A O 1
ATOM 5330 N N . TYR A 1 650 ? 27.318 9.343 -29.797 1.00 87.00 650 TYR A N 1
ATOM 5331 C CA . TYR A 1 650 ? 26.410 8.223 -29.595 1.00 87.00 650 TYR A CA 1
ATOM 5332 C C . TYR A 1 650 ? 26.522 7.230 -30.760 1.00 87.00 650 TYR A C 1
ATOM 5334 O O . TYR A 1 650 ? 26.549 7.625 -31.930 1.00 87.00 650 TYR A O 1
ATOM 5342 N N . LYS A 1 651 ? 26.586 5.929 -30.454 1.00 86.94 651 LYS A N 1
ATOM 5343 C CA . LYS A 1 651 ? 26.570 4.865 -31.465 1.00 86.94 651 LYS A CA 1
ATOM 5344 C C . LYS A 1 651 ? 25.212 4.184 -31.483 1.00 86.94 651 LYS A C 1
ATOM 5346 O O . LYS A 1 651 ? 24.621 3.922 -30.440 1.00 86.94 651 LYS A O 1
ATOM 5351 N N . LYS A 1 652 ? 24.753 3.838 -32.686 1.00 86.62 652 LYS A N 1
ATOM 5352 C CA . LYS A 1 652 ? 23.492 3.122 -32.888 1.00 86.62 652 LYS A CA 1
ATOM 5353 C C . LYS A 1 652 ? 23.424 1.871 -32.002 1.00 86.62 652 LYS A C 1
ATOM 5355 O O . LYS A 1 652 ? 24.332 1.041 -32.041 1.00 86.62 652 LYS A O 1
ATOM 5360 N N . GLY A 1 653 ? 22.352 1.742 -31.224 1.00 83.12 653 GLY A N 1
ATOM 5361 C CA . GLY A 1 653 ? 22.137 0.627 -30.301 1.00 83.12 653 GLY A CA 1
ATOM 5362 C C . GLY A 1 653 ? 22.831 0.746 -28.939 1.00 83.12 653 GLY A C 1
ATOM 5363 O O . GLY A 1 653 ? 22.744 -0.195 -28.152 1.00 83.12 653 GLY A O 1
ATOM 5364 N N . ASP A 1 654 ? 23.480 1.867 -28.604 1.00 84.00 654 ASP A N 1
ATOM 5365 C CA . ASP A 1 654 ? 24.090 2.054 -27.279 1.00 84.00 654 ASP A CA 1
ATOM 5366 C C . ASP A 1 654 ? 23.059 1.998 -26.137 1.00 84.00 654 ASP A C 1
ATOM 5368 O O . ASP A 1 654 ? 23.369 1.489 -25.057 1.00 84.00 654 ASP A O 1
ATOM 5372 N N . PHE A 1 655 ? 21.813 2.423 -26.383 1.00 83.94 655 PHE A N 1
ATOM 5373 C CA . PHE A 1 655 ? 20.719 2.304 -25.413 1.00 83.94 655 PHE A CA 1
ATOM 5374 C C . PHE A 1 655 ? 20.440 0.850 -24.984 1.00 83.94 655 PHE A C 1
ATOM 5376 O O . PHE A 1 655 ? 19.996 0.621 -23.858 1.00 83.94 655 PHE A O 1
ATOM 5383 N N . LEU A 1 656 ? 20.746 -0.145 -25.834 1.00 82.81 656 LEU A N 1
ATOM 5384 C CA . LEU A 1 656 ? 20.515 -1.565 -25.535 1.00 82.81 656 LEU A CA 1
ATOM 5385 C C . LEU A 1 656 ? 21.341 -2.057 -24.343 1.00 82.81 656 LEU A C 1
ATOM 5387 O O . LEU A 1 656 ? 20.934 -3.013 -23.689 1.00 82.81 656 LEU A O 1
ATOM 5391 N N . LYS A 1 657 ? 22.475 -1.414 -24.037 1.00 82.75 657 LYS A N 1
ATOM 5392 C CA . LYS A 1 657 ? 23.315 -1.749 -22.873 1.00 82.75 657 LYS A CA 1
ATOM 5393 C C . LYS A 1 657 ? 22.559 -1.557 -21.559 1.00 82.75 657 LYS A C 1
ATOM 5395 O O . LYS A 1 657 ? 22.680 -2.382 -20.663 1.00 82.75 657 LYS A O 1
ATOM 5400 N N . PHE A 1 658 ? 21.759 -0.496 -21.484 1.00 82.62 658 PHE A N 1
ATOM 5401 C CA . PHE A 1 658 ? 20.922 -0.178 -20.329 1.00 82.62 658 PHE A CA 1
ATOM 5402 C C . PHE A 1 658 ? 19.588 -0.911 -20.431 1.00 82.62 658 PHE A C 1
ATOM 5404 O O . PHE A 1 658 ? 19.189 -1.627 -19.525 1.00 82.62 658 PHE A O 1
ATOM 5411 N N . PHE A 1 659 ? 18.943 -0.872 -21.595 1.00 79.06 659 PHE A N 1
ATOM 5412 C CA . PHE A 1 659 ? 17.651 -1.528 -21.780 1.00 79.06 659 PHE A CA 1
ATOM 5413 C C . PHE A 1 659 ? 17.683 -3.046 -21.515 1.00 79.06 659 PHE A C 1
ATOM 5415 O O . PHE A 1 659 ? 16.706 -3.613 -21.026 1.00 79.06 659 PHE A O 1
ATOM 5422 N N . ARG A 1 660 ? 18.796 -3.737 -21.7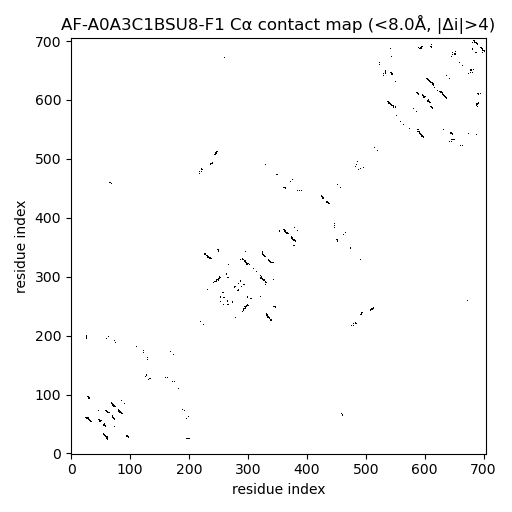88 1.00 75.31 660 ARG A N 1
ATOM 5423 C CA . ARG A 1 660 ? 18.937 -5.169 -21.469 1.00 75.31 660 ARG A CA 1
ATOM 5424 C C . ARG A 1 660 ? 19.086 -5.442 -19.970 1.00 75.31 660 ARG A C 1
ATOM 5426 O O . ARG A 1 660 ? 18.628 -6.498 -19.540 1.00 75.31 660 ARG A O 1
ATOM 5433 N N . ASP A 1 661 ? 19.639 -4.511 -19.189 1.00 74.62 661 ASP A N 1
ATOM 5434 C CA . ASP A 1 661 ? 19.784 -4.669 -17.739 1.00 74.62 661 ASP A CA 1
ATOM 5435 C C . ASP A 1 661 ? 18.528 -4.156 -16.999 1.00 74.62 661 ASP A C 1
ATOM 5437 O O . ASP A 1 661 ? 18.287 -2.943 -16.954 1.00 74.62 661 ASP A O 1
ATOM 5441 N N . PRO A 1 662 ? 17.739 -5.048 -16.374 1.00 68.69 662 PRO A N 1
ATOM 5442 C CA . PRO A 1 662 ? 16.510 -4.691 -15.663 1.00 68.69 662 PRO A CA 1
ATOM 5443 C C . PRO A 1 662 ? 16.738 -3.680 -14.532 1.00 68.69 662 PRO A C 1
ATOM 5445 O O . PRO A 1 662 ? 15.874 -2.847 -14.278 1.00 68.69 662 PRO A O 1
ATOM 5448 N N . ARG A 1 663 ? 17.918 -3.669 -13.897 1.00 72.50 663 ARG A N 1
ATOM 5449 C CA . ARG A 1 663 ? 18.233 -2.751 -12.784 1.00 72.50 663 ARG A CA 1
ATOM 5450 C C . ARG A 1 663 ? 18.329 -1.297 -13.230 1.00 72.50 663 ARG A C 1
ATOM 5452 O O . ARG A 1 663 ? 18.155 -0.384 -12.431 1.00 72.50 663 ARG A O 1
ATOM 5459 N N . THR A 1 664 ? 18.631 -1.067 -14.505 1.00 74.50 664 THR A N 1
ATOM 5460 C CA . THR A 1 664 ? 18.706 0.291 -15.054 1.00 74.50 664 THR A CA 1
ATOM 5461 C C . THR A 1 664 ? 17.372 0.768 -15.630 1.00 74.50 664 THR A C 1
ATOM 5463 O O . THR A 1 664 ? 17.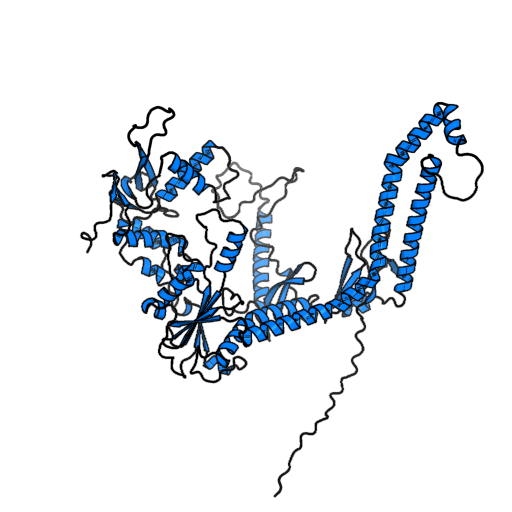208 1.971 -15.837 1.00 74.50 664 THR A O 1
ATOM 5466 N N . ARG A 1 665 ? 16.390 -0.130 -15.821 1.00 73.94 665 ARG A N 1
ATOM 5467 C CA . ARG A 1 665 ? 15.052 0.208 -16.342 1.00 73.94 665 ARG A CA 1
ATOM 5468 C C . ARG A 1 665 ? 14.224 1.026 -15.367 1.00 73.94 665 ARG A C 1
ATOM 5470 O O . ARG A 1 665 ? 13.577 1.962 -15.800 1.00 73.94 665 ARG A O 1
ATOM 5477 N N . GLU A 1 666 ? 14.346 0.796 -14.065 1.00 72.94 666 GLU A N 1
ATOM 5478 C CA . GLU A 1 666 ? 13.697 1.640 -13.048 1.00 72.94 666 GLU A CA 1
ATOM 5479 C C . GLU A 1 666 ? 14.048 3.138 -13.209 1.00 72.94 666 GLU A C 1
ATOM 5481 O O . GLU A 1 666 ? 13.253 4.038 -12.918 1.00 72.94 666 GLU A O 1
ATOM 5486 N N . LYS A 1 667 ? 15.251 3.416 -13.725 1.00 75.00 667 LYS A N 1
ATOM 5487 C CA . LYS A 1 667 ? 15.757 4.766 -13.991 1.00 75.00 667 LYS A CA 1
ATOM 5488 C C . LYS A 1 667 ? 15.538 5.213 -15.437 1.00 75.00 667 LYS A C 1
ATOM 5490 O O . LYS A 1 667 ? 16.149 6.191 -15.855 1.00 75.00 667 LYS A O 1
ATOM 5495 N N . TYR A 1 668 ? 14.675 4.547 -16.213 1.00 75.31 668 TYR A N 1
ATOM 5496 C CA . TYR A 1 668 ? 14.468 4.861 -17.634 1.00 75.31 668 TYR A CA 1
ATOM 5497 C C . TYR A 1 668 ? 14.077 6.315 -17.882 1.00 75.31 668 TYR A C 1
ATOM 5499 O O . TYR A 1 668 ? 14.525 6.897 -18.861 1.00 75.31 668 TYR A O 1
ATOM 5507 N N . LEU A 1 669 ? 13.325 6.944 -16.977 1.00 74.81 669 LEU A N 1
ATOM 5508 C CA . LEU A 1 669 ? 12.986 8.365 -17.095 1.00 74.81 669 LEU A CA 1
ATOM 5509 C C . LEU A 1 669 ? 14.219 9.283 -17.102 1.00 74.81 669 LEU A C 1
ATOM 5511 O O . LEU A 1 669 ? 14.155 10.356 -17.692 1.00 74.81 669 LEU A O 1
ATOM 5515 N N . GLU A 1 670 ? 15.329 8.872 -16.483 1.00 77.00 670 GLU A N 1
ATOM 5516 C CA . GLU A 1 670 ? 16.569 9.654 -16.445 1.00 77.00 670 GLU A CA 1
ATOM 5517 C C . GLU A 1 670 ? 17.365 9.540 -17.752 1.00 77.00 670 GLU A C 1
ATOM 5519 O O . GLU A 1 670 ? 17.957 10.521 -18.194 1.00 77.00 670 GLU A O 1
ATOM 5524 N N . TRP A 1 671 ? 17.395 8.359 -18.385 1.00 81.31 671 TRP A N 1
ATOM 5525 C CA . TRP A 1 671 ? 18.290 8.089 -19.520 1.00 81.31 671 TRP A CA 1
ATOM 5526 C C . TRP A 1 671 ? 17.594 7.910 -20.868 1.00 81.31 671 TRP A C 1
ATOM 5528 O O . TRP A 1 671 ? 18.173 8.259 -21.899 1.00 81.31 671 TRP A O 1
ATOM 5538 N N . ALA A 1 672 ? 16.362 7.401 -20.898 1.00 82.56 672 ALA A N 1
ATOM 5539 C CA . ALA A 1 672 ? 15.629 7.143 -22.133 1.00 82.56 672 ALA A CA 1
ATOM 5540 C C . ALA A 1 672 ? 15.437 8.390 -23.015 1.00 82.56 672 ALA A C 1
ATOM 5542 O O . ALA A 1 672 ? 15.639 8.240 -24.219 1.00 82.56 672 ALA A O 1
ATOM 5543 N N . PRO A 1 673 ? 15.159 9.615 -22.503 1.00 82.81 673 PRO A N 1
ATOM 5544 C CA . PRO A 1 673 ? 15.024 10.771 -23.389 1.00 82.81 673 PRO A CA 1
ATOM 5545 C C . PRO A 1 673 ? 16.323 11.055 -24.140 1.00 82.81 673 PRO A C 1
ATOM 5547 O O . PRO A 1 673 ? 16.300 11.341 -25.334 1.00 82.81 673 PRO A O 1
ATOM 5550 N N . ILE A 1 674 ? 17.458 10.927 -23.452 1.00 83.69 674 ILE A N 1
ATOM 5551 C CA . ILE A 1 674 ? 18.781 11.236 -23.992 1.00 83.69 674 ILE A CA 1
ATOM 5552 C C . ILE A 1 674 ? 19.179 10.184 -25.030 1.00 83.69 674 ILE A C 1
ATOM 5554 O O . ILE A 1 674 ? 19.537 10.525 -26.157 1.00 83.69 674 ILE A O 1
ATOM 5558 N N . LEU A 1 675 ? 19.108 8.900 -24.663 1.00 86.62 675 LEU A N 1
ATOM 5559 C CA . LEU A 1 675 ? 19.599 7.818 -25.517 1.00 86.62 675 LEU A CA 1
ATOM 5560 C C . LEU A 1 675 ? 18.676 7.552 -26.711 1.00 86.62 675 LEU A C 1
ATOM 5562 O O . LEU A 1 675 ? 19.178 7.297 -27.802 1.00 86.62 675 LEU A O 1
ATOM 5566 N N . LEU A 1 676 ? 17.352 7.670 -26.546 1.00 85.44 676 LEU A N 1
ATOM 5567 C CA . LEU A 1 676 ? 16.418 7.555 -27.672 1.00 85.44 676 LEU A CA 1
ATOM 5568 C C . LEU A 1 676 ? 16.556 8.742 -28.631 1.00 85.44 676 LEU A C 1
ATOM 5570 O O . LEU A 1 676 ? 16.561 8.536 -29.841 1.00 85.44 676 LEU A O 1
ATOM 5574 N N . SER A 1 677 ? 16.780 9.959 -28.118 1.00 84.31 677 SER A N 1
ATOM 5575 C CA . SER A 1 677 ? 17.089 11.112 -28.978 1.00 84.31 677 SER A CA 1
ATOM 5576 C C . SER A 1 677 ? 18.394 10.912 -29.756 1.00 84.31 677 SER A C 1
ATOM 5578 O O . SER A 1 677 ? 18.472 11.289 -30.924 1.00 84.31 677 SER A O 1
ATOM 5580 N N . GLY A 1 678 ? 19.406 10.289 -29.141 1.00 84.94 678 GLY A N 1
ATOM 5581 C CA . GLY A 1 678 ? 20.635 9.873 -29.824 1.00 84.94 678 GLY A CA 1
ATOM 5582 C C . GLY A 1 678 ? 20.384 8.832 -30.918 1.00 84.94 678 GLY A C 1
ATOM 5583 O O . GLY A 1 678 ? 20.901 8.965 -32.028 1.00 84.94 678 GLY A O 1
ATOM 5584 N N . GLU A 1 679 ? 19.549 7.830 -30.639 1.00 86.38 679 GLU A N 1
ATOM 5585 C CA . GLU A 1 679 ? 19.171 6.789 -31.600 1.00 86.38 679 GLU A CA 1
ATOM 5586 C C . GLU A 1 679 ? 18.415 7.362 -32.803 1.00 86.38 679 GLU A C 1
ATOM 5588 O O . GLU A 1 679 ? 18.739 7.025 -33.947 1.00 86.38 679 GLU A O 1
ATOM 5593 N N . ASP A 1 680 ? 17.453 8.256 -32.570 1.00 85.25 680 ASP A N 1
ATOM 5594 C CA . ASP A 1 680 ? 16.691 8.908 -33.634 1.00 85.25 680 ASP A CA 1
ATOM 5595 C C . ASP A 1 680 ? 17.558 9.870 -34.452 1.00 85.25 680 ASP A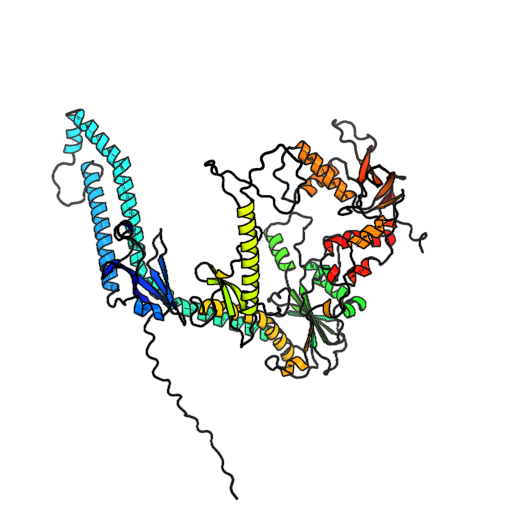 C 1
ATOM 5597 O O . ASP A 1 680 ? 17.401 9.948 -35.673 1.00 85.25 680 ASP A O 1
ATOM 5601 N N . LEU A 1 681 ? 18.508 10.559 -33.812 1.00 84.12 681 LEU A N 1
ATOM 5602 C CA . LEU A 1 681 ? 19.475 11.420 -34.489 1.00 84.12 681 LEU A CA 1
ATOM 5603 C C . LEU A 1 681 ? 20.383 10.610 -35.430 1.00 84.12 681 LEU A C 1
ATOM 5605 O O . LEU A 1 681 ? 20.509 10.952 -36.605 1.00 84.12 681 LEU A O 1
ATOM 5609 N N . VAL A 1 682 ? 20.986 9.517 -34.946 1.00 84.56 682 VAL A N 1
ATOM 561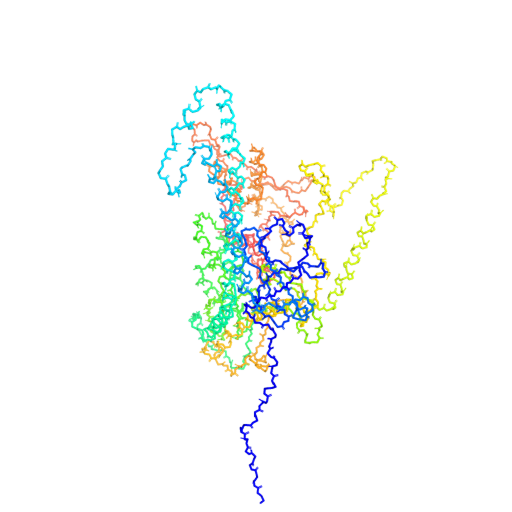0 C CA . VAL A 1 682 ? 21.862 8.647 -35.759 1.00 84.56 682 VAL A CA 1
ATOM 5611 C C . VAL A 1 682 ? 21.077 7.897 -36.838 1.00 84.56 682 VAL A C 1
ATOM 5613 O O . VAL A 1 682 ? 21.608 7.622 -37.912 1.00 84.56 682 VAL A O 1
ATOM 5616 N N . SER A 1 683 ? 19.803 7.594 -36.584 1.00 81.19 683 SER A N 1
ATOM 5617 C CA . SER A 1 683 ? 18.911 6.949 -37.553 1.00 81.19 683 SER A CA 1
ATOM 5618 C C . SER A 1 683 ? 18.286 7.920 -38.564 1.00 81.19 683 SER A C 1
ATOM 5620 O O . SER A 1 683 ? 17.510 7.475 -39.409 1.00 81.19 683 SER A O 1
ATOM 5622 N N . GLY A 1 684 ? 18.581 9.222 -38.475 1.00 80.44 684 GLY A N 1
ATOM 5623 C CA . GLY A 1 684 ? 18.054 10.251 -39.378 1.00 80.44 684 GLY A CA 1
ATOM 5624 C C . GLY A 1 684 ? 16.558 10.546 -39.211 1.00 80.44 684 GLY A C 1
ATOM 5625 O O . GLY A 1 684 ? 15.951 11.117 -40.111 1.00 80.44 684 GLY A O 1
ATOM 5626 N N . ARG A 1 685 ? 15.948 10.145 -38.088 1.00 81.56 685 ARG A N 1
ATOM 5627 C CA . ARG A 1 685 ? 14.529 10.398 -37.772 1.00 81.56 685 ARG A CA 1
ATOM 5628 C C . ARG A 1 685 ? 14.300 11.741 -37.090 1.00 81.56 685 ARG A C 1
ATOM 5630 O O . ARG A 1 685 ? 13.203 12.282 -37.190 1.00 81.56 685 ARG A O 1
ATOM 5637 N N . SER A 1 686 ? 15.321 12.255 -36.410 1.00 82.69 686 SER A N 1
ATOM 5638 C CA . SER A 1 686 ? 15.270 13.536 -35.710 1.00 82.69 686 SER A CA 1
ATOM 5639 C C . SER A 1 686 ? 16.079 14.603 -36.432 1.00 82.69 686 SER A C 1
ATOM 5641 O O . SER A 1 686 ? 17.193 14.363 -36.904 1.00 82.69 686 SER A O 1
ATOM 5643 N N . GLU A 1 687 ? 15.521 15.808 -36.462 1.00 85.62 687 GLU A N 1
ATOM 5644 C CA . GLU A 1 687 ? 16.201 17.006 -36.933 1.00 85.62 687 GLU A CA 1
ATOM 5645 C C . GLU A 1 687 ? 16.875 17.741 -35.769 1.00 85.62 687 GLU A C 1
ATOM 5647 O O . GLU A 1 687 ? 16.367 17.780 -34.647 1.00 85.62 687 GLU A O 1
ATOM 5652 N N . TYR A 1 688 ? 18.016 18.368 -36.039 1.00 85.94 688 TYR A N 1
ATOM 5653 C CA . TYR A 1 688 ? 18.722 19.230 -35.098 1.00 85.94 688 TYR A CA 1
ATOM 5654 C C . TYR A 1 688 ? 18.890 20.634 -35.677 1.00 85.94 688 TYR A C 1
ATOM 5656 O O . TYR A 1 688 ? 18.986 20.825 -36.889 1.00 85.94 688 TYR A O 1
ATOM 5664 N N . TRP A 1 689 ? 18.944 21.638 -34.805 1.00 86.19 689 TRP A N 1
ATOM 5665 C CA . TRP A 1 689 ? 19.188 23.018 -35.217 1.00 86.19 689 TRP A CA 1
ATOM 5666 C C . TRP A 1 689 ? 20.667 23.241 -35.557 1.00 86.19 689 TRP A C 1
ATOM 5668 O O . TRP A 1 689 ? 21.542 22.945 -34.741 1.00 86.19 689 TRP A O 1
ATOM 5678 N N . CYS A 1 690 ? 20.953 23.791 -36.741 1.00 85.75 690 CYS A N 1
ATOM 5679 C CA . CYS A 1 690 ? 22.304 24.110 -37.200 1.00 85.75 690 CYS A CA 1
ATOM 5680 C C . CYS A 1 690 ? 22.550 25.635 -37.192 1.00 85.75 690 CYS A C 1
ATOM 5682 O O . CYS A 1 690 ? 22.038 26.338 -38.070 1.00 85.75 690 CYS A O 1
ATOM 5684 N N . PRO A 1 691 ? 23.383 26.166 -36.273 1.00 80.44 691 PRO A N 1
ATOM 5685 C CA . PRO A 1 691 ? 23.665 27.602 -36.177 1.00 80.44 691 PRO A CA 1
ATOM 5686 C C . PRO A 1 691 ? 24.382 28.210 -37.387 1.00 80.44 691 PRO A C 1
ATOM 5688 O O . PRO A 1 691 ? 24.347 29.424 -37.568 1.00 80.44 691 PRO A O 1
ATOM 5691 N N . GLU A 1 692 ? 25.078 27.399 -38.187 1.00 79.25 692 GLU A N 1
ATOM 5692 C CA . GLU A 1 692 ? 25.802 27.872 -39.376 1.00 79.25 692 GLU A CA 1
ATOM 5693 C C . GLU A 1 692 ? 24.854 28.209 -40.524 1.00 79.25 692 GLU A C 1
ATOM 5695 O O . GLU A 1 692 ? 25.115 29.117 -41.307 1.00 79.25 692 GLU A O 1
ATOM 5700 N N . THR A 1 693 ? 23.740 27.482 -40.615 1.00 79.12 693 THR A N 1
ATOM 5701 C CA . THR A 1 693 ? 22.776 27.613 -41.716 1.00 79.12 693 THR A CA 1
ATOM 5702 C C . THR A 1 693 ? 21.404 28.083 -41.271 1.00 79.12 693 THR A C 1
ATOM 5704 O O . THR A 1 693 ? 20.499 28.149 -42.098 1.00 79.12 693 THR A O 1
ATOM 5707 N N . ASN A 1 694 ? 21.253 28.417 -39.984 1.00 80.19 694 ASN A N 1
ATOM 5708 C CA . ASN A 1 694 ? 20.013 28.886 -39.365 1.00 80.19 694 ASN A CA 1
ATOM 5709 C C . ASN A 1 694 ? 18.787 28.048 -39.768 1.00 80.19 694 ASN A C 1
ATOM 5711 O O . ASN A 1 694 ? 17.717 28.585 -40.050 1.00 80.19 694 ASN A O 1
ATOM 5715 N N . SER A 1 695 ? 18.957 26.728 -39.840 1.00 82.88 695 SER A N 1
ATOM 5716 C CA . SER A 1 695 ? 17.919 25.791 -40.270 1.00 82.88 695 SER A CA 1
ATOM 5717 C C . SER A 1 695 ? 18.046 24.454 -39.546 1.00 82.88 695 SER A C 1
ATOM 5719 O O . SER A 1 695 ? 19.089 24.132 -38.965 1.00 82.88 695 SER A O 1
ATOM 5721 N N . PHE A 1 696 ? 16.958 23.688 -39.562 1.00 83.19 696 PHE A N 1
ATOM 5722 C CA . PHE A 1 696 ? 16.936 22.311 -39.091 1.00 83.19 696 PHE A CA 1
ATOM 5723 C C . PHE A 1 696 ? 17.574 21.384 -40.130 1.00 83.19 696 PHE A C 1
ATOM 5725 O O . PHE A 1 696 ? 17.385 21.558 -41.334 1.00 83.19 696 PHE A O 1
ATOM 5732 N N . ARG A 1 697 ? 18.368 20.421 -39.660 1.00 82.94 697 ARG A N 1
ATOM 5733 C CA . ARG A 1 697 ? 19.060 19.429 -40.489 1.00 82.94 697 ARG A CA 1
ATOM 5734 C C . ARG A 1 697 ? 18.870 18.032 -39.923 1.00 82.94 697 ARG A C 1
ATOM 5736 O O . ARG A 1 697 ? 18.802 17.858 -38.712 1.00 82.94 697 ARG A O 1
ATOM 5743 N N . THR A 1 698 ? 18.871 17.034 -40.794 1.00 81.06 698 THR A N 1
ATOM 5744 C CA . THR A 1 698 ? 19.003 15.620 -40.425 1.00 81.06 698 THR A CA 1
ATOM 5745 C C . THR A 1 698 ? 20.465 15.197 -40.517 1.00 81.06 698 THR A C 1
ATOM 5747 O O . THR A 1 698 ? 21.198 15.680 -41.384 1.00 81.06 698 THR A O 1
ATOM 5750 N N . LEU A 1 699 ? 20.908 14.281 -39.653 1.00 73.06 699 LEU A N 1
ATOM 5751 C CA . LEU A 1 699 ? 22.236 13.689 -39.804 1.00 73.06 699 LEU A CA 1
ATOM 5752 C C . LEU A 1 699 ? 22.250 12.804 -41.061 1.00 73.06 699 LEU A C 1
ATOM 5754 O O . LEU A 1 699 ? 21.451 11.877 -41.190 1.00 73.06 699 LEU A O 1
ATOM 5758 N N . ASP A 1 700 ? 23.137 13.106 -42.007 1.00 57.84 700 ASP A N 1
ATOM 5759 C CA . ASP A 1 700 ? 23.186 12.389 -43.278 1.00 57.84 700 ASP A CA 1
ATOM 5760 C C . ASP A 1 700 ? 23.791 10.991 -43.057 1.00 57.84 700 ASP A C 1
ATOM 5762 O O . ASP A 1 700 ? 24.970 10.835 -42.723 1.00 57.84 700 ASP A O 1
ATOM 5766 N N . CYS A 1 701 ? 22.970 9.951 -43.210 1.00 44.72 701 CYS A N 1
ATOM 5767 C CA . CYS A 1 701 ? 23.274 8.572 -42.800 1.00 44.72 701 CYS A CA 1
ATOM 5768 C C . CYS A 1 701 ? 24.408 7.918 -43.619 1.00 44.72 701 CYS A C 1
ATOM 5770 O O . CYS A 1 701 ? 24.794 6.783 -43.353 1.00 44.72 701 CYS A O 1
ATOM 5772 N N . ARG A 1 702 ? 24.926 8.606 -44.645 1.00 39.16 702 ARG A N 1
ATOM 5773 C CA . ARG A 1 702 ? 25.921 8.086 -45.599 1.00 39.16 702 ARG A CA 1
ATOM 5774 C C . ARG A 1 702 ? 27.380 8.319 -45.197 1.00 39.16 702 ARG A C 1
ATOM 5776 O O . ARG A 1 702 ? 28.259 7.773 -45.851 1.00 39.16 702 ARG A O 1
ATOM 5783 N N . VAL A 1 703 ? 27.656 9.105 -44.152 1.00 37.78 703 VAL A N 1
ATOM 5784 C CA . VAL A 1 703 ? 29.036 9.516 -43.802 1.00 37.78 703 VAL A CA 1
ATOM 5785 C C . VAL A 1 703 ? 29.634 8.719 -42.628 1.00 37.78 703 VAL A C 1
ATOM 5787 O O . VAL A 1 703 ? 30.823 8.836 -42.344 1.00 37.78 703 VAL A O 1
ATOM 5790 N N . LYS A 1 704 ? 28.857 7.861 -41.957 1.00 36.66 704 LYS A N 1
ATOM 5791 C CA . LYS A 1 704 ? 29.347 7.005 -40.857 1.00 36.66 704 LYS A CA 1
ATOM 5792 C C . LYS A 1 704 ? 28.789 5.575 -40.944 1.00 36.66 704 LYS A C 1
ATOM 5794 O O . LYS A 1 704 ? 28.165 5.105 -39.994 1.00 36.66 704 LYS A O 1
ATOM 5799 N N . ALA A 1 705 ? 28.978 4.924 -42.093 1.00 27.70 705 ALA A N 1
ATOM 5800 C CA . ALA A 1 705 ? 28.908 3.464 -42.204 1.00 27.70 705 ALA A CA 1
ATOM 5801 C C . ALA A 1 705 ? 30.296 2.869 -41.953 1.00 27.70 705 ALA A C 1
ATOM 5803 O O . ALA A 1 705 ? 31.263 3.427 -42.524 1.00 27.70 705 ALA A O 1
#

Radius of gyration: 39.31 Å; Cα contacts (8 Å, |Δi|>4): 875; chains: 1; bounding box: 98×127×96 Å